Protein AF-A0A0F9HX55-F1 (afdb_monomer_lite)

InterPro domains:
  IPR011050 Pectin lyase fold/virulence factor [SSF51126] (29-322)

Radius of gyration: 45.93 Å; chains: 1; bounding box: 90×106×123 Å

Structure (mmCIF, N/CA/C/O backbone):
data_AF-A0A0F9HX55-F1
#
_entry.id   AF-A0A0F9HX55-F1
#
loop_
_atom_site.group_PDB
_atom_site.id
_atom_site.type_symbol
_atom_site.label_atom_id
_atom_site.label_alt_id
_atom_site.label_comp_id
_atom_site.label_asym_id
_atom_site.label_entity_id
_atom_site.label_seq_id
_atom_site.pdbx_PDB_ins_code
_atom_site.Cartn_x
_atom_site.Cartn_y
_atom_site.Cartn_z
_atom_site.occupancy
_atom_site.B_iso_or_equiv
_atom_site.auth_seq_id
_atom_site.auth_comp_id
_atom_site.auth_asym_id
_atom_site.auth_atom_id
_atom_site.pdbx_PDB_model_num
ATOM 1 N N . MET A 1 1 ? 36.149 20.862 -2.611 1.00 42.53 1 MET A N 1
ATOM 2 C CA . MET A 1 1 ? 35.313 20.568 -1.425 1.00 42.53 1 MET A CA 1
ATOM 3 C C . MET A 1 1 ? 35.727 19.198 -0.912 1.00 42.53 1 MET A C 1
ATOM 5 O O . MET A 1 1 ? 35.978 18.340 -1.743 1.00 42.53 1 MET A O 1
ATOM 9 N N . ARG A 1 2 ? 35.938 19.017 0.398 1.00 32.88 2 ARG A N 1
ATOM 10 C CA . ARG A 1 2 ? 36.347 17.716 0.957 1.00 32.88 2 ARG A CA 1
ATOM 11 C C . ARG A 1 2 ? 35.143 16.774 0.972 1.00 32.88 2 ARG A C 1
ATOM 13 O O . ARG A 1 2 ? 34.115 17.139 1.529 1.00 32.88 2 ARG A O 1
ATOM 20 N N . ASP A 1 3 ? 35.313 15.595 0.383 1.00 42.38 3 ASP A N 1
ATOM 21 C CA . ASP A 1 3 ? 34.396 14.458 0.441 1.00 42.38 3 ASP A CA 1
ATOM 22 C C . ASP A 1 3 ? 34.237 13.948 1.881 1.00 42.38 3 ASP A C 1
ATOM 24 O O . ASP A 1 3 ? 34.899 13.001 2.299 1.00 42.38 3 ASP A O 1
ATOM 28 N N . THR A 1 4 ? 33.372 14.579 2.671 1.00 43.00 4 THR A N 1
ATOM 29 C CA . THR A 1 4 ? 32.798 13.924 3.850 1.00 43.00 4 THR A CA 1
ATOM 30 C C . THR A 1 4 ? 31.494 13.249 3.423 1.00 43.00 4 THR A C 1
ATOM 32 O O . THR A 1 4 ? 30.614 13.937 2.896 1.00 43.00 4 THR A O 1
ATOM 35 N N . PRO A 1 5 ? 31.357 11.922 3.589 1.00 42.03 5 PRO A N 1
ATOM 36 C CA . PRO A 1 5 ? 30.126 11.209 3.288 1.00 42.03 5 PRO A CA 1
ATOM 37 C C . PRO A 1 5 ? 29.105 11.604 4.352 1.00 42.03 5 PRO A C 1
ATOM 39 O O . PRO A 1 5 ? 29.216 11.166 5.486 1.00 42.03 5 PRO A O 1
ATOM 42 N N . LEU A 1 6 ? 28.228 12.539 3.993 1.00 44.12 6 LEU A N 1
ATOM 43 C CA . LEU A 1 6 ? 26.971 12.970 4.619 1.00 44.12 6 LEU A CA 1
ATOM 44 C C . LEU A 1 6 ? 26.875 14.490 4.445 1.00 44.12 6 LEU A C 1
ATOM 46 O O . LEU A 1 6 ? 27.477 15.260 5.196 1.00 44.12 6 LEU A O 1
ATOM 50 N N . TYR A 1 7 ? 26.066 14.943 3.489 1.00 50.03 7 TYR A N 1
ATOM 51 C CA . TYR A 1 7 ? 25.505 16.291 3.557 1.00 50.03 7 TYR A CA 1
ATOM 52 C C . TYR A 1 7 ? 24.432 16.298 4.659 1.00 50.03 7 TYR A C 1
ATOM 54 O O . TYR A 1 7 ? 23.239 16.233 4.397 1.00 50.03 7 TYR A O 1
ATOM 62 N N . TRP A 1 8 ? 24.861 16.340 5.924 1.00 40.81 8 TRP A N 1
ATOM 63 C CA . TRP A 1 8 ? 23.977 16.608 7.058 1.00 40.81 8 TRP A CA 1
ATOM 64 C C . TRP A 1 8 ? 23.782 18.124 7.146 1.00 40.81 8 TRP A C 1
ATOM 66 O O . TRP A 1 8 ? 24.641 18.837 7.668 1.00 40.81 8 TRP A O 1
ATOM 76 N N . ARG A 1 9 ? 22.654 18.649 6.660 1.00 47.84 9 ARG A N 1
ATOM 77 C CA . ARG A 1 9 ? 22.163 19.956 7.120 1.00 47.84 9 ARG A CA 1
ATOM 78 C C . ARG A 1 9 ? 21.020 19.742 8.100 1.00 47.84 9 ARG A C 1
ATOM 80 O O . ARG A 1 9 ? 20.033 19.089 7.793 1.00 47.84 9 ARG A O 1
ATOM 87 N N . HIS A 1 10 ? 21.196 20.301 9.294 1.00 38.66 10 HIS A N 1
ATOM 88 C CA . HIS A 1 10 ? 20.170 20.430 10.322 1.00 38.66 10 HIS A CA 1
ATOM 89 C C . HIS A 1 10 ? 19.062 21.357 9.786 1.00 38.66 10 HIS A C 1
ATOM 91 O O . HIS A 1 10 ? 19.189 22.577 9.863 1.00 38.66 10 HIS A O 1
ATOM 97 N N . GLN A 1 11 ? 18.003 20.795 9.206 1.00 47.00 11 GLN A N 1
ATOM 98 C CA . GLN A 1 11 ? 16.707 21.470 9.097 1.00 47.00 11 GLN A CA 1
ATOM 99 C C . GLN A 1 11 ? 15.992 21.253 10.446 1.00 47.00 11 GLN A C 1
ATOM 101 O O . GLN A 1 11 ? 15.812 20.098 10.844 1.00 47.00 11 GLN A O 1
ATOM 106 N N . PRO A 1 12 ? 15.652 22.302 11.218 1.00 38.78 12 PRO A N 1
ATOM 107 C CA . PRO A 1 12 ? 14.931 22.136 12.475 1.00 38.78 12 PRO A CA 1
ATOM 108 C C . PRO A 1 12 ? 13.517 21.593 12.206 1.00 38.78 12 PRO A C 1
ATOM 110 O O . PRO A 1 12 ? 12.651 22.333 11.756 1.00 38.78 12 PRO A O 1
ATOM 113 N N . GLY A 1 13 ? 13.278 20.312 12.506 1.00 51.03 13 GLY A N 1
ATOM 114 C CA . GLY A 1 13 ? 11.926 19.755 12.662 1.00 51.03 13 GLY A CA 1
ATOM 115 C C . GLY A 1 13 ? 11.361 18.868 11.543 1.00 51.03 13 GLY A C 1
ATOM 116 O O . GLY A 1 13 ? 10.213 18.457 11.674 1.00 51.03 13 GLY A O 1
ATOM 117 N N . GLY A 1 14 ? 12.117 18.524 10.493 1.00 47.53 14 GLY A N 1
ATOM 118 C CA . GLY A 1 14 ? 11.672 17.584 9.447 1.00 47.53 14 GLY A CA 1
ATOM 119 C C . GLY A 1 14 ? 12.447 16.255 9.460 1.00 47.53 14 GLY A C 1
ATOM 120 O O . GLY A 1 14 ? 13.641 16.267 9.777 1.00 47.53 14 GLY A O 1
ATOM 121 N N . PRO A 1 15 ? 11.827 15.103 9.124 1.00 48.91 15 PRO A N 1
ATOM 122 C CA . PRO A 1 15 ? 12.571 13.876 8.853 1.00 48.91 15 PRO A CA 1
ATOM 123 C C . PRO A 1 15 ? 13.528 14.128 7.681 1.00 48.91 15 PRO A C 1
ATOM 125 O O . PRO A 1 15 ? 13.108 14.498 6.587 1.00 48.91 15 PRO A O 1
ATOM 128 N N . ALA A 1 16 ? 14.830 13.975 7.922 1.00 53.50 16 ALA A N 1
ATOM 129 C CA . ALA A 1 16 ? 15.838 14.190 6.895 1.00 53.50 16 ALA A CA 1
ATOM 130 C C . ALA A 1 16 ? 15.647 13.174 5.760 1.00 53.50 16 ALA A C 1
ATOM 132 O O . ALA A 1 16 ? 15.757 11.967 5.976 1.00 53.50 16 ALA A O 1
ATOM 133 N N . THR A 1 17 ? 15.392 13.664 4.547 1.00 58.62 17 THR A N 1
ATOM 134 C CA . THR A 1 17 ? 15.463 12.830 3.344 1.00 58.62 17 THR A CA 1
ATOM 135 C C . THR A 1 17 ? 16.941 12.593 3.044 1.00 58.62 17 THR A C 1
ATOM 137 O O . THR A 1 17 ? 17.656 13.510 2.638 1.00 58.62 17 THR A O 1
ATOM 140 N N . ILE A 1 18 ? 17.429 11.384 3.322 1.00 61.28 18 ILE A N 1
ATOM 141 C CA . ILE A 1 18 ? 18.794 10.974 2.985 1.00 61.28 18 ILE A CA 1
ATOM 142 C C . ILE A 1 18 ? 18.785 10.558 1.517 1.00 61.28 18 ILE A C 1
ATOM 144 O O . ILE A 1 18 ? 18.245 9.511 1.180 1.00 61.28 18 ILE A O 1
ATOM 148 N N . ILE A 1 19 ? 19.385 11.373 0.652 1.00 68.94 19 ILE A N 1
ATOM 149 C CA . ILE A 1 19 ? 19.692 10.961 -0.720 1.00 68.94 19 ILE A CA 1
ATOM 150 C C . ILE A 1 19 ? 21.101 10.385 -0.715 1.00 68.94 19 ILE A C 1
ATOM 152 O O . ILE A 1 19 ? 22.052 11.051 -0.286 1.00 68.94 19 ILE A O 1
ATOM 156 N N . ASN A 1 20 ? 21.247 9.143 -1.172 1.00 76.69 20 ASN A N 1
ATOM 157 C CA . ASN A 1 20 ? 22.562 8.539 -1.294 1.00 76.69 20 ASN A CA 1
ATOM 158 C C . ASN A 1 20 ? 23.340 9.277 -2.383 1.00 76.69 20 ASN A C 1
ATOM 160 O O . ASN A 1 20 ? 22.879 9.452 -3.508 1.00 76.69 20 ASN A O 1
ATOM 164 N N . LYS A 1 21 ? 24.563 9.702 -2.054 1.00 71.06 21 LYS A N 1
ATOM 165 C CA . LYS A 1 21 ? 25.451 10.395 -3.001 1.00 71.06 21 LYS A CA 1
ATOM 166 C C . LYS A 1 21 ? 25.700 9.572 -4.274 1.00 71.06 21 LYS A C 1
ATOM 168 O O . LYS A 1 21 ? 25.965 10.141 -5.327 1.00 71.06 21 LYS A O 1
ATOM 173 N N . GLU A 1 22 ? 25.619 8.249 -4.168 1.00 77.56 22 GLU A N 1
ATOM 174 C CA . GLU A 1 22 ? 25.793 7.308 -5.276 1.00 77.56 22 GLU A CA 1
ATOM 175 C C . GLU A 1 22 ? 24.719 7.495 -6.360 1.00 77.56 22 GLU A C 1
ATOM 177 O O . GLU A 1 22 ? 25.047 7.498 -7.547 1.00 77.56 22 GLU A O 1
ATOM 182 N N . ASP A 1 23 ? 23.483 7.812 -5.968 1.00 77.25 23 ASP A N 1
ATOM 183 C CA . ASP A 1 23 ? 22.365 8.027 -6.896 1.00 77.25 23 ASP A CA 1
ATOM 184 C C . ASP A 1 23 ? 22.472 9.372 -7.636 1.00 77.25 23 ASP A C 1
ATOM 186 O O . ASP A 1 23 ? 21.964 9.543 -8.748 1.00 77.25 23 ASP A O 1
ATOM 190 N N . MET A 1 24 ? 23.196 10.328 -7.049 1.00 79.81 24 MET A N 1
ATOM 191 C CA . MET A 1 24 ? 23.333 11.705 -7.530 1.00 79.81 24 MET A CA 1
ATOM 192 C C . MET A 1 24 ? 24.466 11.913 -8.549 1.00 79.81 24 MET A C 1
ATOM 194 O O . MET A 1 24 ? 24.498 12.941 -9.226 1.00 79.81 24 MET A O 1
ATOM 198 N N . GLY A 1 25 ? 25.384 10.951 -8.688 1.00 84.56 25 GLY A N 1
ATOM 199 C CA . GLY A 1 25 ? 26.555 11.067 -9.563 1.00 84.56 25 GLY A CA 1
ATOM 200 C C . GLY A 1 25 ? 27.645 12.018 -9.039 1.00 84.56 25 GLY A C 1
ATOM 201 O O . GLY A 1 25 ? 27.591 12.527 -7.921 1.00 84.56 25 GLY A O 1
ATOM 202 N N . THR A 1 26 ? 28.690 12.227 -9.848 1.00 88.38 26 THR A N 1
ATOM 203 C CA . THR A 1 26 ? 29.854 13.075 -9.507 1.00 88.38 26 THR A CA 1
ATOM 204 C C . THR A 1 26 ? 29.859 14.439 -10.209 1.00 88.38 26 THR A C 1
ATOM 206 O O . THR A 1 26 ? 30.825 15.191 -10.046 1.00 88.38 26 THR A O 1
ATOM 209 N N . GLY A 1 27 ? 28.824 14.743 -11.005 1.00 91.62 27 GLY A N 1
ATOM 210 C CA . GLY A 1 27 ? 28.664 16.021 -11.705 1.00 91.62 27 GLY A CA 1
ATOM 211 C C . GLY A 1 27 ? 28.286 17.180 -10.790 1.00 91.62 27 GLY A C 1
ATOM 212 O O . GLY A 1 27 ? 28.326 17.074 -9.562 1.00 91.62 27 GLY A O 1
ATOM 213 N N . GLU A 1 28 ? 27.963 18.321 -11.397 1.00 94.56 28 GLU A N 1
ATOM 214 C CA . GLU A 1 28 ? 27.560 19.510 -10.646 1.00 94.56 28 GLU A CA 1
ATOM 215 C C . GLU A 1 28 ? 26.083 19.444 -10.233 1.00 94.56 28 GLU A C 1
ATOM 217 O O . GLU A 1 28 ? 25.272 18.723 -10.825 1.00 94.56 28 GLU A O 1
ATOM 222 N N . PHE A 1 29 ? 25.756 20.208 -9.187 1.00 95.00 29 PHE A N 1
ATOM 223 C CA . PHE A 1 29 ? 24.413 20.310 -8.625 1.00 95.00 29 PHE A CA 1
ATOM 224 C C . PHE A 1 29 ? 23.806 21.675 -8.916 1.00 95.00 29 PHE A C 1
ATOM 226 O O . PHE A 1 29 ? 24.387 22.697 -8.541 1.00 95.00 29 PHE A O 1
ATOM 233 N N . TRP A 1 30 ? 22.607 21.672 -9.489 1.00 96.06 30 TRP A N 1
ATOM 234 C CA . TRP A 1 30 ? 21.837 22.869 -9.816 1.00 96.06 30 TRP A CA 1
ATOM 235 C C . TRP A 1 30 ? 20.558 22.890 -8.988 1.00 96.06 30 TRP A C 1
ATOM 237 O O . TRP A 1 30 ? 19.831 21.910 -8.964 1.00 96.06 30 TRP A O 1
ATOM 247 N N . TRP A 1 31 ? 20.274 23.979 -8.287 1.00 95.38 31 TRP A N 1
ATOM 248 C CA . TRP A 1 31 ? 19.153 24.063 -7.354 1.00 95.38 31 TRP A CA 1
ATOM 249 C C . TRP A 1 31 ? 17.987 24.844 -7.946 1.00 95.38 31 TRP A C 1
ATOM 251 O O . TRP A 1 31 ? 18.204 25.875 -8.583 1.00 95.38 31 TRP A O 1
ATOM 261 N N . VAL A 1 32 ? 16.763 24.388 -7.683 1.00 95.62 32 VAL A N 1
ATOM 262 C CA . VAL A 1 32 ? 15.510 25.020 -8.119 1.00 95.62 32 VAL A CA 1
ATOM 263 C C . VAL A 1 32 ? 14.608 25.277 -6.914 1.00 95.62 32 VAL A C 1
ATOM 265 O O . VAL A 1 32 ? 14.423 24.394 -6.082 1.00 95.62 32 VAL A O 1
ATOM 268 N N . ASP A 1 33 ? 14.048 26.480 -6.803 1.00 96.19 33 ASP A N 1
ATOM 269 C CA . ASP A 1 33 ? 13.119 26.869 -5.739 1.00 96.19 33 ASP A CA 1
ATOM 270 C C . ASP A 1 33 ? 12.260 28.065 -6.181 1.00 96.19 33 ASP A C 1
ATOM 272 O O . ASP A 1 33 ? 12.771 29.151 -6.461 1.00 96.19 33 ASP A O 1
ATOM 276 N N . SER A 1 34 ? 10.940 27.881 -6.215 1.00 94.94 34 SER A N 1
ATOM 277 C CA . SER A 1 34 ? 9.984 28.916 -6.623 1.00 94.94 34 SER A CA 1
ATOM 278 C C . SER A 1 34 ? 9.829 29.994 -5.545 1.00 94.94 34 SER A C 1
ATOM 280 O O . SER A 1 34 ? 9.344 31.089 -5.825 1.00 94.94 34 SER A O 1
ATOM 282 N N . ASN A 1 35 ? 10.267 29.710 -4.315 1.00 93.12 35 ASN A N 1
ATOM 283 C CA . ASN A 1 35 ? 10.117 30.572 -3.147 1.00 93.12 35 ASN A CA 1
ATOM 284 C C . ASN A 1 35 ? 11.352 31.446 -2.873 1.00 93.12 35 ASN A C 1
ATOM 286 O O . ASN A 1 35 ? 11.337 32.254 -1.945 1.00 93.12 35 ASN A O 1
ATOM 290 N N . ALA A 1 36 ? 12.413 31.341 -3.682 1.00 87.81 36 ALA A N 1
ATOM 291 C CA . ALA A 1 36 ? 13.720 31.961 -3.427 1.00 87.81 36 ALA A CA 1
ATOM 292 C C . ALA A 1 36 ? 13.758 33.510 -3.438 1.00 87.81 36 ALA A C 1
ATOM 294 O O . ALA A 1 36 ? 14.817 34.117 -3.246 1.00 87.81 36 ALA A O 1
ATOM 295 N N . GLY A 1 37 ? 12.616 34.180 -3.619 1.00 77.94 37 GLY A N 1
ATOM 296 C CA . GLY A 1 37 ? 12.493 35.637 -3.587 1.00 77.94 37 GLY A CA 1
ATOM 297 C C . GLY A 1 37 ? 13.395 36.358 -4.603 1.00 77.94 37 GLY A C 1
ATOM 298 O O . GLY A 1 37 ? 13.942 35.773 -5.535 1.00 77.94 37 GLY A O 1
ATOM 299 N N . ALA A 1 38 ? 13.586 37.669 -4.425 1.00 64.81 38 ALA A N 1
ATOM 300 C CA . ALA A 1 38 ? 14.351 38.506 -5.360 1.00 64.81 38 ALA A CA 1
ATOM 301 C C . ALA A 1 38 ? 15.859 38.167 -5.453 1.00 64.81 38 ALA A C 1
ATOM 303 O O . ALA A 1 38 ? 16.543 38.679 -6.345 1.00 64.81 38 ALA A O 1
ATOM 304 N N . GLN A 1 39 ? 16.392 37.307 -4.572 1.00 59.81 39 GLN A N 1
ATOM 305 C CA . GLN A 1 39 ? 17.785 36.843 -4.647 1.00 59.81 39 GLN A CA 1
ATOM 306 C C . GLN A 1 39 ? 18.042 35.906 -5.838 1.00 59.81 39 GLN A C 1
ATOM 308 O O . GLN A 1 39 ? 19.187 35.772 -6.267 1.00 59.81 39 GLN A O 1
ATOM 313 N N . ALA A 1 40 ? 16.988 35.365 -6.455 1.00 54.97 40 ALA A N 1
ATOM 314 C CA . ALA A 1 40 ? 17.083 34.593 -7.691 1.00 54.97 40 ALA A CA 1
ATOM 315 C C . ALA A 1 40 ? 17.465 35.422 -8.937 1.00 54.97 40 ALA A C 1
ATOM 317 O O . ALA A 1 40 ? 17.727 34.865 -9.998 1.00 54.97 40 ALA A O 1
ATOM 318 N N . SER A 1 41 ? 17.556 36.754 -8.835 1.00 51.88 41 SER A N 1
ATOM 319 C CA . SER A 1 41 ? 18.009 37.611 -9.946 1.00 51.88 41 SER A CA 1
ATOM 320 C C . SER A 1 41 ? 19.485 37.406 -10.335 1.00 51.88 41 SER A C 1
ATOM 322 O O . SER A 1 41 ? 19.883 37.806 -11.426 1.00 51.88 41 SER A O 1
ATOM 324 N N . ASN A 1 42 ? 20.268 36.715 -9.494 1.00 53.88 42 ASN A N 1
ATOM 325 C CA . ASN A 1 42 ? 21.627 36.245 -9.783 1.00 53.88 42 ASN A CA 1
ATOM 326 C C . ASN A 1 42 ? 21.682 34.703 -9.861 1.00 53.88 42 ASN A C 1
ATOM 328 O O . ASN A 1 42 ? 22.579 34.113 -9.264 1.00 53.88 42 ASN A O 1
ATOM 332 N N . ALA A 1 43 ? 20.711 34.059 -10.526 1.00 62.44 43 ALA A N 1
ATOM 333 C CA . ALA A 1 43 ? 20.530 32.601 -10.628 1.00 62.44 43 ALA A CA 1
ATOM 334 C C . ALA A 1 43 ? 21.764 31.852 -11.170 1.00 62.44 43 ALA A C 1
ATOM 336 O O . ALA A 1 43 ? 21.813 31.421 -12.319 1.00 62.44 43 ALA A O 1
ATOM 337 N N . THR A 1 44 ? 22.764 31.650 -10.317 1.00 84.69 44 THR A N 1
ATOM 338 C CA . THR A 1 44 ? 23.891 30.749 -10.567 1.00 84.69 44 THR A CA 1
ATOM 339 C C . THR A 1 44 ? 23.488 29.286 -10.401 1.00 84.69 44 THR A C 1
ATOM 341 O O . THR A 1 44 ? 24.346 28.422 -10.519 1.00 84.69 44 THR A O 1
ATOM 344 N N . GLY A 1 45 ? 22.222 29.007 -10.059 1.00 88.19 45 GLY A N 1
ATOM 345 C CA . GLY A 1 45 ? 21.709 27.674 -9.751 1.00 88.19 45 GLY A CA 1
ATOM 346 C C . GLY A 1 45 ? 22.384 27.033 -8.538 1.00 88.19 45 GLY A C 1
ATOM 347 O O . GLY A 1 45 ? 22.356 25.820 -8.376 1.00 88.19 45 GLY A O 1
ATOM 348 N N . SER A 1 46 ? 22.994 27.833 -7.664 1.00 92.44 46 SER A N 1
ATOM 349 C CA . SER A 1 46 ? 23.531 27.347 -6.391 1.00 92.44 46 SER A CA 1
ATOM 350 C C . SER A 1 46 ? 22.425 27.215 -5.342 1.00 92.44 46 SER A C 1
ATOM 352 O O . SER A 1 46 ? 21.400 27.876 -5.433 1.00 92.44 46 SER A O 1
ATOM 354 N N . ASP A 1 47 ? 22.645 26.443 -4.279 1.00 92.25 47 ASP A N 1
ATOM 355 C CA . ASP A 1 47 ? 21.668 26.285 -3.183 1.00 92.25 47 ASP A CA 1
ATOM 356 C C . ASP A 1 47 ? 21.212 27.621 -2.550 1.00 92.25 47 ASP A C 1
ATOM 358 O O . ASP A 1 47 ? 20.060 27.767 -2.134 1.00 92.25 47 ASP A O 1
ATOM 362 N N . GLN A 1 48 ? 22.111 28.609 -2.488 1.00 90.25 48 GLN A N 1
ATOM 363 C CA . GLN A 1 48 ? 21.842 29.938 -1.921 1.00 90.25 48 GLN A CA 1
ATOM 364 C C . GLN A 1 48 ? 21.257 30.926 -2.941 1.00 90.25 48 GLN A C 1
ATOM 366 O O . GLN A 1 48 ? 20.745 31.972 -2.555 1.00 90.25 48 GLN A O 1
ATOM 371 N N . ALA A 1 49 ? 21.344 30.605 -4.231 1.00 91.81 49 ALA A N 1
ATOM 372 C CA . ALA A 1 49 ? 20.773 31.379 -5.327 1.00 91.81 49 ALA A CA 1
ATOM 373 C C . ALA A 1 49 ? 20.176 30.412 -6.368 1.00 91.81 49 ALA A C 1
ATOM 375 O O . ALA A 1 49 ? 20.715 30.303 -7.479 1.00 91.81 49 ALA A O 1
ATOM 376 N N . PRO A 1 50 ? 19.128 29.652 -5.986 1.00 94.81 50 PRO A N 1
ATOM 377 C CA . PRO A 1 50 ? 18.542 28.641 -6.853 1.00 94.81 50 PRO A CA 1
ATOM 378 C C . PRO A 1 50 ? 17.822 29.301 -8.034 1.00 94.81 50 PRO A C 1
ATOM 380 O O . PRO A 1 50 ? 17.413 30.464 -7.974 1.00 94.81 50 PRO A O 1
ATOM 383 N N . CYS A 1 51 ? 17.663 28.553 -9.120 1.00 94.25 51 CYS A N 1
ATOM 384 C CA . CYS A 1 51 ? 16.795 28.921 -10.231 1.00 94.25 51 CYS A CA 1
ATOM 385 C C . CYS A 1 51 ? 15.332 28.947 -9.766 1.00 94.25 51 CYS A C 1
ATOM 387 O O . CYS A 1 51 ? 14.920 28.118 -8.961 1.00 94.25 51 CYS A O 1
ATOM 389 N N . THR A 1 52 ? 14.518 29.861 -10.296 1.00 94.31 52 THR A N 1
ATOM 390 C CA . THR A 1 52 ? 13.077 29.900 -9.977 1.00 94.31 52 THR A CA 1
ATOM 391 C C . THR A 1 52 ? 12.255 28.882 -10.754 1.00 94.31 52 THR A C 1
ATOM 393 O O . THR A 1 52 ? 11.123 28.621 -10.368 1.00 94.31 52 THR A O 1
ATOM 396 N N . THR A 1 53 ? 12.798 28.343 -11.848 1.00 95.38 53 THR A N 1
ATOM 397 C CA . THR A 1 53 ? 12.137 27.349 -12.701 1.00 95.38 53 THR A CA 1
ATOM 398 C C . THR A 1 53 ? 13.086 26.213 -13.038 1.00 95.38 53 THR A C 1
ATOM 400 O O . THR A 1 53 ? 14.309 26.407 -13.116 1.00 95.38 53 THR A O 1
ATOM 403 N N . ILE A 1 54 ? 12.527 25.033 -13.289 1.00 96.81 54 ILE A N 1
ATOM 404 C CA . ILE A 1 54 ? 13.301 23.866 -13.706 1.00 96.81 54 ILE A CA 1
ATOM 405 C C . ILE A 1 54 ? 13.929 24.115 -15.079 1.00 96.81 54 ILE A C 1
ATOM 407 O O . ILE A 1 54 ? 15.114 23.844 -15.263 1.00 96.81 54 ILE A O 1
ATOM 411 N N . ALA A 1 55 ? 13.195 24.730 -16.014 1.00 96.44 55 ALA A N 1
ATOM 412 C CA . ALA A 1 55 ? 13.712 25.068 -17.343 1.00 96.44 55 ALA A CA 1
ATOM 413 C C . ALA A 1 55 ? 15.007 25.904 -17.287 1.00 96.44 55 ALA A C 1
ATOM 415 O O . ALA A 1 55 ? 15.943 25.656 -18.049 1.00 96.44 55 ALA A O 1
ATOM 416 N N . ALA A 1 56 ? 15.102 26.865 -16.360 1.00 95.06 56 ALA A N 1
ATOM 417 C CA . ALA A 1 56 ? 16.312 27.667 -16.189 1.00 95.06 56 ALA A CA 1
ATOM 418 C C . ALA A 1 56 ? 17.496 26.831 -15.672 1.00 95.06 56 ALA A C 1
ATOM 420 O O . ALA A 1 56 ? 18.618 27.001 -16.152 1.00 95.06 56 ALA A O 1
ATOM 421 N N . ALA A 1 57 ? 17.257 25.903 -14.740 1.00 96.06 57 ALA A N 1
ATOM 422 C CA . ALA A 1 57 ? 18.297 24.997 -14.256 1.00 96.06 57 ALA A CA 1
ATOM 423 C C . ALA A 1 57 ? 18.754 24.003 -15.333 1.00 96.06 57 ALA A C 1
ATOM 425 O O . ALA A 1 57 ? 19.948 23.731 -15.426 1.00 96.06 57 ALA A O 1
ATOM 426 N N . VAL A 1 58 ? 17.846 23.525 -16.191 1.00 96.94 58 VAL A N 1
ATOM 427 C CA . VAL A 1 58 ? 18.183 22.661 -17.335 1.00 96.94 58 VAL A CA 1
ATOM 428 C C . VAL A 1 58 ? 19.154 23.356 -18.286 1.00 96.94 58 VAL A C 1
ATOM 430 O O . VAL A 1 58 ? 20.148 22.753 -18.685 1.00 96.94 58 VAL A O 1
ATOM 433 N N . VAL A 1 59 ? 18.933 24.638 -18.597 1.00 96.25 59 VAL A N 1
ATOM 434 C CA . VAL A 1 59 ? 19.849 25.417 -19.450 1.00 96.25 59 VAL A CA 1
ATOM 435 C C . VAL A 1 59 ? 21.248 25.512 -18.835 1.00 96.25 59 VAL A C 1
ATOM 437 O O . VAL A 1 59 ? 22.241 25.342 -19.544 1.00 96.25 59 VAL A O 1
ATOM 440 N N . LEU A 1 60 ? 21.344 25.756 -17.525 1.00 95.06 60 LEU A N 1
ATOM 441 C CA . LEU A 1 60 ? 22.633 25.834 -16.831 1.00 95.06 60 LEU A CA 1
ATOM 442 C C . LEU A 1 60 ? 23.342 24.474 -16.776 1.00 95.06 60 LEU A C 1
ATOM 444 O O . LEU A 1 60 ? 24.524 24.394 -17.111 1.00 95.06 60 LEU A O 1
ATOM 448 N N . ALA A 1 61 ? 22.616 23.408 -16.430 1.00 95.75 61 ALA A N 1
ATOM 449 C CA . ALA A 1 61 ? 23.146 22.048 -16.384 1.00 95.75 61 ALA A CA 1
ATOM 450 C C . ALA A 1 61 ? 23.642 21.585 -17.760 1.00 95.75 61 ALA A C 1
ATOM 452 O O . ALA A 1 61 ? 24.748 21.058 -17.877 1.00 95.75 61 ALA A O 1
ATOM 453 N N . ALA A 1 62 ? 22.873 21.850 -18.819 1.00 96.00 62 ALA A N 1
ATOM 454 C CA . ALA A 1 62 ? 23.268 21.558 -20.193 1.00 96.00 62 ALA A CA 1
ATOM 455 C C . ALA A 1 62 ? 24.530 22.331 -20.607 1.00 96.00 62 ALA A C 1
ATOM 457 O O . ALA A 1 62 ? 25.439 21.752 -21.202 1.00 96.00 62 ALA A O 1
ATOM 458 N N . ALA A 1 63 ? 24.616 23.622 -20.270 1.00 95.19 63 ALA A N 1
ATOM 459 C CA . ALA A 1 63 ? 25.788 24.441 -20.575 1.00 95.19 63 ALA A CA 1
ATOM 460 C C . ALA A 1 63 ? 27.048 23.953 -19.842 1.00 95.19 63 ALA A C 1
ATOM 462 O O . ALA A 1 63 ? 28.129 23.935 -20.431 1.00 95.19 63 ALA A O 1
ATOM 463 N N . ALA A 1 64 ? 26.912 23.535 -18.582 1.00 93.44 64 ALA A N 1
ATOM 464 C CA . ALA A 1 64 ? 28.010 22.978 -17.799 1.00 93.44 64 ALA A CA 1
ATOM 465 C C . ALA A 1 64 ? 28.467 21.616 -18.334 1.00 93.44 64 ALA A C 1
ATOM 467 O O . ALA A 1 64 ? 29.666 21.378 -18.479 1.00 93.44 64 ALA A O 1
ATOM 468 N N . LEU A 1 65 ? 27.527 20.747 -18.707 1.00 93.06 65 LEU A N 1
ATOM 469 C CA . LEU A 1 65 ? 27.845 19.451 -19.295 1.00 93.06 65 LEU A CA 1
ATOM 470 C C . LEU A 1 65 ? 28.518 19.583 -20.670 1.00 93.06 65 LEU A C 1
ATOM 472 O O . LEU A 1 65 ? 29.462 18.853 -20.955 1.00 93.06 65 LEU A O 1
ATOM 476 N N . ALA A 1 66 ? 28.125 20.562 -21.491 1.00 93.50 66 ALA A N 1
ATOM 477 C CA . ALA A 1 66 ? 28.738 20.802 -22.802 1.00 93.50 66 ALA A CA 1
ATOM 478 C C . ALA A 1 66 ? 30.245 21.130 -22.739 1.00 93.50 66 ALA A C 1
ATOM 480 O O . ALA A 1 66 ? 30.956 20.954 -23.730 1.00 93.50 66 ALA A O 1
ATOM 481 N N . VAL A 1 67 ? 30.741 21.608 -21.592 1.00 93.19 67 VAL A N 1
ATOM 482 C CA . VAL A 1 67 ? 32.167 21.897 -21.365 1.00 93.19 67 VAL A CA 1
ATOM 483 C C . VAL A 1 67 ? 32.862 20.866 -20.469 1.00 93.19 67 VAL A C 1
ATOM 485 O O . VAL A 1 67 ? 34.080 20.947 -20.287 1.00 93.19 67 VAL A O 1
ATOM 488 N N . ASP A 1 68 ? 32.133 19.886 -19.927 1.00 90.62 68 ASP A N 1
ATOM 489 C CA . ASP A 1 68 ? 32.691 18.842 -19.069 1.00 90.62 68 ASP A CA 1
ATOM 490 C C . ASP A 1 68 ? 33.203 17.656 -19.896 1.00 90.62 68 ASP A C 1
ATOM 492 O O . ASP A 1 68 ? 32.455 16.787 -20.343 1.00 90.62 68 ASP A O 1
ATOM 496 N N . SER A 1 69 ? 34.524 17.571 -20.055 1.00 87.50 69 SER A N 1
ATOM 497 C CA . SER A 1 69 ? 35.182 16.498 -20.811 1.00 87.50 69 SER A CA 1
ATOM 498 C C . SER A 1 69 ? 35.046 15.105 -20.191 1.00 87.50 69 SER A C 1
ATOM 500 O O . SER A 1 69 ? 35.407 14.119 -20.835 1.00 87.50 69 SER A O 1
ATOM 502 N N . ARG A 1 70 ? 34.551 14.997 -18.952 1.00 85.69 70 ARG A N 1
ATOM 503 C CA . ARG A 1 70 ? 34.346 13.713 -18.270 1.00 85.69 70 ARG A CA 1
ATOM 504 C C . ARG A 1 70 ? 33.034 13.038 -18.668 1.00 85.69 70 ARG A C 1
ATOM 506 O O . ARG A 1 70 ? 32.891 11.855 -18.380 1.00 85.69 70 ARG A O 1
ATOM 513 N N . ASN A 1 71 ? 32.103 13.766 -19.300 1.00 81.69 71 ASN A N 1
ATOM 514 C CA . ASN A 1 71 ? 30.759 13.284 -19.640 1.00 81.69 71 ASN A CA 1
ATOM 515 C C . ASN A 1 71 ? 30.028 12.662 -18.431 1.00 81.69 71 ASN A C 1
ATOM 517 O O . ASN A 1 71 ? 29.450 11.581 -18.518 1.00 81.69 71 ASN A O 1
ATOM 521 N N . ILE A 1 72 ? 30.138 13.313 -17.269 1.00 88.62 72 ILE A N 1
ATOM 522 C CA . ILE A 1 72 ? 29.496 12.861 -16.031 1.00 88.62 72 ILE A CA 1
ATOM 523 C C . ILE A 1 72 ? 28.109 13.484 -15.889 1.00 88.62 72 ILE A C 1
ATOM 525 O O . ILE A 1 72 ? 27.915 14.648 -16.222 1.00 88.62 72 ILE A O 1
ATOM 529 N N . ALA A 1 73 ? 27.161 12.709 -15.366 1.00 90.38 73 ALA A N 1
ATOM 530 C CA . ALA A 1 73 ? 25.790 13.155 -15.144 1.00 90.38 73 ALA A CA 1
ATOM 531 C C . ALA A 1 73 ? 25.724 14.350 -14.177 1.00 90.38 73 ALA A C 1
ATOM 533 O O . ALA A 1 73 ? 26.311 14.296 -13.092 1.00 90.38 73 ALA A O 1
ATOM 534 N N . HIS A 1 74 ? 24.991 15.399 -14.561 1.00 95.44 74 HIS A N 1
ATOM 535 C CA . HIS A 1 74 ? 24.686 16.563 -13.717 1.00 95.44 74 HIS A CA 1
ATOM 536 C C . HIS A 1 74 ? 23.296 16.406 -13.109 1.00 95.44 74 HIS A C 1
ATOM 538 O O . HIS A 1 74 ? 22.399 15.849 -13.744 1.00 95.44 74 HIS A O 1
ATOM 544 N N . THR A 1 75 ? 23.105 16.929 -11.899 1.00 96.81 75 THR A N 1
ATOM 545 C CA . THR A 1 75 ? 21.857 16.744 -11.151 1.00 96.81 75 THR A CA 1
ATOM 546 C C . THR A 1 75 ? 21.212 18.084 -10.821 1.00 96.81 75 THR A C 1
ATOM 548 O O . THR A 1 75 ? 21.831 18.970 -10.233 1.00 96.81 75 THR A O 1
ATOM 551 N N . ILE A 1 76 ? 19.940 18.216 -11.175 1.00 97.25 76 ILE A N 1
ATOM 552 C CA . ILE A 1 76 ? 19.063 19.324 -10.817 1.00 97.25 76 ILE A CA 1
ATOM 553 C C . ILE A 1 76 ? 18.254 18.898 -9.590 1.00 97.25 76 ILE A C 1
ATOM 555 O O . ILE A 1 76 ? 17.523 17.913 -9.640 1.00 97.25 76 ILE A O 1
ATOM 559 N N . LEU A 1 77 ? 18.396 19.636 -8.493 1.00 96.81 77 LEU A N 1
ATOM 560 C CA . LEU A 1 77 ? 17.719 19.421 -7.219 1.00 96.81 77 LEU A CA 1
ATOM 561 C C . LEU A 1 77 ? 16.622 20.459 -7.027 1.00 96.81 77 LEU A C 1
ATOM 563 O O . LEU A 1 77 ? 16.898 21.655 -6.920 1.00 96.81 77 LEU A O 1
ATOM 567 N N . ILE A 1 78 ? 15.380 20.000 -6.941 1.00 97.44 78 ILE A N 1
ATOM 568 C CA . ILE A 1 78 ? 14.223 20.867 -6.730 1.00 97.44 78 ILE A CA 1
ATOM 569 C C . ILE A 1 78 ? 13.896 20.874 -5.240 1.00 97.44 78 ILE A C 1
ATOM 571 O O . ILE A 1 78 ? 13.703 19.817 -4.649 1.00 97.44 78 ILE A O 1
ATOM 575 N N . LYS A 1 79 ? 13.869 22.048 -4.606 1.00 96.19 79 LYS A N 1
ATOM 576 C CA . LYS A 1 79 ? 13.578 22.157 -3.172 1.00 96.19 79 LYS A CA 1
ATOM 577 C C . LYS A 1 79 ? 12.149 21.713 -2.853 1.00 96.19 79 LYS A C 1
ATOM 579 O O . LYS A 1 79 ? 11.244 21.830 -3.677 1.00 96.19 79 LYS A O 1
ATOM 584 N N . GLU A 1 80 ? 11.973 21.225 -1.628 1.00 96.50 80 GLU A N 1
ATOM 585 C CA . GLU A 1 80 ? 10.667 20.852 -1.084 1.00 96.50 80 GLU A CA 1
ATOM 586 C C . GLU A 1 80 ? 9.669 22.020 -1.177 1.00 96.50 80 GLU A C 1
ATOM 588 O O . GLU A 1 80 ? 10.033 23.186 -1.003 1.00 96.50 80 GLU A O 1
ATOM 593 N N . GLY A 1 81 ? 8.416 21.714 -1.507 1.00 96.31 81 GLY A N 1
ATOM 594 C CA . GLY A 1 81 ? 7.342 22.695 -1.668 1.00 96.31 81 GLY A CA 1
ATOM 595 C C . GLY A 1 81 ? 7.474 23.612 -2.892 1.00 96.31 81 GLY A C 1
ATOM 596 O O . GLY A 1 81 ? 6.682 24.547 -3.035 1.00 96.31 81 GLY A O 1
ATOM 597 N N . HIS A 1 82 ? 8.446 23.380 -3.783 1.00 97.50 82 HIS A N 1
ATOM 598 C CA . HIS A 1 82 ? 8.524 24.094 -5.058 1.00 97.50 82 HIS A CA 1
ATOM 599 C C . HIS A 1 82 ? 7.227 23.906 -5.855 1.00 97.50 82 HIS A C 1
ATOM 601 O O . HIS A 1 82 ? 6.730 22.790 -5.989 1.00 97.50 82 HIS A O 1
ATOM 607 N N . THR A 1 83 ? 6.685 24.991 -6.402 1.00 97.38 83 THR A N 1
ATOM 608 C CA . THR A 1 83 ? 5.496 24.959 -7.260 1.00 97.38 83 THR A CA 1
ATOM 609 C C . THR A 1 83 ? 5.773 25.747 -8.531 1.00 97.38 83 THR A C 1
ATOM 611 O O . THR A 1 83 ? 6.073 26.941 -8.467 1.00 97.38 83 THR A O 1
ATOM 614 N N . GLU A 1 84 ? 5.633 25.103 -9.685 1.00 96.56 84 GLU A N 1
ATOM 615 C CA . GLU A 1 84 ? 5.797 25.733 -10.995 1.00 96.56 84 GLU A CA 1
ATOM 616 C C . GLU A 1 84 ? 4.580 25.445 -11.884 1.00 96.56 84 GLU A C 1
ATOM 618 O O . GLU A 1 84 ? 4.061 24.329 -11.951 1.00 96.56 84 GLU A O 1
ATOM 623 N N . SER A 1 85 ? 4.091 26.489 -12.556 1.00 96.62 85 SER A N 1
ATOM 624 C CA . SER A 1 85 ? 3.021 26.374 -13.545 1.00 96.62 85 SER A CA 1
ATOM 625 C C . SER A 1 85 ? 3.624 26.308 -14.943 1.00 96.62 85 SER A C 1
ATOM 627 O O . SER A 1 85 ? 4.229 27.275 -15.413 1.00 96.62 85 SER A O 1
ATOM 629 N N . LEU A 1 86 ? 3.443 25.177 -15.616 1.00 95.88 86 LEU A N 1
ATOM 630 C CA . LEU A 1 86 ? 3.974 24.944 -16.948 1.00 95.88 86 LEU A CA 1
ATOM 631 C C . LEU A 1 86 ? 3.072 25.599 -17.995 1.00 95.88 86 LEU A C 1
ATOM 633 O O . LEU A 1 86 ? 1.873 25.330 -18.105 1.00 95.88 86 LEU A O 1
ATOM 637 N N . THR A 1 87 ? 3.689 26.480 -18.778 1.00 94.94 87 THR A N 1
ATOM 638 C CA . THR A 1 87 ? 3.075 27.165 -19.929 1.00 94.94 87 THR A CA 1
ATOM 639 C C . THR A 1 87 ? 3.749 26.791 -21.252 1.00 94.94 87 THR A C 1
ATOM 641 O O . THR A 1 87 ? 3.218 27.075 -22.326 1.00 94.94 87 THR A O 1
ATOM 644 N N . ALA A 1 88 ? 4.902 26.128 -21.179 1.00 95.31 88 ALA A N 1
ATOM 645 C CA . ALA A 1 88 ? 5.679 25.605 -22.291 1.00 95.31 88 ALA A CA 1
ATOM 646 C C . ALA A 1 88 ? 6.378 24.312 -21.852 1.00 95.31 88 ALA A C 1
ATOM 648 O O . ALA A 1 88 ? 6.540 24.078 -20.652 1.00 95.31 88 ALA A O 1
ATOM 649 N N . ALA A 1 89 ? 6.796 23.500 -22.823 1.00 95.94 89 ALA A N 1
ATOM 650 C CA . ALA A 1 89 ? 7.526 22.271 -22.555 1.00 95.94 89 ALA A CA 1
ATOM 651 C C . ALA A 1 89 ? 8.908 22.543 -21.934 1.00 95.94 89 ALA A C 1
ATOM 653 O O . ALA A 1 89 ? 9.594 23.509 -22.289 1.00 95.94 89 ALA A O 1
ATOM 654 N N . ILE A 1 90 ? 9.326 21.661 -21.029 1.00 97.62 90 ILE A N 1
ATOM 655 C CA . ILE A 1 90 ? 10.678 21.612 -20.474 1.00 97.62 90 ILE A CA 1
ATOM 656 C C . ILE A 1 90 ? 11.446 20.550 -21.259 1.00 97.62 90 ILE A C 1
ATOM 658 O O . ILE A 1 90 ? 11.121 19.370 -21.193 1.00 97.62 90 ILE A O 1
ATOM 662 N N . ALA A 1 91 ? 12.467 20.968 -22.007 1.00 97.56 91 ALA A N 1
ATOM 663 C CA . ALA A 1 91 ? 13.238 20.069 -22.861 1.00 97.56 91 ALA A CA 1
ATOM 664 C C . ALA A 1 91 ? 14.507 19.560 -22.158 1.00 97.56 91 ALA A C 1
ATOM 666 O O . ALA A 1 91 ? 15.469 20.312 -21.991 1.00 97.56 91 ALA A O 1
ATOM 667 N N . LEU A 1 92 ? 14.545 18.274 -21.805 1.00 97.44 92 LEU A N 1
ATOM 668 C CA . LEU A 1 92 ? 15.753 17.562 -21.377 1.00 97.44 92 LEU A CA 1
ATOM 669 C C . LEU A 1 92 ? 16.479 16.998 -22.605 1.00 97.44 92 LEU A C 1
ATOM 671 O O . LEU A 1 92 ? 16.393 15.812 -22.908 1.00 97.44 92 LEU A O 1
ATOM 675 N N . SER A 1 93 ? 17.169 17.867 -23.345 1.00 97.69 93 SER A N 1
ATOM 676 C CA . SER A 1 93 ? 17.811 17.513 -24.623 1.00 97.69 93 SER A CA 1
ATOM 677 C C . SER A 1 93 ? 19.275 17.090 -24.524 1.00 97.69 93 SER A C 1
ATOM 679 O O . SER A 1 93 ? 19.837 16.561 -25.482 1.00 97.69 93 SER A O 1
ATOM 681 N N . THR A 1 94 ? 19.910 17.301 -23.372 1.00 96.88 94 THR A N 1
ATOM 682 C CA . THR A 1 94 ? 21.301 16.900 -23.139 1.00 96.88 94 THR A CA 1
ATOM 683 C C . THR A 1 94 ? 21.328 15.605 -22.341 1.00 96.88 94 THR A C 1
ATOM 685 O O . THR A 1 94 ? 20.746 15.533 -21.261 1.00 96.88 94 THR A O 1
ATOM 688 N N . ALA A 1 95 ? 22.024 14.595 -22.866 1.00 96.75 95 ALA A N 1
ATOM 689 C CA . ALA A 1 95 ? 22.135 13.288 -22.232 1.00 96.75 95 ALA A CA 1
ATOM 690 C C . ALA A 1 95 ? 22.743 13.365 -20.819 1.00 96.75 95 ALA A C 1
ATOM 692 O O . ALA A 1 95 ? 23.650 14.155 -20.585 1.00 96.75 95 ALA A O 1
ATOM 693 N N . GLY A 1 96 ? 22.296 12.517 -19.891 1.00 95.94 96 GLY A N 1
ATOM 694 C CA . GLY A 1 96 ? 22.879 12.406 -18.549 1.00 95.94 96 GLY A CA 1
ATOM 695 C C . GLY A 1 96 ? 22.383 13.428 -17.520 1.00 95.94 96 GLY A C 1
ATOM 696 O O . GLY A 1 96 ? 22.946 13.491 -16.426 1.00 95.94 96 GLY A O 1
ATOM 697 N N . ILE A 1 97 ? 21.368 14.242 -17.828 1.00 97.12 97 ILE A N 1
ATOM 698 C CA . ILE A 1 97 ? 20.773 15.156 -16.842 1.00 97.12 97 ILE A CA 1
ATOM 699 C C . ILE A 1 97 ? 19.785 14.394 -15.953 1.00 97.12 97 ILE A C 1
ATOM 701 O O . ILE A 1 97 ? 18.884 13.707 -16.430 1.00 97.12 97 ILE A O 1
ATOM 705 N N . LYS A 1 98 ? 19.925 14.562 -14.637 1.00 97.69 98 LYS A N 1
ATOM 706 C CA . LYS A 1 98 ? 18.985 14.046 -13.636 1.00 97.69 98 LYS A CA 1
ATOM 707 C C . LYS A 1 98 ? 18.177 15.195 -13.043 1.00 97.69 98 LYS A C 1
ATOM 709 O O . LYS A 1 98 ? 18.761 16.193 -12.631 1.00 97.69 98 LYS A O 1
ATOM 714 N N . VAL A 1 99 ? 16.862 15.049 -12.952 1.00 97.75 99 VAL A N 1
ATOM 715 C CA . VAL A 1 99 ? 15.953 15.987 -12.284 1.00 97.75 99 VAL A CA 1
ATOM 716 C C . VAL A 1 99 ? 15.351 15.281 -11.079 1.00 97.75 99 VAL A C 1
ATOM 718 O O . VAL A 1 99 ? 14.619 14.308 -11.231 1.00 97.75 99 VAL A O 1
ATOM 721 N N . VAL A 1 100 ? 15.687 15.751 -9.880 1.00 97.38 100 VAL A N 1
ATOM 722 C CA . VAL A 1 100 ? 15.314 15.108 -8.617 1.00 97.38 100 VAL A CA 1
ATOM 723 C C . VAL A 1 100 ? 14.655 16.134 -7.708 1.00 97.38 100 VAL A C 1
ATOM 725 O O . VAL A 1 100 ? 15.285 17.105 -7.282 1.00 97.38 100 VAL A O 1
ATOM 728 N N . ALA A 1 101 ? 13.385 15.919 -7.390 1.00 97.06 101 ALA A N 1
ATOM 729 C CA . ALA A 1 101 ? 12.688 16.706 -6.391 1.00 97.06 101 ALA A CA 1
ATOM 730 C C . ALA A 1 101 ? 12.955 16.190 -4.975 1.00 97.06 101 ALA A C 1
ATOM 732 O O . ALA A 1 101 ? 12.964 14.991 -4.702 1.00 97.06 101 ALA A O 1
ATOM 733 N N . LEU A 1 102 ? 13.182 17.138 -4.072 1.00 94.44 102 LEU A N 1
ATOM 734 C CA . LEU A 1 102 ? 13.280 16.918 -2.640 1.00 94.44 102 LEU A CA 1
ATOM 735 C C . LEU A 1 102 ? 11.885 16.997 -2.006 1.00 94.44 102 LEU A C 1
ATOM 737 O O . LEU A 1 102 ? 10.967 17.610 -2.552 1.00 94.44 102 LEU A O 1
ATOM 741 N N . GLY A 1 103 ? 11.760 16.427 -0.810 1.00 91.00 103 GLY A N 1
ATOM 742 C CA . GLY A 1 103 ? 10.525 16.441 -0.030 1.00 91.00 103 GLY A CA 1
ATOM 743 C C . GLY A 1 103 ? 9.764 15.117 -0.088 1.00 91.00 103 GLY A C 1
ATOM 744 O O . GLY A 1 103 ? 10.012 14.246 -0.922 1.00 91.00 103 GLY A O 1
ATOM 745 N N . ASN A 1 104 ? 8.834 14.948 0.847 1.00 87.44 104 ASN A N 1
ATOM 746 C CA . ASN A 1 104 ? 7.988 13.767 0.972 1.00 87.44 104 ASN A CA 1
ATOM 747 C C . ASN A 1 104 ? 6.506 14.158 0.955 1.00 87.44 104 ASN A C 1
ATOM 749 O O . ASN A 1 104 ? 6.129 15.244 1.395 1.00 87.44 104 ASN A O 1
ATOM 753 N N . LEU A 1 105 ? 5.654 13.246 0.473 1.00 87.44 105 LEU A N 1
ATOM 754 C CA . LEU A 1 105 ? 4.197 13.416 0.471 1.00 87.44 105 LEU A CA 1
ATOM 755 C C . LEU A 1 105 ? 3.793 14.797 -0.097 1.00 87.44 105 LEU A C 1
ATOM 757 O O . LEU A 1 105 ? 4.222 15.162 -1.186 1.00 87.44 105 LEU A O 1
ATOM 761 N N . GLY A 1 106 ? 3.020 15.589 0.652 1.00 86.50 106 GLY A N 1
ATOM 762 C CA . GLY A 1 106 ? 2.548 16.916 0.238 1.00 86.50 106 GLY A CA 1
ATOM 763 C C . GLY A 1 106 ? 3.607 18.027 0.185 1.00 86.50 106 GLY A C 1
ATOM 764 O O . GLY A 1 106 ? 3.242 19.173 -0.047 1.00 86.50 106 GLY A O 1
ATOM 765 N N . GLN A 1 107 ? 4.887 17.728 0.433 1.00 94.12 107 GLN A N 1
ATOM 766 C CA . GLN A 1 107 ? 6.007 18.668 0.276 1.00 94.12 107 GLN A CA 1
ATOM 767 C C . GLN A 1 107 ? 6.853 18.375 -0.975 1.00 94.12 107 GLN A C 1
ATOM 769 O O . GLN A 1 107 ? 7.911 18.977 -1.149 1.00 94.12 107 GLN A O 1
ATOM 774 N N . ARG A 1 108 ? 6.423 17.456 -1.849 1.00 95.88 108 ARG A N 1
ATOM 775 C CA . ARG A 1 108 ? 7.071 17.234 -3.149 1.00 95.88 108 ARG A CA 1
ATOM 776 C C . ARG A 1 108 ? 6.938 18.458 -4.054 1.00 95.88 108 ARG A C 1
ATOM 778 O O . ARG A 1 108 ? 5.978 19.225 -3.952 1.00 95.88 108 ARG A O 1
ATOM 785 N N . ALA A 1 109 ? 7.901 18.629 -4.958 1.00 97.88 109 ALA A N 1
ATOM 786 C CA . ALA A 1 109 ? 7.806 19.651 -5.991 1.00 97.88 109 ALA A CA 1
ATOM 787 C C . ALA A 1 109 ? 6.586 19.381 -6.882 1.00 97.88 109 ALA A C 1
ATOM 789 O O . ALA A 1 109 ? 6.421 18.267 -7.373 1.00 97.88 109 ALA A O 1
ATOM 790 N N . THR A 1 110 ? 5.748 20.393 -7.091 1.00 98.19 110 THR A N 1
ATOM 791 C CA . THR A 1 110 ? 4.525 20.291 -7.890 1.00 98.19 110 THR A CA 1
ATOM 792 C C . THR A 1 110 ? 4.679 21.040 -9.208 1.00 98.19 110 THR A C 1
ATOM 794 O O . THR A 1 110 ? 4.985 22.234 -9.225 1.00 98.19 110 THR A O 1
ATOM 797 N N . LEU A 1 111 ? 4.404 20.349 -10.310 1.00 97.69 111 LEU A N 1
ATOM 798 C CA . LEU A 1 111 ? 4.327 20.906 -11.652 1.00 97.69 111 LEU A CA 1
ATOM 799 C C . LEU A 1 111 ? 2.893 20.848 -12.150 1.00 97.69 111 LEU A C 1
ATOM 801 O O . LEU A 1 111 ? 2.310 19.777 -12.267 1.00 97.69 111 LEU A O 1
ATOM 805 N N . THR A 1 112 ? 2.311 22.007 -12.439 1.00 97.69 112 THR A N 1
ATOM 806 C CA . THR A 1 112 ? 0.918 22.100 -12.890 1.00 97.69 112 THR A CA 1
ATOM 807 C C . THR A 1 112 ? 0.848 22.558 -14.339 1.00 97.69 112 THR A C 1
ATOM 809 O O . THR A 1 112 ? 1.283 23.667 -14.650 1.00 97.69 112 THR A O 1
ATOM 812 N N . MET A 1 113 ? 0.247 21.754 -15.212 1.00 96.81 113 MET A N 1
ATOM 813 C CA . MET A 1 113 ? -0.078 22.147 -16.587 1.00 96.81 113 MET A CA 1
ATOM 814 C C . MET A 1 113 ? -1.288 23.084 -16.553 1.00 96.81 113 MET A C 1
ATOM 816 O O . MET A 1 113 ? -2.330 22.680 -16.044 1.00 96.81 113 MET A O 1
ATOM 820 N N . ILE A 1 114 ? -1.172 24.333 -17.035 1.00 94.50 114 ILE A N 1
ATOM 821 C CA . ILE A 1 114 ? -2.234 25.353 -16.838 1.00 94.50 114 ILE A CA 1
ATOM 822 C C . ILE A 1 114 ? -2.837 25.982 -18.099 1.00 94.50 114 ILE A C 1
ATOM 824 O O . ILE A 1 114 ? -4.010 26.344 -18.072 1.00 94.50 114 ILE A O 1
ATOM 828 N N . THR A 1 115 ? -2.082 26.164 -19.189 1.00 89.00 115 THR A N 1
ATOM 829 C CA . THR A 1 115 ? -2.593 26.898 -20.371 1.00 89.00 115 THR A CA 1
ATOM 830 C C . THR A 1 115 ? -2.303 26.254 -21.716 1.00 89.00 115 THR A C 1
ATOM 832 O O . THR A 1 115 ? -2.888 26.672 -22.711 1.00 89.00 115 THR A O 1
ATOM 835 N N . ASN A 1 116 ? -1.378 25.301 -21.783 1.00 92.50 116 ASN A N 1
ATOM 836 C CA . ASN A 1 116 ? -0.964 24.683 -23.034 1.00 92.50 116 ASN A CA 1
ATOM 837 C C . ASN A 1 116 ? -1.091 23.165 -22.908 1.00 92.50 116 ASN A C 1
ATOM 839 O O . ASN A 1 116 ? -0.399 22.577 -22.084 1.00 92.50 116 ASN A O 1
ATOM 843 N N . ALA A 1 117 ? -1.951 22.566 -23.731 1.00 93.69 117 ALA A N 1
ATOM 844 C CA . ALA A 1 117 ? -2.157 21.120 -23.791 1.00 93.69 117 ALA A CA 1
ATOM 845 C C . ALA A 1 117 ? -0.891 20.356 -24.222 1.00 93.69 117 ALA A C 1
ATOM 847 O O . ALA A 1 117 ? -0.737 19.190 -23.893 1.00 93.69 117 ALA A O 1
ATOM 848 N N . THR A 1 118 ? 0.047 21.026 -24.902 1.00 94.56 118 THR A N 1
ATOM 849 C CA . THR A 1 118 ? 1.332 20.444 -25.322 1.00 94.56 118 THR A CA 1
ATOM 850 C C . THR A 1 118 ? 2.476 20.769 -24.352 1.00 94.56 118 THR A C 1
ATOM 852 O O . THR A 1 118 ? 3.648 20.723 -24.734 1.00 94.56 118 THR A O 1
ATOM 855 N N . ALA A 1 119 ? 2.185 21.264 -23.145 1.00 95.44 119 ALA A N 1
ATOM 856 C CA . ALA A 1 119 ? 3.224 21.457 -22.142 1.00 95.44 119 ALA A CA 1
ATOM 857 C C . ALA A 1 119 ? 3.580 20.098 -21.530 1.00 95.44 119 ALA A C 1
ATOM 859 O O . ALA A 1 119 ? 2.739 19.484 -20.891 1.00 95.44 119 ALA A O 1
ATOM 860 N N . ALA A 1 120 ? 4.831 19.676 -21.700 1.00 96.44 120 ALA A N 1
ATOM 861 C CA . ALA A 1 120 ? 5.332 18.390 -21.227 1.00 96.44 120 ALA A CA 1
ATOM 862 C C . ALA A 1 120 ? 6.795 18.497 -20.764 1.00 96.44 120 ALA A C 1
ATOM 864 O O . ALA A 1 120 ? 7.481 19.497 -21.006 1.00 96.44 120 ALA A O 1
ATOM 865 N N . PHE A 1 121 ? 7.289 17.450 -20.113 1.00 95.88 121 PHE A N 1
ATOM 866 C CA . PHE A 1 121 ? 8.712 17.144 -20.023 1.00 95.88 121 PHE A CA 1
ATOM 867 C C . PHE A 1 121 ? 9.125 16.355 -21.267 1.00 95.88 121 PHE A C 1
ATOM 869 O O . PHE A 1 121 ? 8.918 15.150 -21.332 1.00 95.88 121 PHE A O 1
ATOM 876 N N . THR A 1 122 ? 9.722 17.027 -22.248 1.00 97.94 122 THR A N 1
ATOM 877 C CA . THR A 1 122 ? 10.203 16.378 -23.476 1.00 97.94 122 THR A CA 1
ATOM 878 C C . THR A 1 122 ? 11.643 15.923 -23.283 1.00 97.94 122 THR A C 1
ATOM 880 O O . THR A 1 122 ? 12.540 16.751 -23.078 1.00 97.94 122 THR A O 1
ATOM 883 N N . VAL A 1 123 ? 11.894 14.618 -23.360 1.00 98.31 123 VAL A N 1
ATOM 884 C CA . VAL A 1 123 ? 13.208 14.026 -23.082 1.00 98.31 123 VAL A CA 1
ATOM 885 C C . VAL A 1 123 ? 13.845 13.510 -24.364 1.00 98.31 123 VAL A C 1
ATOM 887 O O . VAL A 1 123 ? 13.587 12.392 -24.780 1.00 98.31 123 VAL A O 1
ATOM 890 N N . THR A 1 124 ? 14.725 14.310 -24.970 1.00 98.19 124 THR A N 1
ATOM 891 C CA . THR A 1 124 ? 15.486 13.932 -26.181 1.00 98.19 124 THR A CA 1
ATOM 892 C C . THR A 1 124 ? 16.957 13.600 -25.902 1.00 98.19 124 THR A C 1
ATOM 894 O O . THR A 1 124 ? 17.680 13.152 -26.791 1.00 98.19 124 THR A O 1
ATOM 897 N N . GLY A 1 125 ? 17.426 13.797 -24.667 1.00 97.56 125 GLY A N 1
ATOM 898 C CA . GLY A 1 125 ? 18.742 13.364 -24.204 1.00 97.56 125 GLY A CA 1
ATOM 899 C C . GLY A 1 125 ? 18.690 11.979 -23.557 1.00 97.56 125 GLY A C 1
ATOM 900 O O . GLY A 1 125 ? 17.902 11.757 -22.643 1.00 97.56 125 GLY A O 1
ATOM 901 N N . ALA A 1 126 ? 19.565 11.062 -23.973 1.00 98.00 126 ALA A N 1
ATOM 902 C CA . ALA A 1 126 ? 19.644 9.718 -23.389 1.00 98.00 126 ALA A CA 1
ATOM 903 C C . ALA A 1 126 ? 20.183 9.714 -21.943 1.00 98.00 126 ALA A C 1
ATOM 905 O O . ALA A 1 126 ? 20.871 10.646 -21.528 1.00 98.00 126 ALA A O 1
ATOM 906 N N . ASN A 1 127 ? 19.981 8.629 -21.190 1.00 97.06 127 ASN A N 1
ATOM 907 C CA . ASN A 1 127 ? 20.490 8.469 -19.812 1.00 97.06 127 ASN A CA 1
ATOM 908 C C . ASN A 1 127 ? 20.006 9.563 -18.841 1.00 97.06 127 ASN A C 1
ATOM 910 O O . ASN A 1 127 ? 20.746 9.980 -17.944 1.00 97.06 127 ASN A O 1
ATOM 914 N N . CYS A 1 128 ? 18.800 10.084 -19.056 1.00 97.62 128 CYS A N 1
ATOM 915 C CA . CYS A 1 128 ? 18.192 11.057 -18.156 1.00 97.62 128 CYS A CA 1
ATOM 916 C C . CYS A 1 128 ? 17.411 10.363 -17.034 1.00 97.62 128 CYS A C 1
ATOM 918 O O . CYS A 1 128 ? 17.045 9.193 -17.134 1.00 97.62 128 CYS A O 1
ATOM 920 N N . LYS A 1 129 ? 17.141 11.106 -15.959 1.00 97.94 129 LYS A N 1
ATOM 921 C CA . LYS A 1 129 ? 16.310 10.638 -14.842 1.00 97.94 129 LYS A CA 1
ATOM 922 C C . LYS A 1 129 ? 15.334 11.717 -14.398 1.00 97.94 129 LYS A C 1
ATOM 924 O O . LYS A 1 129 ? 15.741 12.870 -14.269 1.00 97.94 129 LYS A O 1
ATOM 929 N N . ILE A 1 130 ? 14.093 11.337 -14.108 1.00 98.44 130 ILE A N 1
ATOM 930 C CA . ILE A 1 130 ? 13.061 12.207 -13.528 1.00 98.44 130 ILE A CA 1
ATOM 931 C C . ILE A 1 130 ? 12.516 11.541 -12.263 1.00 98.44 130 ILE A C 1
ATOM 933 O O . ILE A 1 130 ? 11.967 10.439 -12.328 1.00 98.44 130 ILE A O 1
ATOM 937 N N . GLN A 1 131 ? 12.677 12.203 -11.113 1.00 97.81 131 GLN A N 1
ATOM 938 C CA . GLN A 1 131 ? 12.337 11.622 -9.816 1.00 97.81 131 GLN A CA 1
ATOM 939 C C . GLN A 1 131 ? 11.608 12.570 -8.859 1.00 97.81 131 GLN A C 1
ATOM 941 O O . GLN A 1 131 ? 12.040 13.705 -8.643 1.00 97.81 131 GLN A O 1
ATOM 946 N N . GLY A 1 132 ? 10.586 12.038 -8.180 1.00 96.94 132 GLY A N 1
ATOM 947 C CA . GLY A 1 132 ? 9.991 12.635 -6.979 1.00 96.94 132 GLY A CA 1
ATOM 948 C C . GLY A 1 132 ? 9.043 13.813 -7.217 1.00 96.94 132 GLY A C 1
ATOM 949 O O . GLY A 1 132 ? 8.754 14.547 -6.270 1.00 96.94 132 GLY A O 1
ATOM 950 N N . ILE A 1 133 ? 8.594 14.033 -8.453 1.00 98.19 133 ILE A N 1
ATOM 951 C CA . ILE A 1 133 ? 7.775 15.188 -8.843 1.00 98.19 133 ILE A CA 1
ATOM 952 C C . ILE A 1 133 ? 6.284 14.835 -8.805 1.00 98.19 133 ILE A C 1
ATOM 954 O O . ILE A 1 133 ? 5.884 13.742 -9.202 1.00 98.19 133 ILE A O 1
ATOM 958 N N . ASP A 1 134 ? 5.458 15.784 -8.370 1.00 98.31 134 ASP A N 1
ATOM 959 C CA . ASP A 1 134 ? 4.002 15.747 -8.492 1.00 98.31 134 ASP A CA 1
ATOM 960 C C . ASP A 1 134 ? 3.555 16.503 -9.761 1.00 98.31 134 ASP A C 1
ATOM 962 O O . ASP A 1 134 ? 3.540 17.733 -9.791 1.00 98.31 134 ASP A O 1
ATOM 966 N N . PHE A 1 135 ? 3.158 15.780 -10.805 1.00 98.38 135 PHE A N 1
ATOM 967 C CA . PHE A 1 135 ? 2.577 16.319 -12.037 1.00 98.38 135 PHE A CA 1
ATOM 968 C C . PHE A 1 135 ? 1.056 16.451 -11.911 1.00 98.38 135 PHE A C 1
ATOM 970 O O . PHE A 1 135 ? 0.380 15.504 -11.510 1.00 98.38 135 PHE A O 1
ATOM 977 N N . VAL A 1 136 ? 0.512 17.622 -12.255 1.00 97.88 136 VAL A N 1
ATOM 978 C CA . VAL A 1 136 ? -0.914 17.960 -12.117 1.00 97.88 136 VAL A CA 1
ATOM 979 C C . VAL A 1 136 ? -1.485 18.479 -13.429 1.00 97.88 136 VAL A C 1
ATOM 981 O O . VAL A 1 136 ? -0.990 19.466 -13.981 1.00 97.88 136 VAL A O 1
ATOM 984 N N . CYS A 1 137 ? -2.575 17.869 -13.891 1.00 97.56 137 CYS A N 1
ATOM 985 C CA . CYS A 1 137 ? -3.293 18.306 -15.086 1.00 97.56 137 CYS A CA 1
ATOM 986 C C . CYS A 1 137 ? -4.400 19.318 -14.738 1.00 97.56 137 CYS A C 1
ATOM 988 O O . CYS A 1 137 ? -5.405 18.965 -14.125 1.00 97.56 137 CYS A O 1
ATOM 990 N N . ASN A 1 138 ? -4.257 20.582 -15.151 1.00 97.06 138 ASN A N 1
ATOM 991 C CA . ASN A 1 138 ? -5.339 21.580 -15.104 1.00 97.06 138 ASN A CA 1
ATOM 992 C C . ASN A 1 138 ? -5.746 22.076 -16.505 1.00 97.06 138 ASN A C 1
ATOM 994 O O . ASN A 1 138 ? -6.443 23.086 -16.620 1.00 97.06 138 ASN A O 1
ATOM 998 N N . VAL A 1 139 ? -5.340 21.371 -17.565 1.00 95.44 139 VAL A N 1
ATOM 999 C CA . VAL A 1 139 ? -5.673 21.683 -18.963 1.00 95.44 139 VAL A CA 1
ATOM 1000 C C . VAL A 1 139 ? -6.315 20.465 -19.602 1.00 95.44 139 VAL A C 1
ATOM 1002 O O . VAL A 1 139 ? -5.716 19.398 -19.603 1.00 95.44 139 VAL A O 1
ATOM 1005 N N . ALA A 1 140 ? -7.519 20.636 -20.147 1.00 92.88 140 ALA A N 1
ATOM 1006 C CA . ALA A 1 140 ? -8.197 19.569 -20.875 1.00 92.88 140 ALA A CA 1
ATOM 1007 C C . ALA A 1 140 ? -7.342 19.107 -22.058 1.00 92.88 140 ALA A C 1
ATOM 1009 O O . ALA A 1 140 ? -6.683 19.936 -22.692 1.00 92.88 140 ALA A O 1
ATOM 1010 N N . ASP A 1 141 ? -7.389 17.808 -22.343 1.00 90.88 141 ASP A N 1
ATOM 1011 C CA . ASP A 1 141 ? -6.681 17.187 -23.461 1.00 90.88 141 ASP A CA 1
ATOM 1012 C C . ASP A 1 141 ? -5.166 17.469 -23.434 1.00 90.88 141 ASP A C 1
ATOM 1014 O O . ASP A 1 141 ? -4.542 17.628 -24.483 1.00 90.88 141 ASP A O 1
ATOM 1018 N N . THR A 1 142 ? -4.564 17.580 -22.239 1.00 95.94 142 THR A N 1
ATOM 1019 C CA . THR A 1 142 ? -3.096 17.561 -22.129 1.00 95.94 142 THR A CA 1
ATOM 1020 C C . THR A 1 142 ? -2.607 16.265 -22.765 1.00 95.94 142 THR A C 1
ATOM 1022 O O . THR A 1 142 ? -3.113 15.205 -22.408 1.00 95.94 142 THR A O 1
ATOM 1025 N N . THR A 1 143 ? -1.687 16.342 -23.726 1.00 95.94 143 THR A N 1
ATOM 1026 C CA . THR A 1 143 ? -1.283 15.150 -24.482 1.00 95.94 143 THR A CA 1
ATOM 1027 C C . THR A 1 143 ? -0.514 14.183 -23.581 1.00 95.94 143 THR A C 1
ATOM 1029 O O . THR A 1 143 ? -0.935 13.043 -23.405 1.00 95.94 143 THR A O 1
ATOM 1032 N N . GLU A 1 144 ? 0.529 14.684 -22.913 1.00 97.25 144 GLU A N 1
ATOM 1033 C CA . GLU A 1 144 ? 1.334 13.926 -21.959 1.00 97.25 144 GLU A CA 1
ATOM 1034 C C . GLU A 1 144 ? 1.970 14.820 -20.889 1.00 97.25 144 GLU A C 1
ATOM 1036 O O . GLU A 1 144 ? 2.168 16.022 -21.084 1.00 97.25 144 GLU A O 1
ATOM 1041 N N . PHE A 1 145 ? 2.351 14.234 -19.749 1.00 98.19 145 PHE A N 1
ATOM 1042 C CA . PHE A 1 145 ? 3.243 14.913 -18.807 1.00 98.19 145 PHE A CA 1
ATOM 1043 C C . PHE A 1 145 ? 4.714 14.709 -19.156 1.00 98.19 145 PHE A C 1
ATOM 1045 O O . PHE A 1 145 ? 5.509 15.632 -18.963 1.00 98.19 145 PHE A O 1
ATOM 1052 N N . ILE A 1 146 ? 5.081 13.521 -19.639 1.00 98.56 146 ILE A N 1
ATOM 1053 C CA . ILE A 1 146 ? 6.439 13.175 -20.065 1.00 98.56 146 ILE A CA 1
ATOM 1054 C C . ILE A 1 146 ? 6.369 12.557 -21.461 1.00 98.56 146 ILE A C 1
ATOM 1056 O O . ILE A 1 146 ? 5.752 11.510 -21.632 1.00 98.56 146 ILE A O 1
ATOM 1060 N N . ASP A 1 147 ? 7.064 13.192 -22.401 1.00 98.19 147 ASP A N 1
ATOM 1061 C CA . ASP A 1 147 ? 7.289 12.722 -23.770 1.00 98.19 147 ASP A CA 1
ATOM 1062 C C . ASP A 1 147 ? 8.685 12.082 -23.839 1.00 98.19 147 ASP A C 1
ATOM 1064 O O . ASP A 1 147 ? 9.720 12.747 -23.661 1.00 98.19 147 ASP A O 1
ATOM 1068 N N . VAL A 1 148 ? 8.708 10.762 -24.024 1.00 98.31 148 VAL A N 1
ATOM 1069 C CA . VAL A 1 148 ? 9.916 9.943 -24.106 1.00 98.31 148 VAL A CA 1
ATOM 1070 C C . VAL A 1 148 ? 10.413 9.903 -25.548 1.00 98.31 148 VAL A C 1
ATOM 1072 O O . VAL A 1 148 ? 9.884 9.195 -26.404 1.00 98.31 148 VAL A O 1
ATOM 1075 N N . ALA A 1 149 ? 11.519 10.605 -25.784 1.00 97.94 149 ALA A N 1
ATOM 1076 C CA . ALA A 1 149 ? 12.160 10.735 -27.088 1.00 97.94 149 ALA A CA 1
ATOM 1077 C C . ALA A 1 149 ? 13.661 10.374 -27.054 1.00 97.94 149 ALA A C 1
ATOM 1079 O O . ALA A 1 149 ? 14.446 10.863 -27.874 1.00 97.94 149 ALA A O 1
ATOM 1080 N N . ALA A 1 150 ? 14.083 9.552 -26.083 1.00 97.75 150 ALA A N 1
ATOM 1081 C CA . ALA A 1 150 ? 15.466 9.106 -25.921 1.00 97.75 150 ALA A CA 1
ATOM 1082 C C . ALA A 1 150 ? 15.607 7.832 -25.076 1.00 97.75 150 ALA A C 1
ATOM 1084 O O . ALA A 1 150 ? 14.787 7.547 -24.206 1.00 97.75 150 ALA A O 1
ATOM 1085 N N . ASP A 1 151 ? 16.711 7.115 -25.292 1.00 98.44 151 ASP A N 1
ATOM 1086 C CA . ASP A 1 151 ? 17.019 5.851 -24.618 1.00 98.44 151 ASP A CA 1
ATOM 1087 C C . ASP A 1 151 ? 17.501 6.028 -23.169 1.00 98.44 151 ASP A C 1
ATOM 1089 O O . ASP A 1 151 ? 18.053 7.067 -22.785 1.00 98.44 151 ASP A O 1
ATOM 1093 N N . TYR A 1 152 ? 17.408 4.953 -22.384 1.00 98.19 152 TYR A N 1
ATOM 1094 C CA . TYR A 1 152 ? 17.891 4.874 -20.999 1.00 98.19 152 TYR A CA 1
ATOM 1095 C C . TYR A 1 152 ? 17.288 5.951 -20.084 1.00 98.19 152 TYR A C 1
ATOM 1097 O O . TYR A 1 152 ? 17.974 6.499 -19.219 1.00 98.19 152 TYR A O 1
ATOM 1105 N N . LEU A 1 153 ? 16.017 6.293 -20.293 1.00 98.50 153 LEU A N 1
ATOM 1106 C CA . LEU A 1 153 ? 15.285 7.179 -19.397 1.00 98.50 153 LEU A CA 1
ATOM 1107 C C . LEU A 1 153 ? 14.767 6.400 -18.181 1.00 98.50 153 LEU A C 1
ATOM 1109 O O . LEU A 1 153 ? 14.110 5.371 -18.324 1.00 98.50 153 LEU A O 1
ATOM 1113 N N . GLU A 1 154 ? 15.027 6.924 -16.985 1.00 98.44 154 GLU A N 1
ATOM 1114 C CA . GLU A 1 154 ? 14.455 6.436 -15.726 1.00 98.44 154 GLU A CA 1
ATOM 1115 C C . GLU A 1 154 ? 13.409 7.427 -15.191 1.00 98.44 154 GLU A C 1
ATOM 1117 O O . GLU A 1 154 ? 13.698 8.612 -14.995 1.00 98.44 154 GLU A O 1
ATOM 1122 N N . ILE A 1 155 ? 12.197 6.942 -14.924 1.00 98.69 155 ILE A N 1
ATOM 1123 C CA . ILE A 1 155 ? 11.080 7.710 -14.363 1.00 98.69 155 ILE A CA 1
ATOM 1124 C C . ILE A 1 155 ? 10.648 7.026 -13.067 1.00 98.69 155 ILE A C 1
ATOM 1126 O O . ILE A 1 155 ? 10.046 5.948 -13.108 1.00 98.69 155 ILE A O 1
ATOM 1130 N N . CYS A 1 156 ? 10.942 7.635 -11.914 1.00 98.38 156 CYS A N 1
ATOM 1131 C CA . CYS A 1 156 ? 10.681 6.985 -10.631 1.00 98.38 156 CYS A CA 1
ATOM 1132 C C . CYS A 1 156 ? 10.166 7.875 -9.500 1.00 98.38 156 CYS A C 1
ATOM 1134 O O . CYS A 1 156 ? 10.438 9.068 -9.439 1.00 98.38 156 CYS A O 1
ATOM 1136 N N . ASP A 1 157 ? 9.437 7.281 -8.556 1.00 97.44 157 ASP A N 1
ATOM 1137 C CA . ASP A 1 157 ? 8.904 7.954 -7.360 1.00 97.44 157 ASP A CA 1
ATOM 1138 C C . ASP A 1 157 ? 8.036 9.198 -7.642 1.00 97.44 157 ASP A C 1
ATOM 1140 O O . ASP A 1 157 ? 7.845 10.032 -6.750 1.00 97.44 157 ASP A O 1
ATOM 1144 N N . ASN A 1 158 ? 7.506 9.353 -8.857 1.00 98.38 158 ASN A N 1
ATOM 1145 C CA . ASN A 1 158 ? 6.672 10.490 -9.239 1.00 98.38 158 ASN A CA 1
ATOM 1146 C C . ASN A 1 158 ? 5.194 10.234 -8.915 1.00 98.38 158 ASN A C 1
ATOM 1148 O O . ASN A 1 158 ? 4.743 9.091 -8.798 1.00 98.38 158 ASN A O 1
ATOM 1152 N N . THR A 1 159 ? 4.435 11.319 -8.799 1.00 98.44 159 THR A N 1
ATOM 1153 C CA . THR A 1 159 ? 2.974 11.294 -8.761 1.00 98.44 159 THR A CA 1
ATOM 1154 C C . THR A 1 159 ? 2.439 11.951 -10.023 1.00 98.44 159 THR A C 1
ATOM 1156 O O . THR A 1 159 ? 2.795 13.089 -10.310 1.00 98.44 159 THR A O 1
ATOM 1159 N N . PHE A 1 160 ? 1.530 11.297 -10.728 1.00 98.44 160 PHE A N 1
ATOM 1160 C CA . PHE A 1 160 ? 0.812 11.853 -11.866 1.00 98.44 160 PHE A CA 1
ATOM 1161 C C . PHE A 1 160 ? -0.671 11.899 -11.514 1.00 98.44 160 PHE A C 1
ATOM 1163 O O . PHE A 1 160 ? -1.255 10.874 -11.161 1.00 98.44 160 PHE A O 1
ATOM 1170 N N . LYS A 1 161 ? -1.279 13.085 -11.528 1.00 97.38 161 LYS A N 1
ATOM 1171 C CA . LYS A 1 161 ? -2.669 13.249 -11.094 1.00 97.38 161 LYS A CA 1
ATOM 1172 C C . LYS A 1 161 ? -3.457 14.215 -11.961 1.00 97.38 161 LYS A C 1
ATOM 1174 O O . LYS A 1 161 ? -2.946 15.256 -12.384 1.00 97.38 161 LYS A O 1
ATOM 1179 N N . GLU A 1 162 ? -4.729 13.901 -12.161 1.00 96.81 162 GLU A N 1
ATOM 1180 C CA . GLU A 1 162 ? -5.700 14.907 -12.575 1.00 96.81 162 GLU A CA 1
ATOM 1181 C C . GLU A 1 162 ? -5.786 16.019 -11.517 1.00 96.81 162 GLU A C 1
ATOM 1183 O O . GLU A 1 162 ? -5.645 15.790 -10.310 1.00 96.81 162 GLU A O 1
ATOM 1188 N N . GLY A 1 163 ? -5.960 17.250 -11.976 1.00 96.19 163 GLY A N 1
ATOM 1189 C CA . GLY A 1 163 ? -6.293 18.388 -11.134 1.00 96.19 163 GLY A CA 1
ATOM 1190 C C . GLY A 1 163 ? -7.749 18.764 -11.364 1.00 96.19 163 GLY A C 1
ATOM 1191 O O . GLY A 1 163 ? -8.658 18.124 -10.851 1.00 96.19 163 GLY A O 1
ATOM 1192 N N . THR A 1 164 ? -7.985 19.815 -12.145 1.00 95.75 164 THR A N 1
ATOM 1193 C CA . THR A 1 164 ? -9.333 20.207 -12.587 1.00 95.75 164 THR A CA 1
ATOM 1194 C C . THR A 1 164 ? -9.716 19.631 -13.949 1.00 95.75 164 THR A C 1
ATOM 1196 O O . THR A 1 164 ? -10.807 19.924 -14.431 1.00 95.75 164 THR A O 1
ATOM 1199 N N . GLN A 1 165 ? -8.798 18.925 -14.611 1.00 96.25 165 GLN A N 1
ATOM 1200 C CA . GLN A 1 165 ? -8.947 18.366 -15.955 1.00 96.25 165 GLN A CA 1
ATOM 1201 C C . GLN A 1 165 ? -8.224 17.015 -16.044 1.00 96.25 165 GLN A C 1
ATOM 1203 O O . GLN A 1 165 ? -7.356 16.729 -15.215 1.00 96.25 165 GLN A O 1
ATOM 1208 N N . VAL A 1 166 ? -8.576 16.229 -17.062 1.00 95.62 166 VAL A N 1
ATOM 1209 C CA . VAL A 1 166 ? -7.950 14.941 -17.398 1.00 95.62 166 VAL A CA 1
ATOM 1210 C C . VAL A 1 166 ? -6.878 15.113 -18.482 1.00 95.62 166 VAL A C 1
ATOM 1212 O O . VAL A 1 166 ? -6.967 16.024 -19.312 1.00 95.62 166 VAL A O 1
ATOM 1215 N N . THR A 1 167 ? -5.874 14.240 -18.471 1.00 95.81 167 THR A N 1
ATOM 1216 C CA . THR A 1 167 ? -4.846 14.115 -19.517 1.00 95.81 167 THR A CA 1
ATOM 1217 C C . THR A 1 167 ? -5.201 12.961 -20.454 1.00 95.81 167 THR A C 1
ATOM 1219 O O . THR A 1 167 ? -5.880 12.033 -20.016 1.00 95.81 167 THR A O 1
ATOM 1222 N N . LEU A 1 168 ? -4.746 13.008 -21.711 1.00 96.25 168 LEU A N 1
ATOM 1223 C CA . LEU A 1 168 ? -4.871 11.890 -22.653 1.00 96.25 168 LEU A CA 1
ATOM 1224 C C . LEU A 1 168 ? -3.970 10.747 -22.177 1.00 96.25 168 LEU A C 1
ATOM 1226 O O . LEU A 1 168 ? -4.462 9.731 -21.701 1.00 96.25 168 LEU A O 1
ATOM 1230 N N . ALA A 1 169 ? -2.657 10.963 -22.166 1.00 97.06 169 ALA A N 1
ATOM 1231 C CA . ALA A 1 169 ? -1.703 10.058 -21.545 1.00 97.06 169 ALA A CA 1
ATOM 1232 C C . ALA A 1 169 ? -0.920 10.758 -20.426 1.00 97.06 169 ALA A C 1
ATOM 1234 O O . ALA A 1 169 ? -0.845 11.986 -20.380 1.00 97.06 169 ALA A O 1
ATOM 1235 N N . MET A 1 170 ? -0.350 10.018 -19.469 1.00 98.25 170 MET A N 1
ATOM 1236 C CA . MET A 1 170 ? 0.563 10.612 -18.471 1.00 98.25 170 MET A CA 1
ATOM 1237 C C . MET A 1 170 ? 2.027 10.489 -18.910 1.00 98.25 170 MET A C 1
ATOM 1239 O O . MET A 1 170 ? 2.786 11.451 -18.773 1.00 98.25 170 MET A O 1
ATOM 1243 N N . ILE A 1 171 ? 2.417 9.342 -19.469 1.00 98.56 171 ILE A N 1
ATOM 1244 C CA . ILE A 1 171 ? 3.737 9.106 -20.070 1.00 98.56 171 ILE A CA 1
ATOM 1245 C C . ILE A 1 171 ? 3.533 8.514 -21.463 1.00 98.56 171 ILE A C 1
ATOM 1247 O O . ILE A 1 171 ? 2.846 7.501 -21.583 1.00 98.56 171 ILE A O 1
ATOM 1251 N N . THR A 1 172 ? 4.172 9.094 -22.478 1.00 98.06 172 THR A N 1
ATOM 1252 C CA . THR A 1 172 ? 4.135 8.596 -23.860 1.00 98.06 172 THR A CA 1
ATOM 1253 C C . THR A 1 172 ? 5.539 8.305 -24.373 1.00 98.06 172 THR A C 1
ATOM 1255 O O . THR A 1 172 ? 6.488 9.033 -24.089 1.00 98.06 172 THR A O 1
ATOM 1258 N N . ALA A 1 173 ? 5.685 7.226 -25.138 1.00 97.25 173 ALA A N 1
ATOM 1259 C CA . ALA A 1 173 ? 6.876 6.945 -25.935 1.00 97.25 173 ALA A CA 1
ATOM 1260 C C . ALA A 1 173 ? 6.467 6.736 -27.399 1.00 97.25 173 ALA A C 1
ATOM 1262 O O . ALA A 1 173 ? 6.195 5.615 -27.841 1.00 97.25 173 ALA A O 1
ATOM 1263 N N . ASP A 1 174 ? 6.375 7.838 -28.145 1.00 95.31 174 ASP A N 1
ATOM 1264 C CA . ASP A 1 174 ? 5.795 7.886 -29.493 1.00 95.31 174 ASP A CA 1
ATOM 1265 C C . ASP A 1 174 ? 6.726 8.508 -30.558 1.00 95.31 174 ASP A C 1
ATOM 1267 O O . ASP A 1 174 ? 6.371 8.597 -31.738 1.00 95.31 174 ASP A O 1
ATOM 1271 N N . SER A 1 175 ? 7.946 8.886 -30.174 1.00 93.38 175 SER A N 1
ATOM 1272 C CA . SER A 1 175 ? 8.849 9.696 -31.002 1.00 93.38 175 SER A CA 1
ATOM 1273 C C . SER A 1 175 ? 9.471 8.965 -32.205 1.00 93.38 175 SER A C 1
ATOM 1275 O O . SER A 1 175 ? 9.862 9.601 -33.188 1.00 93.38 175 SER A O 1
ATOM 1277 N N . GLY A 1 176 ? 9.556 7.632 -32.182 1.00 94.88 176 GLY A N 1
ATOM 1278 C CA . GLY A 1 176 ? 10.067 6.822 -33.293 1.00 94.88 176 GLY A CA 1
ATOM 1279 C C . GLY A 1 176 ? 10.481 5.410 -32.879 1.00 94.88 176 GLY A C 1
ATOM 1280 O O . GLY A 1 176 ? 10.613 5.120 -31.695 1.00 94.88 176 GLY A O 1
ATOM 1281 N N . ASP A 1 177 ? 10.690 4.531 -33.859 1.00 95.50 177 ASP A N 1
ATOM 1282 C CA . ASP A 1 177 ? 11.139 3.155 -33.611 1.00 95.50 177 ASP A CA 1
ATOM 1283 C C . ASP A 1 177 ? 12.581 3.149 -33.081 1.00 95.50 177 ASP A C 1
ATOM 1285 O O . ASP A 1 177 ? 13.455 3.840 -33.619 1.00 95.50 177 ASP A O 1
ATOM 1289 N N . GLY A 1 178 ? 12.828 2.383 -32.019 1.00 94.81 178 GLY A N 1
ATOM 1290 C CA . GLY A 1 178 ? 14.099 2.337 -31.295 1.00 94.81 178 GLY A CA 1
ATOM 1291 C C . GLY A 1 178 ? 14.452 3.626 -30.547 1.00 94.81 178 GLY A C 1
ATOM 1292 O O . GLY A 1 178 ? 15.609 3.800 -30.179 1.00 94.81 178 GLY A O 1
ATOM 1293 N N . VAL A 1 179 ? 13.501 4.552 -30.370 1.00 96.62 179 VAL A N 1
ATOM 1294 C CA . VAL A 1 179 ? 13.686 5.792 -29.603 1.00 96.62 179 VAL A CA 1
ATOM 1295 C C . VAL A 1 179 ? 12.955 5.648 -28.274 1.00 96.62 179 VAL A C 1
ATOM 1297 O O . VAL A 1 179 ? 11.737 5.791 -28.219 1.00 96.62 179 VAL A O 1
ATOM 1300 N N . GLY A 1 180 ? 13.700 5.375 -27.203 1.00 97.25 180 GLY A N 1
ATOM 1301 C CA . GLY A 1 180 ? 13.125 5.005 -25.904 1.00 97.25 180 GLY A CA 1
ATOM 1302 C C . GLY A 1 180 ? 13.505 3.596 -25.451 1.00 97.25 180 GLY A C 1
ATOM 1303 O O . GLY A 1 180 ? 12.876 3.050 -24.544 1.00 97.25 180 GLY A O 1
ATOM 1304 N N . ASP A 1 181 ? 14.533 2.991 -26.051 1.00 98.38 181 ASP A N 1
ATOM 1305 C CA . ASP A 1 181 ? 15.035 1.693 -25.610 1.00 98.38 181 ASP A CA 1
ATOM 1306 C C . ASP A 1 181 ? 15.567 1.789 -24.175 1.00 98.38 181 ASP A C 1
ATOM 1308 O O . ASP A 1 181 ? 16.201 2.771 -23.778 1.00 98.38 181 ASP A O 1
ATOM 1312 N N . ASN A 1 182 ? 15.389 0.722 -23.396 1.00 98.44 182 ASN A N 1
ATOM 1313 C CA . ASN A 1 182 ? 15.775 0.661 -21.983 1.00 98.44 182 ASN A CA 1
ATOM 1314 C C . ASN A 1 182 ? 15.049 1.698 -21.104 1.00 98.44 182 ASN A C 1
ATOM 1316 O O . ASN A 1 182 ? 15.601 2.144 -20.094 1.00 98.44 182 ASN A O 1
ATOM 1320 N N . LEU A 1 183 ? 13.831 2.096 -21.484 1.00 98.69 183 LEU A N 1
ATOM 1321 C CA . LEU A 1 183 ? 12.946 2.909 -20.654 1.00 98.69 183 LEU A CA 1
ATOM 1322 C C . LEU A 1 183 ? 12.580 2.161 -19.366 1.00 98.69 183 LEU A C 1
ATOM 1324 O O . LEU A 1 183 ? 12.149 1.006 -19.404 1.00 98.69 183 LEU A O 1
ATOM 1328 N N . TYR A 1 184 ? 12.721 2.835 -18.227 1.00 98.69 184 TYR A N 1
ATOM 1329 C CA . TYR A 1 184 ? 12.457 2.261 -16.915 1.00 98.69 184 TYR A CA 1
ATOM 1330 C C . TYR A 1 184 ? 11.501 3.135 -16.100 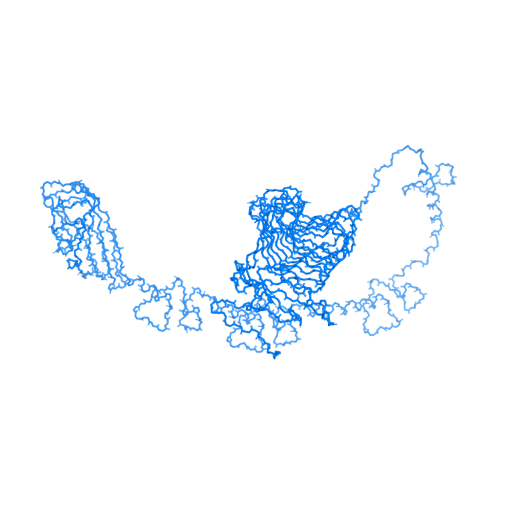1.00 98.69 184 TYR A C 1
ATOM 1332 O O . TYR A 1 184 ? 11.861 4.220 -15.646 1.00 98.69 184 TYR A O 1
ATOM 1340 N N . ILE A 1 185 ? 10.277 2.648 -15.898 1.00 98.81 185 ILE A N 1
ATOM 1341 C CA . ILE A 1 185 ? 9.197 3.337 -15.186 1.00 98.81 185 ILE A CA 1
ATOM 1342 C C . ILE A 1 185 ? 8.881 2.554 -13.914 1.00 98.81 185 ILE A C 1
ATOM 1344 O O . ILE A 1 185 ? 8.331 1.451 -13.982 1.00 98.81 185 ILE A O 1
ATOM 1348 N N . HIS A 1 186 ? 9.198 3.107 -12.742 1.00 98.81 186 HIS A N 1
ATOM 1349 C CA . HIS A 1 186 ? 8.979 2.374 -11.496 1.00 98.81 186 HIS A CA 1
ATOM 1350 C C . HIS A 1 186 ? 8.626 3.207 -10.271 1.00 98.81 186 HIS A C 1
ATOM 1352 O O . HIS A 1 186 ? 9.058 4.343 -10.121 1.00 98.81 186 HIS A O 1
ATOM 1358 N N . HIS A 1 187 ? 7.902 2.596 -9.330 1.00 98.44 187 HIS A N 1
ATOM 1359 C CA . HIS A 1 187 ? 7.544 3.222 -8.047 1.00 98.44 187 HIS A CA 1
ATOM 1360 C C . HIS A 1 187 ? 6.749 4.535 -8.196 1.00 98.44 187 HIS A C 1
ATOM 1362 O O . HIS A 1 187 ? 6.772 5.388 -7.309 1.00 98.44 187 HIS A O 1
ATOM 1368 N N . ASN A 1 188 ? 6.038 4.720 -9.311 1.00 98.62 188 ASN A N 1
ATOM 1369 C CA . ASN A 1 188 ? 5.208 5.899 -9.541 1.00 98.62 188 ASN A CA 1
ATOM 1370 C C . ASN A 1 188 ? 3.749 5.652 -9.115 1.00 98.62 188 ASN A C 1
ATOM 1372 O O . ASN A 1 188 ? 3.269 4.513 -9.075 1.00 98.62 188 ASN A O 1
ATOM 1376 N N . TYR A 1 189 ? 3.033 6.739 -8.823 1.00 98.50 189 TYR A N 1
ATOM 1377 C CA . TYR A 1 189 ? 1.604 6.741 -8.510 1.00 98.50 189 TYR A CA 1
ATOM 1378 C C . TYR A 1 189 ? 0.829 7.545 -9.558 1.00 98.50 189 TYR A C 1
ATOM 1380 O O . TYR A 1 189 ? 1.099 8.730 -9.732 1.00 98.50 189 TYR A O 1
ATOM 1388 N N . PHE A 1 190 ? -0.140 6.924 -10.224 1.00 98.69 190 PHE A N 1
ATOM 1389 C CA . PHE A 1 190 ? -0.970 7.531 -11.267 1.00 98.69 190 PHE A CA 1
ATOM 1390 C C . PHE A 1 190 ? -2.429 7.560 -10.801 1.00 98.69 190 PHE A C 1
ATOM 1392 O O . PHE A 1 190 ? -2.950 6.532 -10.361 1.00 98.69 190 PHE A O 1
ATOM 1399 N N . THR A 1 191 ? -3.090 8.717 -10.885 1.00 98.00 191 THR A N 1
ATOM 1400 C CA . THR A 1 191 ? -4.497 8.871 -10.486 1.00 98.00 191 THR A CA 1
ATOM 1401 C C . THR A 1 191 ? -5.290 9.771 -11.438 1.00 98.00 191 THR A C 1
ATOM 1403 O O . THR A 1 191 ? -5.027 10.969 -11.531 1.00 98.00 191 THR A O 1
ATOM 1406 N N . GLN A 1 192 ? -6.299 9.209 -12.099 1.00 97.69 192 GLN A N 1
ATOM 1407 C CA . GLN A 1 192 ? -7.244 9.933 -12.962 1.00 97.69 192 GLN A CA 1
ATOM 1408 C C . GLN A 1 192 ? -8.650 9.313 -12.869 1.00 97.69 192 GLN A C 1
ATOM 1410 O O . GLN A 1 192 ? -9.095 8.648 -13.797 1.00 97.69 192 GLN A O 1
ATOM 1415 N N . PRO A 1 193 ? -9.330 9.393 -11.711 1.00 96.38 193 PRO A N 1
ATOM 1416 C CA . PRO A 1 193 ? -10.634 8.757 -11.533 1.00 96.38 193 PRO A CA 1
ATOM 1417 C C . PRO A 1 193 ? -11.793 9.472 -12.229 1.00 96.38 193 PRO A C 1
ATOM 1419 O O . PRO A 1 193 ? -12.892 8.918 -12.260 1.00 96.38 193 PRO A O 1
ATOM 1422 N N . SER A 1 194 ? -11.614 10.709 -12.695 1.00 95.94 194 SER A N 1
ATOM 1423 C CA . SER A 1 194 ? -12.684 11.415 -13.389 1.00 95.94 194 SER A CA 1
ATOM 1424 C C . SER A 1 194 ? -12.885 10.818 -14.776 1.00 95.94 194 SER A C 1
ATOM 1426 O O . SER A 1 194 ? -11.951 10.772 -15.571 1.00 95.94 194 SER A O 1
ATOM 1428 N N . ALA A 1 195 ? -14.128 10.443 -15.083 1.00 89.69 195 ALA A N 1
ATOM 1429 C CA . ALA A 1 195 ? -14.510 10.035 -16.429 1.00 89.69 195 ALA A CA 1
ATOM 1430 C C . ALA A 1 195 ? -14.187 11.140 -17.447 1.00 89.69 195 ALA A C 1
ATOM 1432 O O . ALA A 1 195 ? -14.550 12.308 -17.254 1.00 89.69 195 ALA A O 1
ATOM 1433 N N . GLY A 1 196 ? -13.525 10.772 -18.539 1.00 83.38 196 GLY A N 1
ATOM 1434 C CA . GLY A 1 196 ? -13.066 11.692 -19.573 1.00 83.38 196 GLY A CA 1
ATOM 1435 C C . GLY A 1 196 ? -12.260 10.968 -20.648 1.00 83.38 196 GLY A C 1
ATOM 1436 O O . GLY A 1 196 ? -12.178 9.751 -20.627 1.00 83.38 196 GLY A O 1
ATOM 1437 N N . ASN A 1 197 ? -11.658 11.725 -21.569 1.00 85.75 197 ASN A N 1
ATOM 1438 C CA . ASN A 1 197 ? -10.902 11.183 -22.709 1.00 85.75 197 ASN A CA 1
ATOM 1439 C C . ASN A 1 197 ? -9.489 10.701 -22.315 1.00 85.75 197 ASN A C 1
ATOM 1441 O O . ASN A 1 197 ? -8.514 11.012 -23.000 1.00 85.75 197 ASN A O 1
ATOM 1445 N N . GLY A 1 198 ? -9.332 10.088 -21.145 1.00 91.12 198 GLY A N 1
ATOM 1446 C CA . GLY A 1 198 ? -8.029 9.597 -20.725 1.00 91.12 198 GLY A CA 1
ATOM 1447 C C . GLY A 1 198 ? -7.669 8.365 -21.518 1.00 91.12 198 GLY A C 1
ATOM 1448 O O . GLY A 1 198 ? -8.254 7.342 -21.254 1.00 91.12 198 GLY A O 1
ATOM 1449 N N . THR A 1 199 ? -6.714 8.417 -22.433 1.00 95.56 199 THR A N 1
ATOM 1450 C CA . THR A 1 199 ? -6.228 7.263 -23.201 1.00 95.56 199 THR A CA 1
ATOM 1451 C C . THR A 1 199 ? -5.597 6.209 -22.287 1.00 95.56 199 THR A C 1
ATOM 1453 O O . THR A 1 199 ? -6.166 5.133 -22.114 1.00 95.56 199 THR A O 1
ATOM 1456 N N . SER A 1 200 ? -4.464 6.543 -21.650 1.00 97.62 200 SER A N 1
ATOM 1457 C CA . SER A 1 200 ? -3.637 5.579 -20.910 1.00 97.62 200 SER A CA 1
ATOM 1458 C C . SER A 1 200 ? -2.778 6.228 -19.815 1.00 97.62 200 SER A C 1
ATOM 1460 O O . SER A 1 200 ? -2.342 7.371 -19.935 1.00 97.62 200 SER A O 1
ATOM 1462 N N . ALA A 1 201 ? -2.432 5.511 -18.738 1.00 98.31 201 ALA A N 1
ATOM 1463 C CA . ALA A 1 201 ? -1.444 6.043 -17.783 1.00 98.31 201 ALA A CA 1
ATOM 1464 C C . ALA A 1 201 ? -0.025 6.004 -18.384 1.00 98.31 201 ALA A C 1
ATOM 1466 O O . ALA A 1 201 ? 0.746 6.958 -18.261 1.00 98.31 201 ALA A O 1
ATOM 1467 N N . VAL A 1 202 ? 0.310 4.907 -19.062 1.00 98.62 202 VAL A N 1
ATOM 1468 C CA . VAL A 1 202 ? 1.543 4.753 -19.839 1.00 98.62 202 VAL A CA 1
ATOM 1469 C C . VAL A 1 202 ? 1.186 4.241 -21.226 1.00 98.62 202 VAL A C 1
ATOM 1471 O O . VAL A 1 202 ? 0.598 3.169 -21.339 1.00 98.62 202 VAL A O 1
ATOM 1474 N N . GLU A 1 203 ? 1.598 4.972 -22.256 1.00 97.69 203 GLU A N 1
ATOM 1475 C CA . GLU A 1 203 ? 1.427 4.595 -23.658 1.00 97.69 203 GLU A CA 1
ATOM 1476 C C . GLU A 1 203 ? 2.794 4.399 -24.325 1.00 97.69 203 GLU A C 1
ATOM 1478 O O . GLU A 1 203 ? 3.630 5.307 -24.382 1.00 97.69 203 GLU A O 1
ATOM 1483 N N . ILE A 1 204 ? 3.026 3.202 -24.862 1.00 97.38 204 ILE A N 1
ATOM 1484 C CA . ILE A 1 204 ? 4.178 2.896 -25.709 1.00 97.38 204 ILE A CA 1
ATOM 1485 C C . ILE A 1 204 ? 3.674 2.700 -27.134 1.00 97.38 204 ILE A C 1
ATOM 1487 O O . ILE A 1 204 ? 3.091 1.672 -27.458 1.00 97.38 204 ILE A O 1
ATOM 1491 N N . ALA A 1 205 ? 3.924 3.671 -28.009 1.00 95.50 205 ALA A N 1
ATOM 1492 C CA . ALA A 1 205 ? 3.346 3.694 -29.350 1.00 95.50 205 ALA A CA 1
ATOM 1493 C C . ALA A 1 205 ? 4.330 3.261 -30.454 1.00 95.50 205 ALA A C 1
ATOM 1495 O O . ALA A 1 205 ? 4.011 3.420 -31.640 1.00 95.50 205 ALA A O 1
ATOM 1496 N N . LYS A 1 206 ? 5.525 2.750 -30.112 1.00 96.19 206 LYS A N 1
ATOM 1497 C CA . LYS A 1 206 ? 6.642 2.445 -31.038 1.00 96.19 206 LYS A CA 1
ATOM 1498 C C . LYS A 1 206 ? 7.375 1.145 -30.708 1.00 96.19 206 LYS A C 1
ATOM 1500 O O . LYS A 1 206 ? 7.207 0.591 -29.626 1.00 96.19 206 LYS A O 1
ATOM 1505 N N . ASP A 1 207 ? 8.218 0.697 -31.641 1.00 96.25 207 ASP A N 1
ATOM 1506 C CA . ASP A 1 207 ? 9.099 -0.464 -31.468 1.00 96.25 207 ASP A CA 1
ATOM 1507 C C . ASP A 1 207 ? 10.196 -0.153 -30.453 1.00 96.25 207 ASP A C 1
ATOM 1509 O O . ASP A 1 207 ? 11.197 0.474 -30.799 1.00 96.25 207 ASP A O 1
ATOM 1513 N N . LEU A 1 208 ? 10.017 -0.583 -29.206 1.00 97.44 208 LEU A N 1
ATOM 1514 C CA . LEU A 1 208 ? 11.002 -0.378 -28.142 1.00 97.44 208 LEU A CA 1
ATOM 1515 C C . LEU A 1 208 ? 11.560 -1.700 -27.622 1.00 97.44 208 LEU A C 1
ATOM 1517 O O . LEU A 1 208 ? 10.879 -2.725 -27.572 1.00 97.44 208 LEU A O 1
ATOM 1521 N N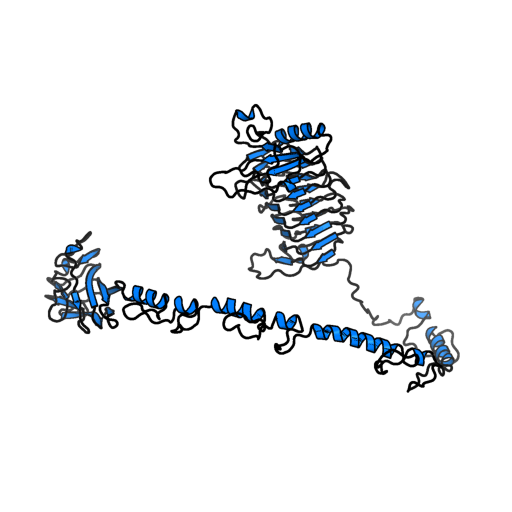 . ARG A 1 209 ? 12.800 -1.678 -27.153 1.00 98.06 209 ARG A N 1
ATOM 1522 C CA . ARG A 1 209 ? 13.456 -2.820 -26.522 1.00 98.06 209 ARG A CA 1
ATOM 1523 C C . ARG A 1 209 ? 13.689 -2.584 -25.035 1.00 98.06 209 ARG A C 1
ATOM 1525 O O . ARG A 1 209 ? 14.123 -1.511 -24.625 1.00 98.06 209 ARG A O 1
ATOM 1532 N N . ASN A 1 210 ? 13.508 -3.638 -24.237 1.00 98.12 210 ASN A N 1
ATOM 1533 C CA . ASN A 1 210 ? 13.845 -3.675 -22.812 1.00 98.12 210 ASN A CA 1
ATOM 1534 C C . ASN A 1 210 ? 13.122 -2.583 -22.001 1.00 98.12 210 ASN A C 1
ATOM 1536 O O . ASN A 1 210 ? 13.710 -1.947 -21.126 1.00 98.12 210 ASN A O 1
ATOM 1540 N N . VAL A 1 211 ? 11.843 -2.346 -22.313 1.00 98.44 211 VAL A N 1
ATOM 1541 C CA . VAL A 1 211 ? 10.985 -1.461 -21.515 1.00 98.44 211 VAL A CA 1
ATOM 1542 C C . VAL A 1 211 ? 10.587 -2.185 -20.232 1.00 98.44 211 VAL A C 1
ATOM 1544 O O . VAL A 1 211 ? 10.090 -3.315 -20.267 1.00 98.44 211 VAL A O 1
ATOM 1547 N N . ARG A 1 212 ? 10.799 -1.520 -19.097 1.00 98.69 212 ARG A N 1
ATOM 1548 C CA . ARG A 1 212 ? 10.520 -2.041 -17.758 1.00 98.69 212 ARG A CA 1
ATOM 1549 C C . ARG A 1 212 ? 9.499 -1.154 -17.056 1.00 98.69 212 ARG A C 1
ATOM 1551 O O . ARG A 1 212 ? 9.766 0.024 -16.829 1.00 98.69 212 ARG A O 1
ATOM 1558 N N . ILE A 1 213 ? 8.354 -1.722 -16.691 1.00 98.75 213 ILE A N 1
ATOM 1559 C CA . ILE A 1 213 ? 7.271 -1.038 -15.974 1.00 98.75 213 ILE A CA 1
ATOM 1560 C C . ILE A 1 213 ? 6.946 -1.847 -14.718 1.00 98.75 213 ILE A C 1
ATOM 1562 O O . ILE A 1 213 ? 6.311 -2.900 -14.791 1.00 98.75 213 ILE A O 1
ATOM 1566 N N . GLU A 1 214 ? 7.394 -1.384 -13.552 1.00 98.69 214 GLU A N 1
ATOM 1567 C CA . GLU A 1 214 ? 7.319 -2.178 -12.319 1.00 98.69 214 GLU A CA 1
ATOM 1568 C C . GLU A 1 214 ? 7.049 -1.378 -11.044 1.00 98.69 214 GLU A C 1
ATOM 1570 O O . GLU A 1 214 ? 7.439 -0.223 -10.910 1.00 98.69 214 GLU A O 1
ATOM 1575 N N . TYR A 1 215 ? 6.415 -2.014 -10.057 1.00 98.62 215 TYR A N 1
ATOM 1576 C CA . TYR A 1 215 ? 6.132 -1.402 -8.749 1.00 98.62 215 TYR A CA 1
ATOM 1577 C C . TYR A 1 215 ? 5.319 -0.099 -8.824 1.00 98.62 215 TYR A C 1
ATOM 1579 O O . TYR A 1 215 ? 5.389 0.731 -7.920 1.00 98.62 215 TYR A O 1
ATOM 1587 N N . ASN A 1 216 ? 4.554 0.107 -9.897 1.00 98.81 216 ASN A N 1
ATOM 1588 C CA . ASN A 1 216 ? 3.697 1.276 -10.046 1.00 98.81 216 ASN A CA 1
ATOM 1589 C C . ASN A 1 216 ? 2.295 0.996 -9.500 1.00 98.81 216 ASN A C 1
ATOM 1591 O O . ASN A 1 216 ? 1.817 -0.142 -9.512 1.00 98.81 216 ASN A O 1
ATOM 1595 N N . ARG A 1 217 ? 1.607 2.054 -9.067 1.00 98.62 217 ARG A N 1
ATOM 1596 C CA . ARG A 1 217 ? 0.178 2.012 -8.745 1.00 98.62 217 ARG A CA 1
ATOM 1597 C C . ARG A 1 217 ? -0.580 2.963 -9.662 1.00 98.62 217 ARG A C 1
ATOM 1599 O O . ARG A 1 217 ? -0.308 4.159 -9.647 1.00 98.62 217 ARG A O 1
ATOM 1606 N N . MET A 1 218 ? -1.525 2.432 -10.425 1.00 98.62 218 MET A N 1
ATOM 1607 C CA . MET A 1 218 ? -2.323 3.154 -11.411 1.00 98.62 218 MET A CA 1
ATOM 1608 C C . MET A 1 218 ? -3.803 2.985 -11.085 1.00 98.62 218 MET A C 1
ATOM 1610 O O . MET A 1 218 ? -4.272 1.863 -10.917 1.00 98.62 218 MET A O 1
ATOM 1614 N N . TYR A 1 219 ? -4.521 4.095 -10.957 1.00 97.94 219 TYR A N 1
ATOM 1615 C CA . TYR A 1 219 ? -5.950 4.118 -10.656 1.00 97.94 219 TYR A CA 1
ATOM 1616 C C . TYR A 1 219 ? -6.624 5.197 -11.500 1.00 97.94 219 TYR A C 1
ATOM 1618 O O . TYR A 1 219 ? -6.397 6.386 -11.276 1.00 97.94 219 TYR A O 1
ATOM 1626 N N . GLY A 1 220 ? -7.430 4.817 -12.482 1.00 97.00 220 GLY A N 1
ATOM 1627 C CA . GLY A 1 220 ? -8.116 5.808 -13.303 1.00 97.00 220 GLY A CA 1
ATOM 1628 C C . GLY A 1 220 ? -9.127 5.227 -14.273 1.00 97.00 220 GLY A C 1
ATOM 1629 O O . GLY A 1 220 ? -9.227 4.015 -14.417 1.00 97.00 220 GLY A O 1
ATOM 1630 N N . ASP A 1 221 ? -9.885 6.120 -14.891 1.00 96.44 221 ASP A N 1
ATOM 1631 C CA . ASP A 1 221 ? -10.826 5.843 -15.971 1.00 96.44 221 ASP A CA 1
ATOM 1632 C C . ASP A 1 221 ? -10.085 6.064 -17.301 1.00 96.44 221 ASP A C 1
ATOM 1634 O O . ASP A 1 221 ? -9.796 7.209 -17.662 1.00 96.44 221 ASP A O 1
ATOM 1638 N N . TRP A 1 222 ? -9.656 4.966 -17.937 1.00 97.00 222 TRP A N 1
ATOM 1639 C CA . TRP A 1 222 ? -8.819 4.981 -19.139 1.00 97.00 222 TRP A CA 1
ATOM 1640 C C . TRP A 1 222 ? -9.546 4.332 -20.326 1.00 97.00 222 TRP A C 1
ATOM 1642 O O . TRP A 1 222 ? -9.951 3.170 -20.245 1.00 97.00 222 TRP A O 1
ATOM 1652 N N . ASP A 1 223 ? -9.666 5.084 -21.419 1.00 95.94 223 ASP A N 1
ATOM 1653 C CA . ASP A 1 223 ? -10.290 4.754 -22.699 1.00 95.94 223 ASP A CA 1
ATOM 1654 C C . ASP A 1 223 ? -9.695 3.502 -23.344 1.00 95.94 223 ASP A C 1
ATOM 1656 O O . ASP A 1 223 ? -10.459 2.755 -23.954 1.00 95.94 223 ASP A O 1
ATOM 1660 N N . ASP A 1 224 ? -8.394 3.246 -23.168 1.00 95.19 224 ASP A N 1
ATOM 1661 C CA . ASP A 1 224 ? -7.714 2.056 -23.689 1.00 95.19 224 ASP A CA 1
ATOM 1662 C C . ASP A 1 224 ? -7.246 1.133 -22.546 1.00 95.19 224 ASP A C 1
ATOM 1664 O O . ASP A 1 224 ? -7.872 0.104 -22.264 1.00 95.19 224 ASP A O 1
ATOM 1668 N N . ALA A 1 225 ? -6.172 1.495 -21.831 1.00 97.25 225 ALA A N 1
ATOM 1669 C CA . ALA A 1 225 ? -5.669 0.703 -20.705 1.00 97.25 225 ALA A CA 1
ATOM 1670 C C . ALA A 1 225 ? -4.881 1.525 -19.674 1.00 97.25 225 ALA A C 1
ATOM 1672 O O . ALA A 1 225 ? -4.437 2.635 -19.936 1.00 97.25 225 ALA A O 1
ATOM 1673 N N . CYS A 1 226 ? -4.601 0.972 -18.484 1.00 98.25 226 CYS A N 1
ATOM 1674 C CA . CYS A 1 226 ? -3.603 1.614 -17.613 1.00 98.25 226 CYS A CA 1
ATOM 1675 C C . CYS A 1 226 ? -2.220 1.614 -18.283 1.00 98.25 226 CYS A C 1
ATOM 1677 O O . CYS A 1 226 ? -1.513 2.621 -18.258 1.00 98.25 226 CYS A O 1
ATOM 1679 N N . ILE A 1 227 ? -1.836 0.474 -18.861 1.00 98.50 227 ILE A N 1
ATOM 1680 C CA . ILE A 1 227 ? -0.609 0.319 -19.641 1.00 98.50 227 ILE A CA 1
ATOM 1681 C C . ILE A 1 227 ? -0.992 -0.156 -21.036 1.00 98.50 227 ILE A C 1
ATOM 1683 O O . ILE A 1 227 ? -1.467 -1.284 -21.199 1.00 98.50 227 ILE A O 1
ATOM 1687 N N . GLU A 1 228 ? -0.718 0.681 -22.024 1.00 97.31 228 GLU A N 1
ATOM 1688 C CA . GLU A 1 228 ? -0.950 0.398 -23.430 1.00 97.31 228 GLU A CA 1
ATOM 1689 C C . GLU A 1 228 ? 0.377 0.253 -24.177 1.00 97.31 228 GLU A C 1
ATOM 1691 O O . GLU A 1 228 ? 1.309 1.050 -24.037 1.00 97.31 228 GLU A O 1
ATOM 1696 N N . LEU A 1 229 ? 0.460 -0.809 -24.971 1.00 95.44 229 LEU A N 1
ATOM 1697 C CA . LEU A 1 229 ? 1.593 -1.149 -25.817 1.00 95.44 229 LEU A CA 1
ATOM 1698 C C . LEU A 1 229 ? 1.151 -1.267 -27.276 1.00 95.44 229 LEU A C 1
ATOM 1700 O O . LEU A 1 229 ? -0.030 -1.494 -27.559 1.00 95.44 229 LEU A O 1
ATOM 1704 N N . PRO A 1 230 ? 2.090 -1.112 -28.222 1.00 88.00 230 PRO A N 1
ATOM 1705 C CA . PRO A 1 230 ? 1.756 -0.552 -29.516 1.00 88.00 230 PRO A CA 1
ATOM 1706 C C . PRO A 1 230 ? 0.914 -1.497 -30.378 1.00 88.00 230 PRO A C 1
ATOM 1708 O O . PRO A 1 230 ? 1.060 -2.719 -30.329 1.00 88.00 230 PRO A O 1
ATOM 1711 N N . ALA A 1 231 ? 0.070 -0.896 -31.220 1.00 80.25 231 ALA A N 1
ATOM 1712 C CA . ALA A 1 231 ? -0.698 -1.567 -32.267 1.00 80.25 231 ALA A CA 1
ATOM 1713 C C . ALA A 1 231 ? 0.045 -1.613 -33.623 1.00 80.25 231 ALA A C 1
ATOM 1715 O O . ALA A 1 231 ? 1.113 -1.023 -33.798 1.00 80.25 231 ALA A O 1
ATOM 1716 N N . ASP A 1 232 ? -0.573 -2.259 -34.618 1.00 77.12 232 ASP A N 1
ATOM 1717 C CA . ASP A 1 232 ? -0.261 -2.125 -36.054 1.00 77.12 232 ASP A CA 1
ATOM 1718 C C . ASP A 1 232 ? 1.103 -2.654 -36.535 1.00 77.12 232 ASP A C 1
ATOM 1720 O O . ASP A 1 232 ? 1.746 -2.069 -37.409 1.00 77.12 232 ASP A O 1
ATOM 1724 N N . GLY A 1 233 ? 1.528 -3.814 -36.029 1.00 77.56 233 GLY A N 1
ATOM 1725 C CA . GLY A 1 233 ? 2.755 -4.476 -36.497 1.00 77.56 233 GLY A CA 1
ATOM 1726 C C . GLY A 1 233 ? 4.036 -3.860 -35.941 1.00 77.56 233 GLY A C 1
ATOM 1727 O O . GLY A 1 233 ? 5.093 -4.004 -36.553 1.00 77.56 233 GLY A O 1
ATOM 1728 N N . LYS A 1 234 ? 3.900 -3.168 -34.809 1.00 89.31 234 LYS A N 1
ATOM 1729 C CA . LYS A 1 234 ? 4.994 -2.697 -33.974 1.00 89.31 234 LYS A CA 1
ATOM 1730 C C . LYS A 1 234 ? 5.323 -3.715 -32.887 1.00 89.31 234 LYS A C 1
ATOM 1732 O O . LYS A 1 234 ? 4.422 -4.348 -32.328 1.00 89.31 234 LYS A O 1
ATOM 1737 N N . ASP A 1 235 ? 6.603 -3.839 -32.567 1.00 91.69 235 ASP A N 1
ATOM 1738 C CA . ASP A 1 235 ? 7.162 -4.946 -31.801 1.00 91.69 235 ASP A CA 1
ATOM 1739 C C . ASP A 1 235 ? 8.006 -4.438 -30.637 1.00 91.69 235 ASP A C 1
ATOM 1741 O O . ASP A 1 235 ? 9.193 -4.133 -30.778 1.00 91.69 235 ASP A O 1
ATOM 1745 N N . CYS A 1 236 ? 7.421 -4.424 -29.441 1.00 96.25 236 CYS A N 1
ATOM 1746 C CA . CYS A 1 236 ? 8.208 -4.247 -28.234 1.00 96.25 236 CYS A CA 1
ATOM 1747 C C . CYS A 1 236 ? 8.876 -5.567 -27.825 1.00 96.25 236 CYS A C 1
ATOM 1749 O O . CYS A 1 236 ? 8.212 -6.580 -27.596 1.00 96.25 236 CYS A O 1
ATOM 1751 N N . THR A 1 237 ? 10.200 -5.573 -27.695 1.00 97.31 237 THR A N 1
ATOM 1752 C CA . THR A 1 237 ? 10.965 -6.780 -27.343 1.00 97.31 237 THR A CA 1
ATOM 1753 C C . THR A 1 237 ? 11.568 -6.688 -25.951 1.00 97.31 237 THR A C 1
ATOM 1755 O O . THR A 1 237 ? 11.900 -5.606 -25.478 1.00 97.31 237 THR A O 1
ATOM 1758 N N . GLU A 1 238 ? 11.733 -7.834 -25.283 1.00 97.56 238 GLU A N 1
ATOM 1759 C CA . GLU A 1 238 ? 12.300 -7.904 -23.924 1.00 97.56 238 GLU A CA 1
ATOM 1760 C C . GLU A 1 238 ? 11.504 -7.081 -22.884 1.00 97.56 238 GLU A C 1
ATOM 1762 O O . GLU A 1 238 ? 12.079 -6.557 -21.934 1.00 97.56 238 GLU A O 1
ATOM 1767 N N . LEU A 1 239 ? 10.180 -6.978 -23.049 1.00 98.25 239 LEU A N 1
ATOM 1768 C CA . LEU A 1 239 ? 9.294 -6.290 -22.107 1.00 98.25 239 LEU A CA 1
ATOM 1769 C C . LEU A 1 239 ? 9.334 -6.919 -20.712 1.00 98.25 239 LEU A C 1
ATOM 1771 O O . LEU A 1 239 ? 9.365 -8.145 -20.571 1.00 98.25 239 LEU A O 1
ATOM 1775 N N . GLN A 1 240 ? 9.253 -6.083 -19.680 1.00 98.56 240 GLN A N 1
ATOM 1776 C CA . GLN A 1 240 ? 9.087 -6.519 -18.295 1.00 98.56 240 GLN A CA 1
ATOM 1777 C C . GLN A 1 240 ? 8.011 -5.666 -17.625 1.00 98.56 240 GLN A C 1
ATOM 1779 O O . GLN A 1 240 ? 8.247 -4.505 -17.294 1.00 98.56 240 GLN A O 1
ATOM 1784 N N . ILE A 1 241 ? 6.827 -6.239 -17.422 1.00 98.62 241 ILE A N 1
ATOM 1785 C CA . ILE A 1 241 ? 5.710 -5.573 -16.743 1.00 98.62 241 ILE A CA 1
ATOM 1786 C C . ILE A 1 241 ? 5.368 -6.377 -15.497 1.00 98.62 241 ILE A C 1
ATOM 1788 O O . ILE A 1 241 ? 4.724 -7.425 -15.591 1.00 98.62 241 ILE A O 1
ATOM 1792 N N . HIS A 1 242 ? 5.813 -5.938 -14.321 1.00 98.31 242 HIS A N 1
ATOM 1793 C CA . HIS A 1 242 ? 5.616 -6.751 -13.124 1.00 98.31 242 HIS A CA 1
ATOM 1794 C C . HIS A 1 242 ? 5.490 -6.010 -11.800 1.00 98.31 242 HIS A C 1
ATOM 1796 O O . HIS A 1 242 ? 6.063 -4.943 -11.595 1.00 98.31 242 HIS A O 1
ATOM 1802 N N . ASN A 1 243 ? 4.811 -6.642 -10.840 1.00 98.56 243 ASN A N 1
ATOM 1803 C CA . ASN A 1 243 ? 4.578 -6.100 -9.497 1.00 98.56 243 ASN A CA 1
ATOM 1804 C C . ASN A 1 243 ? 3.841 -4.747 -9.503 1.00 98.56 243 ASN A C 1
ATOM 1806 O O . ASN A 1 243 ? 4.071 -3.925 -8.617 1.00 98.56 243 ASN A O 1
ATOM 1810 N N . ASN A 1 244 ? 2.984 -4.487 -10.493 1.00 98.75 244 ASN A N 1
ATOM 1811 C CA . ASN A 1 244 ? 2.155 -3.281 -10.533 1.00 98.75 244 ASN A CA 1
ATOM 1812 C C . ASN A 1 244 ? 0.774 -3.527 -9.906 1.00 98.75 244 ASN A C 1
ATOM 1814 O O . ASN A 1 244 ? 0.293 -4.660 -9.873 1.00 98.75 244 ASN A O 1
ATOM 1818 N N . HIS A 1 245 ? 0.125 -2.456 -9.448 1.00 98.38 245 HIS A N 1
ATOM 1819 C CA . HIS A 1 245 ? -1.281 -2.444 -9.043 1.00 98.38 245 HIS A CA 1
ATOM 1820 C C . HIS A 1 245 ? -2.057 -1.513 -9.974 1.00 98.38 245 HIS A C 1
ATOM 1822 O O . HIS A 1 245 ? -1.855 -0.302 -9.938 1.00 98.38 245 HIS A O 1
ATOM 1828 N N . LEU A 1 246 ? -2.913 -2.080 -10.813 1.00 98.38 246 LEU A N 1
ATOM 1829 C CA . LEU A 1 246 ? -3.565 -1.408 -11.929 1.00 98.38 246 LEU A CA 1
ATOM 1830 C C . LEU A 1 246 ? -5.077 -1.480 -11.751 1.00 98.38 246 LEU A C 1
ATOM 1832 O O . LEU A 1 246 ? -5.607 -2.556 -11.503 1.00 98.38 246 LEU A O 1
ATOM 1836 N 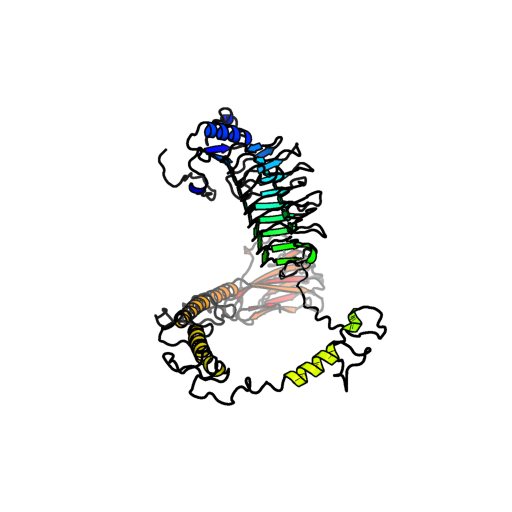N . SER A 1 247 ? -5.768 -0.359 -11.882 1.00 97.06 247 SER A N 1
ATOM 1837 C CA . SER A 1 247 ? -7.223 -0.290 -11.827 1.00 97.06 247 SER A CA 1
ATOM 1838 C C . SER A 1 247 ? -7.700 0.602 -12.961 1.00 97.06 247 SER A C 1
ATOM 1840 O O . SER A 1 247 ? -7.413 1.805 -12.954 1.00 97.06 247 SER A O 1
ATOM 1842 N N . ASN A 1 248 ? -8.372 -0.015 -13.935 1.00 96.81 248 ASN A N 1
ATOM 1843 C CA . ASN A 1 248 ? -9.075 0.702 -14.987 1.00 96.81 248 ASN A CA 1
ATOM 1844 C C . ASN A 1 248 ? -10.568 0.704 -14.652 1.00 96.81 248 ASN A C 1
ATOM 1846 O O . ASN A 1 248 ? -11.188 -0.352 -14.514 1.00 96.81 248 ASN A O 1
ATOM 1850 N N . LEU A 1 249 ? -11.117 1.899 -14.467 1.00 95.44 249 LEU A N 1
ATOM 1851 C CA . LEU A 1 249 ? -12.507 2.114 -14.084 1.00 95.44 249 LEU A CA 1
ATOM 1852 C C . LEU A 1 249 ? -13.456 2.083 -15.287 1.00 95.44 249 LEU A C 1
ATOM 1854 O O . LEU A 1 249 ? -14.667 1.951 -15.083 1.00 95.44 249 LEU A O 1
ATOM 1858 N N . LEU A 1 250 ? -12.935 2.171 -16.517 1.00 94.62 250 LEU A N 1
ATOM 1859 C CA . LEU A 1 250 ? -13.769 2.135 -17.709 1.00 94.62 250 LEU A CA 1
ATOM 1860 C C . LEU A 1 250 ? -14.285 0.718 -17.974 1.00 94.62 250 LEU A C 1
ATOM 1862 O O . LEU A 1 250 ? -13.535 -0.256 -18.039 1.00 94.62 250 LEU A O 1
ATOM 1866 N N . THR A 1 251 ? -15.598 0.606 -18.160 1.00 92.56 251 THR A N 1
ATOM 1867 C CA . THR A 1 251 ? -16.270 -0.662 -18.471 1.00 92.56 251 THR A CA 1
ATOM 1868 C C . THR A 1 251 ? -15.788 -1.227 -19.809 1.00 92.56 251 THR A C 1
ATOM 1870 O O . THR A 1 251 ? -15.810 -0.532 -20.825 1.00 92.56 251 THR A O 1
ATOM 1873 N N . GLY A 1 252 ? -15.438 -2.513 -19.830 1.00 92.00 252 GLY A N 1
ATOM 1874 C CA . GLY A 1 252 ? -15.016 -3.249 -21.016 1.00 92.00 252 GLY A CA 1
ATOM 1875 C C . GLY A 1 252 ? -13.568 -3.019 -21.436 1.00 92.00 252 GLY A C 1
ATOM 1876 O O . GLY A 1 252 ? -13.195 -3.534 -22.489 1.00 92.00 252 GLY A O 1
ATOM 1877 N N . GLN A 1 253 ? -12.779 -2.284 -20.646 1.00 95.06 253 GLN A N 1
ATOM 1878 C CA . GLN A 1 253 ? -11.387 -1.980 -20.967 1.00 95.06 253 GLN A CA 1
ATOM 1879 C C . GLN A 1 253 ? -10.360 -2.767 -20.161 1.00 95.06 253 GLN A C 1
ATOM 1881 O O . GLN A 1 253 ? -10.642 -3.374 -19.123 1.00 95.06 253 GLN A O 1
ATOM 1886 N N . HIS A 1 254 ? -9.135 -2.749 -20.684 1.00 96.50 254 HIS A N 1
ATOM 1887 C CA . HIS A 1 254 ? -8.009 -3.505 -20.169 1.00 96.50 254 HIS A CA 1
ATOM 1888 C C . HIS A 1 254 ? -7.286 -2.778 -19.027 1.00 96.50 254 HIS A C 1
ATOM 1890 O O . HIS A 1 254 ? -7.240 -1.552 -18.955 1.00 96.50 254 HIS A O 1
ATOM 1896 N N . ALA A 1 255 ? -6.659 -3.537 -18.123 1.00 97.44 255 ALA A N 1
ATOM 1897 C CA . ALA A 1 255 ? -5.646 -2.988 -17.220 1.00 97.44 255 ALA A CA 1
ATOM 1898 C C . ALA A 1 255 ? -4.278 -2.934 -17.918 1.00 97.44 255 ALA A C 1
ATOM 1900 O O . ALA A 1 255 ? -3.538 -1.962 -17.775 1.00 97.44 255 ALA A O 1
ATOM 1901 N N . ILE A 1 256 ? -3.955 -3.976 -18.687 1.00 98.00 256 ILE A N 1
ATOM 1902 C CA . ILE A 1 256 ? -2.777 -4.042 -19.557 1.00 98.00 256 ILE A CA 1
ATOM 1903 C C . ILE A 1 256 ? -3.239 -4.515 -20.927 1.00 98.00 256 ILE A C 1
ATOM 1905 O O . ILE A 1 256 ? -3.874 -5.570 -21.025 1.00 98.00 256 ILE A O 1
ATOM 1909 N N . GLN A 1 257 ? -2.864 -3.772 -21.963 1.00 96.56 257 GLN A N 1
ATOM 1910 C CA . GLN A 1 257 ? -3.174 -4.106 -23.343 1.00 96.56 257 GLN A CA 1
ATOM 1911 C C . GLN A 1 257 ? -1.914 -4.116 -24.205 1.00 96.56 257 GLN A C 1
ATOM 1913 O O . GLN A 1 257 ? -1.227 -3.105 -24.342 1.00 96.56 257 GLN A O 1
ATOM 1918 N N . ILE A 1 258 ? -1.619 -5.268 -24.809 1.00 95.25 258 ILE A N 1
ATOM 1919 C CA . ILE A 1 258 ? -0.581 -5.414 -25.830 1.00 95.25 258 ILE A CA 1
ATOM 1920 C C . ILE A 1 258 ? -1.248 -5.658 -27.181 1.00 95.25 258 ILE A C 1
ATOM 1922 O O . ILE A 1 258 ? -1.514 -6.796 -27.558 1.00 95.25 258 ILE A O 1
ATOM 1926 N N . ASN A 1 259 ? -1.431 -4.586 -27.953 1.00 90.31 259 ASN A N 1
ATOM 1927 C CA . ASN A 1 259 ? -2.096 -4.607 -29.263 1.00 90.31 259 ASN A CA 1
ATOM 1928 C C . ASN A 1 259 ? -1.244 -5.208 -30.405 1.00 90.31 259 ASN A C 1
ATOM 1930 O O . ASN A 1 259 ? -1.473 -4.941 -31.588 1.00 90.31 259 ASN A O 1
ATOM 1934 N N . SER A 1 260 ? -0.266 -6.052 -30.071 1.00 88.81 260 SER A N 1
ATOM 1935 C CA . SER A 1 260 ? 0.660 -6.680 -31.011 1.00 88.81 260 SER A CA 1
ATOM 1936 C C . SER A 1 260 ? 0.913 -8.145 -30.660 1.00 88.81 260 SER A C 1
ATOM 1938 O O . SER A 1 260 ? 1.185 -8.520 -29.519 1.00 88.81 260 SER A O 1
ATOM 1940 N N . THR A 1 261 ? 0.869 -9.001 -31.682 1.00 87.81 261 THR A N 1
ATOM 1941 C CA . THR A 1 261 ? 1.119 -10.447 -31.556 1.00 87.81 261 THR A CA 1
ATOM 1942 C C . THR A 1 261 ? 2.602 -10.815 -31.577 1.00 87.81 261 THR A C 1
ATOM 1944 O O . THR A 1 261 ? 2.946 -11.994 -31.546 1.00 87.81 261 THR A O 1
ATOM 1947 N N . THR A 1 262 ? 3.482 -9.830 -31.711 1.00 92.25 262 THR A N 1
ATOM 1948 C CA . THR A 1 262 ? 4.924 -10.007 -31.938 1.00 92.25 262 THR A CA 1
ATOM 1949 C C . THR A 1 262 ? 5.767 -9.396 -30.823 1.00 92.25 262 THR A C 1
ATOM 1951 O O . THR A 1 262 ? 6.970 -9.656 -30.752 1.00 92.25 262 THR A O 1
ATOM 1954 N N . CYS A 1 263 ? 5.135 -8.689 -29.880 1.00 95.06 263 CYS A N 1
ATOM 1955 C CA . CYS A 1 263 ? 5.766 -8.286 -28.632 1.00 95.06 263 CYS A CA 1
ATOM 1956 C C . CYS A 1 263 ? 6.275 -9.500 -27.837 1.00 95.06 263 CYS A C 1
ATOM 1958 O O . CYS A 1 263 ? 5.595 -10.517 -27.706 1.00 95.06 263 CYS A O 1
ATOM 1960 N N . THR A 1 264 ? 7.476 -9.391 -27.270 1.00 96.44 264 THR A N 1
ATOM 1961 C CA . THR A 1 264 ? 8.091 -10.444 -26.445 1.00 96.44 264 THR A CA 1
ATOM 1962 C C . THR A 1 264 ? 8.460 -9.902 -25.074 1.00 96.44 264 THR A C 1
ATOM 1964 O O . THR A 1 264 ? 8.739 -8.717 -24.918 1.00 96.44 264 THR A O 1
ATOM 1967 N N . GLY A 1 265 ? 8.492 -10.772 -24.065 1.00 97.12 265 GLY A N 1
ATOM 1968 C CA . GLY A 1 265 ? 8.828 -10.386 -22.696 1.00 97.12 265 GLY A CA 1
ATOM 1969 C C . GLY A 1 265 ? 7.985 -11.126 -21.671 1.00 97.12 265 GLY A C 1
ATOM 1970 O O . GLY A 1 265 ? 7.469 -12.211 -21.955 1.00 97.12 265 GLY A O 1
ATOM 1971 N N . SER A 1 266 ? 7.841 -10.540 -20.488 1.00 97.50 266 SER A N 1
ATOM 1972 C CA . SER A 1 266 ? 7.068 -11.101 -19.387 1.00 97.50 266 SER A CA 1
ATOM 1973 C C . SER A 1 266 ? 6.130 -10.080 -18.740 1.00 97.50 266 SER A C 1
ATOM 1975 O O . SER A 1 266 ? 6.489 -8.926 -18.510 1.00 97.50 266 SER A O 1
ATOM 1977 N N . ILE A 1 267 ? 4.925 -10.545 -18.409 1.00 98.25 267 ILE A N 1
ATOM 1978 C CA . ILE A 1 267 ? 3.922 -9.838 -17.613 1.00 98.25 267 ILE A CA 1
ATOM 1979 C C . ILE A 1 267 ? 3.670 -10.685 -16.369 1.00 98.25 267 ILE A C 1
ATOM 1981 O O . ILE A 1 267 ? 3.042 -11.745 -16.461 1.00 98.25 267 ILE A O 1
ATOM 1985 N N . THR A 1 268 ? 4.195 -10.288 -15.212 1.00 98.06 268 THR A N 1
ATOM 1986 C CA . THR A 1 268 ? 4.164 -11.152 -14.024 1.00 98.06 268 THR A CA 1
ATOM 1987 C C . THR A 1 268 ? 3.809 -10.442 -12.728 1.00 98.06 268 THR A C 1
ATOM 1989 O O . THR A 1 268 ? 4.161 -9.292 -12.510 1.00 98.06 268 THR A O 1
ATOM 1992 N N . ASN A 1 269 ? 3.148 -11.150 -11.811 1.00 97.94 269 ASN A N 1
ATOM 1993 C CA . ASN A 1 269 ? 2.878 -10.667 -10.451 1.00 97.94 269 ASN A CA 1
ATOM 1994 C C . ASN A 1 269 ? 2.165 -9.300 -10.385 1.00 97.94 269 ASN A C 1
ATOM 1996 O O . ASN A 1 269 ? 2.400 -8.526 -9.459 1.00 97.94 269 ASN A O 1
ATOM 2000 N N . ASN A 1 270 ? 1.329 -8.966 -11.371 1.00 98.38 270 ASN A N 1
ATOM 2001 C CA . ASN A 1 270 ? 0.527 -7.743 -11.339 1.00 98.38 270 ASN A CA 1
ATOM 2002 C C . ASN A 1 270 ? -0.812 -7.994 -10.636 1.00 98.38 270 ASN A C 1
ATOM 2004 O O . ASN A 1 270 ? -1.413 -9.054 -10.805 1.00 98.38 270 ASN A O 1
ATOM 2008 N N . MET A 1 271 ? -1.286 -7.004 -9.885 1.00 97.88 271 MET A N 1
ATOM 2009 C CA . MET A 1 271 ? -2.639 -6.936 -9.335 1.00 97.88 271 MET A CA 1
ATOM 2010 C C . MET A 1 271 ? -3.466 -6.023 -10.235 1.00 97.88 271 MET A C 1
ATOM 2012 O O . MET A 1 271 ? -3.117 -4.855 -10.394 1.00 97.88 271 MET A O 1
ATOM 2016 N N . MET A 1 272 ? -4.529 -6.535 -10.839 1.00 97.75 272 MET A N 1
ATOM 2017 C CA . MET A 1 272 ? -5.325 -5.803 -11.821 1.00 97.75 272 MET A CA 1
ATOM 2018 C C . MET A 1 272 ? -6.785 -5.753 -11.387 1.00 97.75 272 MET A C 1
ATOM 2020 O O . MET A 1 272 ? -7.318 -6.743 -10.903 1.00 97.75 272 MET A O 1
ATOM 2024 N N . GLN A 1 273 ? -7.434 -4.616 -11.575 1.00 95.94 273 GLN A N 1
ATOM 2025 C CA . GLN A 1 273 ? -8.829 -4.407 -11.227 1.00 95.94 273 GLN A CA 1
ATOM 2026 C C . GLN A 1 273 ? -9.559 -3.832 -12.443 1.00 95.94 273 GLN A C 1
ATOM 2028 O O . GLN A 1 273 ? -9.203 -2.756 -12.921 1.00 95.94 273 GLN A O 1
ATOM 2033 N N . THR A 1 274 ? -10.533 -4.574 -12.962 1.00 95.38 274 THR A N 1
ATOM 2034 C CA . THR A 1 274 ? -11.385 -4.192 -14.107 1.00 95.38 274 THR A CA 1
ATOM 2035 C C . THR A 1 274 ? -12.793 -4.750 -13.900 1.00 95.38 274 THR A C 1
ATOM 2037 O O . THR A 1 274 ? -12.994 -5.590 -13.026 1.00 95.38 274 THR A O 1
ATOM 2040 N N . ASP A 1 275 ? -13.761 -4.325 -14.711 1.00 91.69 275 ASP A N 1
ATOM 2041 C CA . ASP A 1 275 ? -15.167 -4.754 -14.622 1.00 91.69 275 ASP A CA 1
ATOM 2042 C C . ASP A 1 275 ? -15.414 -6.228 -14.993 1.00 91.69 275 ASP A C 1
ATOM 2044 O O . ASP A 1 275 ? -16.385 -6.840 -14.558 1.00 91.69 275 ASP A O 1
ATOM 2048 N N . THR A 1 276 ? -14.559 -6.809 -15.833 1.00 91.56 276 THR A N 1
ATOM 2049 C CA . THR A 1 276 ? -14.639 -8.215 -16.224 1.00 91.56 276 THR A CA 1
ATOM 2050 C C . THR A 1 276 ? -13.253 -8.839 -16.289 1.00 91.56 276 THR A C 1
ATOM 2052 O O . THR A 1 276 ? -12.327 -8.277 -16.876 1.00 91.56 276 THR A O 1
ATOM 2055 N N . GLN A 1 277 ? -13.129 -10.058 -15.757 1.00 92.25 277 GLN A N 1
ATOM 2056 C CA . GLN A 1 277 ? -11.880 -10.828 -15.799 1.00 92.25 277 GLN A CA 1
ATOM 2057 C C . GLN A 1 277 ? -11.373 -11.050 -17.235 1.00 92.25 277 GLN A C 1
ATOM 2059 O O . GLN A 1 277 ? -10.172 -11.041 -17.501 1.00 92.25 277 GLN A O 1
ATOM 2064 N N . GLY A 1 278 ? -12.296 -11.281 -18.177 1.00 89.44 278 GLY A N 1
ATOM 2065 C CA . GLY A 1 278 ? -11.964 -11.566 -19.575 1.00 89.44 278 GLY A CA 1
ATOM 2066 C C . GLY A 1 278 ? -11.360 -10.374 -20.318 1.00 89.44 278 GLY A C 1
ATOM 2067 O O . GLY A 1 278 ? -10.635 -10.585 -21.286 1.00 89.44 278 GLY A O 1
ATOM 2068 N N . ALA A 1 279 ? -11.631 -9.151 -19.854 1.00 88.00 279 ALA A N 1
ATOM 2069 C CA . ALA A 1 279 ? -11.057 -7.929 -20.397 1.00 88.00 279 ALA A CA 1
ATOM 2070 C C . ALA A 1 279 ? -9.839 -7.448 -19.598 1.00 88.00 279 ALA A C 1
ATOM 2072 O O . ALA A 1 279 ? -9.214 -6.487 -19.994 1.00 88.00 279 ALA A O 1
ATOM 2073 N N . THR A 1 280 ? -9.423 -8.082 -18.502 1.00 96.12 280 THR A N 1
ATOM 2074 C CA . THR A 1 280 ? -8.378 -7.498 -17.640 1.00 96.12 280 THR A CA 1
ATOM 2075 C C . THR A 1 280 ? -7.000 -7.391 -18.299 1.00 96.12 280 THR A C 1
ATOM 2077 O O . THR A 1 280 ? -6.299 -6.396 -18.109 1.00 96.12 280 THR A O 1
ATOM 2080 N N . LEU A 1 281 ? -6.587 -8.422 -19.039 1.00 96.25 281 LEU A N 1
ATOM 2081 C CA . LEU A 1 281 ? -5.229 -8.559 -19.569 1.00 96.25 281 LEU A CA 1
ATOM 2082 C C . LEU A 1 281 ? -5.263 -9.051 -21.016 1.00 96.25 281 LEU A C 1
ATOM 2084 O O . LEU A 1 281 ? -5.619 -10.207 -21.258 1.00 96.25 281 LEU A O 1
ATOM 2088 N N . ASP A 1 282 ? -4.793 -8.217 -21.943 1.00 95.25 282 ASP A N 1
ATOM 2089 C CA . ASP A 1 282 ? -4.335 -8.659 -23.261 1.00 95.25 282 ASP A CA 1
ATOM 2090 C C . ASP A 1 282 ? -2.805 -8.722 -23.269 1.00 95.25 282 ASP A C 1
ATOM 2092 O O . ASP A 1 282 ? -2.104 -7.711 -23.231 1.00 95.25 282 ASP A O 1
ATOM 2096 N N . ALA A 1 283 ? -2.285 -9.945 -23.273 1.00 94.25 283 ALA A N 1
ATOM 2097 C CA . ALA A 1 283 ? -0.860 -10.210 -23.155 1.00 94.25 283 ALA A CA 1
ATOM 2098 C C . ALA A 1 283 ? -0.100 -10.173 -24.488 1.00 94.25 283 ALA A C 1
ATOM 2100 O O . ALA A 1 283 ? 1.130 -10.297 -24.477 1.00 94.25 283 ALA A O 1
ATOM 2101 N N . GLY A 1 284 ? -0.794 -10.099 -25.630 1.00 91.94 284 GLY A N 1
ATOM 2102 C CA . GLY A 1 284 ? -0.169 -10.334 -26.930 1.00 91.94 284 GLY A CA 1
ATOM 2103 C C . GLY A 1 284 ? 0.586 -11.673 -26.949 1.00 91.94 284 GLY A C 1
ATOM 2104 O O . GLY A 1 284 ? 0.013 -12.730 -26.672 1.00 91.94 284 GLY A O 1
ATOM 2105 N N . ALA A 1 285 ? 1.891 -11.638 -27.245 1.00 92.12 285 ALA A N 1
ATOM 2106 C CA . ALA A 1 285 ? 2.782 -12.807 -27.206 1.00 92.12 285 ALA A CA 1
ATOM 2107 C C . ALA A 1 285 ? 3.733 -12.858 -25.987 1.00 92.12 285 ALA A C 1
ATOM 2109 O O . ALA A 1 285 ? 4.655 -13.681 -25.944 1.00 92.12 285 ALA A O 1
ATOM 2110 N N . CYS A 1 286 ? 3.515 -12.024 -24.966 1.00 94.56 286 CYS A N 1
ATOM 2111 C CA . CYS A 1 286 ? 4.320 -12.040 -23.747 1.00 94.56 286 CYS A CA 1
ATOM 2112 C C . CYS A 1 286 ? 4.004 -13.242 -22.842 1.00 94.56 286 CYS A C 1
ATOM 2114 O O . CYS A 1 286 ? 2.871 -13.712 -22.723 1.00 94.56 286 CYS A O 1
ATOM 2116 N N . PHE A 1 287 ? 5.024 -13.719 -22.129 1.00 95.25 287 PHE A N 1
ATOM 2117 C CA . PHE A 1 287 ? 4.866 -14.742 -21.101 1.00 95.25 287 PHE A CA 1
ATOM 2118 C C . PHE A 1 287 ? 4.111 -14.179 -19.888 1.00 95.25 287 PHE A C 1
ATOM 2120 O O . PHE A 1 287 ? 4.526 -13.170 -19.324 1.00 95.25 287 PHE A O 1
ATOM 2127 N N . CYS A 1 288 ? 3.049 -14.854 -19.442 1.00 96.12 288 CYS A N 1
ATOM 2128 C CA . CYS A 1 288 ? 2.239 -14.421 -18.300 1.00 96.12 288 CYS A CA 1
ATOM 2129 C C . CYS A 1 288 ? 2.321 -15.403 -17.131 1.00 96.12 288 CYS A C 1
ATOM 2131 O O . CYS A 1 288 ? 2.141 -16.605 -17.322 1.00 96.12 288 CYS A O 1
ATOM 2133 N N . SER A 1 289 ? 2.550 -14.904 -15.914 1.00 96.25 289 SER A N 1
ATOM 2134 C CA . SER A 1 289 ? 2.576 -15.740 -14.705 1.00 96.25 289 SER A CA 1
ATOM 2135 C C . SER A 1 289 ? 2.317 -14.934 -13.434 1.00 96.25 289 SER A C 1
ATOM 2137 O O . SER A 1 289 ? 2.902 -13.875 -13.240 1.00 96.25 289 SER A O 1
ATOM 2139 N N . GLY A 1 290 ? 1.501 -15.465 -12.520 1.00 96.12 290 GLY A N 1
ATOM 2140 C CA . GLY A 1 290 ? 1.283 -14.870 -11.194 1.00 96.12 290 GLY A CA 1
ATOM 2141 C C . GLY A 1 290 ? 0.473 -13.570 -11.188 1.00 96.12 290 GLY A C 1
ATOM 2142 O O . GLY A 1 290 ? 0.432 -12.898 -10.164 1.00 96.12 290 GLY A O 1
ATOM 2143 N N . ASN A 1 291 ? -0.152 -13.195 -12.307 1.00 97.62 291 ASN A N 1
ATOM 2144 C CA . ASN A 1 291 ? -1.041 -12.037 -12.355 1.00 97.62 291 ASN A CA 1
ATOM 2145 C C . ASN A 1 291 ? -2.385 -12.369 -11.696 1.00 97.62 291 ASN A C 1
ATOM 2147 O O . ASN A 1 291 ? -2.900 -13.477 -11.856 1.00 97.62 291 ASN A O 1
ATOM 2151 N N . MET A 1 292 ? -2.955 -11.401 -10.990 1.00 97.19 292 MET A N 1
ATOM 2152 C CA . MET A 1 292 ? -4.179 -11.529 -10.205 1.00 97.19 292 MET A CA 1
ATOM 2153 C C . MET A 1 292 ? -5.197 -10.479 -10.660 1.00 97.19 292 MET A C 1
ATOM 2155 O O . MET A 1 292 ? -4.812 -9.354 -10.977 1.00 97.19 292 MET A O 1
ATOM 2159 N N . TRP A 1 293 ? -6.479 -10.839 -10.678 1.00 96.75 293 TRP A N 1
ATOM 2160 C CA . TRP A 1 293 ? -7.605 -9.947 -10.945 1.00 96.75 293 TRP A CA 1
ATOM 2161 C C . TRP A 1 293 ? -8.495 -9.798 -9.719 1.00 96.75 293 TRP A C 1
ATOM 2163 O O . TRP A 1 293 ? -8.691 -10.752 -8.963 1.00 96.75 293 TRP A O 1
ATOM 2173 N N . LEU A 1 294 ? -9.023 -8.592 -9.562 1.00 94.44 294 LEU A N 1
ATOM 2174 C CA . LEU A 1 294 ? -10.006 -8.170 -8.578 1.00 94.44 294 LEU A CA 1
ATOM 2175 C C . LEU A 1 294 ? -11.180 -7.514 -9.317 1.00 94.44 294 LEU A C 1
ATOM 2177 O O . LEU A 1 294 ? -10.958 -6.746 -10.255 1.00 94.44 294 LEU A O 1
ATOM 2181 N N . ASP A 1 295 ? -12.406 -7.769 -8.874 1.00 90.88 295 ASP A N 1
ATOM 2182 C CA . ASP A 1 295 ? -13.594 -7.121 -9.432 1.00 90.88 295 ASP A CA 1
ATOM 2183 C C . ASP A 1 295 ? -13.670 -5.628 -9.029 1.00 90.88 295 ASP A C 1
ATOM 2185 O O . ASP A 1 295 ? -13.176 -5.198 -7.978 1.00 90.88 295 ASP A O 1
ATOM 2189 N N . VAL A 1 296 ? -14.256 -4.800 -9.895 1.00 83.12 296 VAL A N 1
ATOM 2190 C CA . VAL A 1 296 ? -14.565 -3.376 -9.664 1.00 83.12 296 VAL A CA 1
ATOM 2191 C C . VAL A 1 296 ? -16.000 -3.178 -9.151 1.00 83.12 296 VAL A C 1
ATOM 2193 O O . VAL A 1 296 ? -16.312 -2.095 -8.658 1.00 83.12 296 VAL A O 1
ATOM 2196 N N . ASP A 1 297 ? -16.877 -4.186 -9.208 1.00 72.81 297 ASP A N 1
ATOM 2197 C CA . ASP A 1 297 ? -18.338 -4.036 -9.077 1.00 72.81 297 ASP A CA 1
ATOM 2198 C C . ASP A 1 297 ? -18.886 -3.590 -7.697 1.00 72.81 297 ASP A C 1
ATOM 2200 O O . ASP A 1 297 ? -20.100 -3.462 -7.504 1.00 72.81 297 ASP A O 1
ATOM 2204 N N . GLY A 1 298 ? -18.016 -3.270 -6.737 1.00 65.56 298 GLY A N 1
ATOM 2205 C CA . GLY A 1 298 ? -18.393 -2.787 -5.409 1.00 65.56 298 GLY A CA 1
ATOM 2206 C C . GLY A 1 298 ? -19.014 -3.867 -4.521 1.00 65.56 298 GLY A C 1
ATOM 2207 O O . GLY A 1 298 ? -19.421 -3.563 -3.394 1.00 65.56 298 GLY A O 1
ATOM 2208 N N . SER A 1 299 ? -19.083 -5.115 -4.992 1.00 63.28 299 SER A N 1
ATOM 2209 C CA . SER A 1 299 ? -19.247 -6.261 -4.115 1.00 63.28 299 SER A CA 1
ATOM 2210 C C . SER A 1 299 ? -17.939 -6.471 -3.341 1.00 63.28 299 SER A C 1
ATOM 2212 O O . SER A 1 299 ? -16.845 -6.172 -3.818 1.00 63.28 299 SER A O 1
ATOM 2214 N N . ASN A 1 300 ? -18.042 -6.853 -2.067 1.00 66.12 300 ASN A N 1
ATOM 2215 C CA . ASN A 1 300 ? -16.875 -7.030 -1.200 1.00 66.12 300 ASN A CA 1
ATOM 2216 C C . ASN A 1 300 ? -16.152 -8.339 -1.549 1.00 66.12 300 ASN A C 1
ATOM 2218 O O . ASN A 1 300 ? -16.151 -9.266 -0.738 1.00 66.12 300 ASN A O 1
ATOM 2222 N N . ASP A 1 301 ? -15.576 -8.435 -2.741 1.00 74.06 301 ASP A N 1
ATOM 2223 C CA . ASP A 1 301 ? -14.770 -9.587 -3.117 1.00 74.06 301 ASP A CA 1
ATOM 2224 C C . ASP A 1 301 ? -13.543 -9.669 -2.205 1.00 74.06 301 ASP A C 1
ATOM 2226 O O . ASP A 1 301 ? -12.695 -8.775 -2.158 1.00 74.06 301 ASP A O 1
ATOM 2230 N N . GLU A 1 302 ? -13.487 -10.738 -1.410 1.00 76.19 302 GLU A N 1
ATOM 2231 C CA . GLU A 1 302 ? -12.469 -10.906 -0.370 1.00 76.19 302 GLU A CA 1
ATOM 2232 C C . GLU A 1 302 ? -11.133 -11.428 -0.933 1.00 76.19 302 GLU A C 1
ATOM 2234 O O . GLU A 1 302 ? -10.103 -11.307 -0.267 1.00 76.19 302 GLU A O 1
ATOM 2239 N N . GLU A 1 303 ? -11.117 -11.981 -2.155 1.00 88.31 303 GLU A N 1
ATOM 2240 C CA . GLU A 1 303 ? -9.941 -12.638 -2.735 1.00 88.31 303 GLU A CA 1
ATOM 2241 C C . GLU A 1 303 ? -9.735 -12.307 -4.220 1.00 88.31 303 GLU A C 1
ATOM 2243 O O . GLU A 1 303 ? -10.633 -12.454 -5.046 1.00 88.31 303 GLU A O 1
ATOM 2248 N N . ALA A 1 304 ? -8.502 -11.928 -4.575 1.00 92.44 304 ALA A N 1
ATOM 2249 C CA . ALA A 1 304 ? -8.086 -11.832 -5.969 1.00 92.44 304 ALA A CA 1
ATOM 2250 C C . ALA A 1 304 ? -7.985 -13.232 -6.592 1.00 92.44 304 ALA A C 1
ATOM 2252 O O . ALA A 1 304 ? -7.484 -14.161 -5.952 1.00 92.44 304 ALA A O 1
ATOM 2253 N N . ILE A 1 305 ? -8.360 -13.382 -7.864 1.00 94.06 305 ILE A N 1
ATOM 2254 C CA . ILE A 1 305 ? -8.241 -14.651 -8.598 1.00 94.06 305 ILE A CA 1
ATOM 2255 C C . ILE A 1 305 ? -7.155 -14.581 -9.679 1.00 94.06 305 ILE A C 1
ATOM 2257 O O . ILE A 1 305 ? -6.953 -13.528 -10.280 1.00 94.06 305 ILE A O 1
ATOM 2261 N N . PRO A 1 306 ? -6.439 -15.680 -9.974 1.00 94.81 306 PRO A N 1
ATOM 2262 C CA . PRO A 1 306 ? -5.416 -15.669 -11.014 1.00 94.81 306 PRO A CA 1
ATOM 2263 C C . PRO A 1 306 ? -5.978 -15.309 -12.395 1.00 94.81 306 PRO A C 1
ATOM 2265 O O . PRO A 1 306 ? -6.984 -15.870 -12.836 1.00 94.81 306 PRO A O 1
ATOM 2268 N N . VAL A 1 307 ? -5.278 -14.432 -13.113 1.00 91.44 307 VAL A N 1
ATOM 2269 C CA . VAL A 1 307 ? -5.494 -14.184 -14.543 1.00 91.44 307 VAL A CA 1
ATOM 2270 C C . VAL A 1 307 ? -4.458 -14.976 -15.310 1.00 91.44 307 VAL A C 1
ATOM 2272 O O . VAL A 1 307 ? -3.294 -14.586 -15.424 1.00 91.44 307 VAL A O 1
ATOM 2275 N N . ASN A 1 308 ? -4.891 -16.106 -15.851 1.00 76.88 308 ASN A N 1
ATOM 2276 C CA . ASN A 1 308 ? -4.117 -16.772 -16.881 1.00 76.88 308 ASN A CA 1
ATOM 2277 C C . ASN A 1 308 ? -4.461 -16.108 -18.207 1.00 76.88 308 ASN A C 1
ATOM 2279 O O . ASN A 1 308 ? -5.640 -15.984 -18.536 1.00 76.88 308 ASN A O 1
ATOM 2283 N N . ALA A 1 309 ? -3.439 -15.702 -18.964 1.00 65.06 309 ALA A N 1
ATOM 2284 C CA . ALA A 1 309 ? -3.644 -15.257 -20.331 1.00 65.06 309 ALA A CA 1
ATOM 2285 C C . ALA A 1 309 ? -4.450 -16.336 -21.061 1.00 65.06 309 ALA A C 1
ATOM 2287 O O . ALA A 1 309 ? -4.051 -17.507 -21.096 1.00 65.06 309 ALA A O 1
ATOM 2288 N N . VAL A 1 310 ? -5.602 -15.956 -21.611 1.00 58.78 310 VAL A N 1
ATOM 2289 C CA . VAL A 1 310 ? -6.301 -16.806 -22.565 1.00 58.78 310 VAL A CA 1
ATOM 2290 C C . VAL A 1 310 ? -5.394 -16.840 -23.784 1.00 58.78 310 VAL A C 1
ATOM 2292 O O . VAL A 1 310 ? -5.421 -15.939 -24.614 1.00 58.78 310 VAL A O 1
ATOM 2295 N N . ILE A 1 311 ? -4.514 -17.839 -23.848 1.00 55.59 311 ILE A N 1
ATOM 2296 C CA . ILE A 1 311 ? -3.661 -18.068 -25.009 1.00 55.59 311 ILE A CA 1
ATOM 2297 C C . ILE A 1 311 ? -4.628 -18.233 -26.188 1.00 55.59 311 ILE A C 1
ATOM 2299 O O . ILE A 1 311 ? -5.307 -19.253 -26.300 1.00 55.59 311 ILE A O 1
ATOM 2303 N N . SER A 1 312 ? -4.738 -17.215 -27.049 1.00 51.12 312 SER A N 1
ATOM 2304 C CA . SER A 1 312 ? -5.581 -17.286 -28.253 1.00 51.12 312 SER A CA 1
ATOM 2305 C C . SER A 1 312 ? -5.021 -18.292 -29.270 1.00 51.12 312 SER A C 1
ATOM 2307 O O . SER A 1 312 ? -5.714 -18.732 -30.188 1.00 51.12 312 SER A O 1
ATOM 2309 N N . GLY A 1 313 ? -3.786 -18.752 -29.050 1.00 47.72 313 GLY A N 1
ATOM 2310 C CA . GLY A 1 313 ? -3.295 -20.013 -29.573 1.00 47.72 313 GLY A CA 1
ATOM 2311 C C . GLY A 1 313 ? -4.052 -21.154 -28.915 1.00 47.72 313 GLY A C 1
ATOM 2312 O O . GLY A 1 313 ? -3.770 -21.518 -27.777 1.00 47.72 313 GLY A O 1
ATOM 2313 N N . THR A 1 314 ? -5.002 -21.719 -29.658 1.00 37.72 314 THR A N 1
ATOM 2314 C CA . THR A 1 314 ? -5.627 -23.012 -29.391 1.00 37.72 314 THR A CA 1
ATOM 2315 C C . THR A 1 314 ? -4.587 -23.910 -28.725 1.00 37.72 314 THR A C 1
ATOM 2317 O O . THR A 1 314 ? -3.655 -24.362 -29.393 1.00 37.72 314 THR A O 1
ATOM 2320 N N . ILE A 1 315 ? -4.701 -24.163 -27.411 1.00 40.03 315 ILE A N 1
ATOM 2321 C CA . ILE A 1 315 ? -4.078 -25.366 -26.859 1.00 40.03 315 ILE A CA 1
ATOM 2322 C C . ILE A 1 315 ? -4.583 -26.440 -27.814 1.00 40.03 315 ILE A C 1
ATOM 2324 O O . ILE A 1 315 ? -5.806 -26.502 -28.007 1.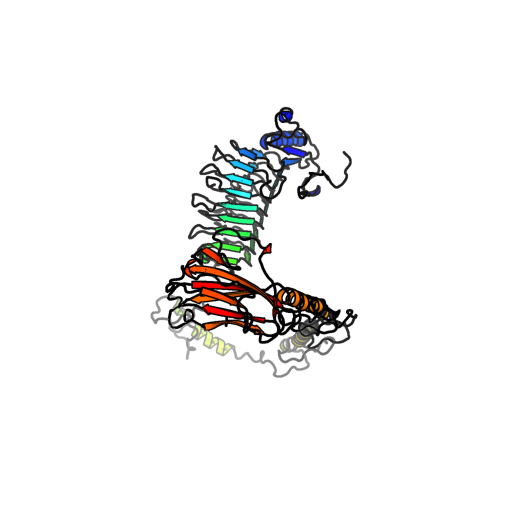00 40.03 315 ILE A O 1
ATOM 2328 N N . PRO A 1 316 ? -3.716 -27.224 -28.476 1.00 43.00 316 PRO A N 1
ATOM 2329 C CA . PRO A 1 316 ? -4.168 -28.412 -29.156 1.00 43.00 316 PRO A CA 1
ATOM 2330 C C . PRO A 1 316 ? -4.683 -29.318 -28.039 1.00 43.00 316 PRO A C 1
ATOM 2332 O O . PRO A 1 316 ? -3.995 -30.201 -27.539 1.00 43.00 316 PRO A O 1
ATOM 2335 N N . THR A 1 317 ? -5.905 -29.049 -27.579 1.00 39.84 317 THR A N 1
ATOM 2336 C CA . THR A 1 317 ? -6.782 -30.068 -27.071 1.00 39.84 317 THR A CA 1
ATOM 2337 C C . THR A 1 317 ? -6.793 -31.028 -28.233 1.00 39.84 317 THR A C 1
ATOM 2339 O O . THR A 1 317 ? -7.235 -30.692 -29.334 1.00 39.84 317 THR A O 1
ATOM 2342 N N . GLY A 1 318 ? -6.099 -32.147 -28.045 1.00 38.38 318 GLY A N 1
ATOM 2343 C CA . GLY A 1 318 ? -6.188 -33.273 -28.940 1.00 38.38 318 GLY A CA 1
ATOM 2344 C C . GLY A 1 318 ? -7.663 -33.601 -29.031 1.00 38.38 318 GLY A C 1
ATOM 2345 O O . GLY A 1 318 ? -8.203 -34.330 -28.207 1.00 38.38 318 GLY A O 1
ATOM 2346 N N . ASN A 1 319 ? -8.328 -32.999 -30.009 1.00 34.75 319 ASN A N 1
ATOM 2347 C CA . ASN A 1 319 ? -9.556 -33.503 -30.536 1.00 34.75 319 ASN A CA 1
ATOM 2348 C C . ASN A 1 319 ? -9.101 -34.742 -31.302 1.00 34.75 319 ASN A C 1
ATOM 2350 O O . ASN A 1 319 ? -8.836 -34.696 -32.504 1.00 34.75 319 ASN A O 1
ATOM 2354 N N . ASP A 1 320 ? -8.970 -35.844 -30.559 1.00 40.31 320 ASP A N 1
ATOM 2355 C CA . ASP A 1 320 ? -9.320 -37.179 -31.023 1.00 40.31 320 ASP A CA 1
ATOM 2356 C C . ASP A 1 320 ? -10.778 -37.112 -31.508 1.00 40.31 320 ASP A C 1
ATOM 2358 O O . ASP A 1 320 ? -11.711 -37.657 -30.920 1.00 40.31 320 ASP A O 1
ATOM 2362 N N . ALA A 1 321 ? -10.993 -36.402 -32.613 1.00 37.62 321 ALA A N 1
ATOM 2363 C CA . ALA A 1 321 ? -12.154 -36.575 -33.442 1.00 37.62 321 ALA A CA 1
ATOM 2364 C C . ALA A 1 321 ? -11.941 -37.917 -34.138 1.00 37.62 321 ALA A C 1
ATOM 2366 O O . ALA A 1 321 ? -11.465 -37.988 -35.269 1.00 37.62 321 ALA A O 1
ATOM 2367 N N . VAL A 1 322 ? -12.264 -38.999 -33.428 1.00 45.88 322 VAL A N 1
ATOM 2368 C CA . VAL A 1 322 ? -12.610 -40.263 -34.070 1.00 45.88 322 VAL A CA 1
ATOM 2369 C C . VAL A 1 322 ? -13.742 -39.926 -35.044 1.00 45.88 322 VAL A C 1
ATOM 2371 O O . VAL A 1 322 ? -14.805 -39.491 -34.589 1.00 45.88 322 VAL A O 1
ATOM 2374 N N . PRO A 1 323 ? -13.549 -40.077 -36.368 1.00 43.16 323 PRO A N 1
ATOM 2375 C CA . PRO A 1 323 ? -14.620 -39.850 -37.321 1.00 43.16 323 PRO A CA 1
ATOM 2376 C C . PRO A 1 323 ? -15.702 -40.887 -37.039 1.00 43.16 323 PRO A C 1
ATOM 2378 O O . PRO A 1 323 ? -15.519 -42.084 -37.265 1.00 43.16 323 PRO A O 1
ATOM 2381 N N . THR A 1 324 ? -16.819 -40.436 -36.477 1.00 51.47 324 THR A N 1
ATOM 2382 C CA . THR A 1 324 ? -18.009 -41.261 -36.362 1.00 51.47 324 THR A CA 1
ATOM 2383 C C . THR A 1 324 ? -18.744 -41.172 -37.691 1.00 51.47 324 THR A C 1
ATOM 2385 O O . THR A 1 324 ? -19.399 -40.182 -37.990 1.00 51.47 324 THR A O 1
ATOM 2388 N N . ILE A 1 325 ? -18.627 -42.267 -38.445 1.00 49.16 325 ILE A N 1
ATOM 2389 C CA . ILE A 1 325 ? -19.521 -42.698 -39.526 1.00 49.16 325 ILE A CA 1
ATOM 2390 C C . ILE A 1 325 ? -19.122 -42.227 -40.931 1.00 49.16 325 ILE A C 1
ATOM 2392 O O . ILE A 1 325 ? -19.364 -41.103 -41.360 1.00 49.16 325 ILE A O 1
ATOM 2396 N N . ASP A 1 326 ? -18.569 -43.200 -41.651 1.00 42.44 326 ASP A N 1
ATOM 2397 C CA . ASP A 1 326 ? -18.554 -43.307 -43.104 1.00 42.44 326 ASP A CA 1
ATOM 2398 C C . ASP A 1 326 ? -19.987 -43.561 -43.612 1.00 42.44 326 ASP A C 1
ATOM 2400 O O . ASP A 1 326 ? -20.677 -44.475 -43.147 1.00 42.44 326 ASP A O 1
ATOM 2404 N N . THR A 1 327 ? -20.461 -42.713 -44.525 1.00 51.84 327 THR A N 1
ATOM 2405 C CA . THR A 1 327 ? -21.753 -42.872 -45.199 1.00 51.84 327 THR A CA 1
ATOM 2406 C C . THR A 1 327 ? -21.512 -43.417 -46.599 1.00 51.84 327 THR A C 1
ATOM 2408 O O . THR A 1 327 ? -20.750 -42.836 -47.362 1.00 51.84 327 THR A O 1
ATOM 2411 N N . THR A 1 328 ? -22.235 -44.486 -46.922 1.00 45.38 328 THR A N 1
ATOM 2412 C CA . THR A 1 328 ? -22.070 -45.488 -47.993 1.00 45.38 328 THR A CA 1
ATOM 2413 C C . THR A 1 328 ? -21.986 -45.032 -49.462 1.00 45.38 328 THR A C 1
ATOM 2415 O O . THR A 1 328 ? -22.159 -45.873 -50.341 1.00 45.38 328 THR A O 1
ATOM 2418 N N . ASP A 1 329 ? -21.719 -43.764 -49.774 1.00 51.72 329 ASP A N 1
ATOM 2419 C CA . ASP A 1 329 ? -21.625 -43.288 -51.160 1.00 51.72 329 ASP A CA 1
ATOM 2420 C C . ASP A 1 329 ? -20.186 -42.929 -51.554 1.00 51.72 329 ASP A C 1
ATOM 2422 O O . ASP A 1 329 ? -19.705 -41.796 -51.470 1.00 51.72 329 ASP A O 1
ATOM 2426 N N . ASN A 1 330 ? -19.518 -43.960 -52.059 1.00 55.66 330 ASN A N 1
ATOM 2427 C CA . ASN A 1 330 ? -18.167 -43.958 -52.593 1.00 55.66 330 ASN A CA 1
ATOM 2428 C C . ASN A 1 330 ? -18.049 -43.243 -53.942 1.00 55.66 330 ASN A C 1
ATOM 2430 O O . ASN A 1 330 ? -18.185 -43.848 -55.008 1.00 55.66 330 ASN A O 1
ATOM 2434 N N . VAL A 1 331 ? -17.760 -41.940 -53.906 1.00 52.88 331 VAL A N 1
ATOM 2435 C CA . VAL A 1 331 ? -17.579 -41.125 -55.127 1.00 52.88 331 VAL A CA 1
ATOM 2436 C C . VAL A 1 331 ? -16.220 -40.407 -55.179 1.00 52.88 331 VAL A C 1
ATOM 2438 O O . VAL A 1 331 ? -15.928 -39.701 -56.142 1.00 52.88 331 VAL A O 1
ATOM 2441 N N . LEU A 1 332 ? -15.325 -40.609 -54.202 1.00 49.62 332 LEU A N 1
ATOM 2442 C CA . LEU A 1 332 ? -13.995 -39.981 -54.193 1.00 49.62 332 LEU A CA 1
ATOM 2443 C C . LEU A 1 332 ? -12.877 -40.977 -53.856 1.00 49.62 332 LEU A C 1
ATOM 2445 O O . LEU A 1 332 ? -13.063 -41.927 -53.106 1.00 49.62 332 LEU A O 1
ATOM 2449 N N . THR A 1 333 ? -11.685 -40.717 -54.399 1.00 51.56 333 THR A N 1
ATOM 2450 C CA . THR A 1 333 ? -10.459 -41.546 -54.380 1.00 51.56 333 THR A CA 1
ATOM 2451 C C . THR A 1 333 ? -9.953 -42.014 -53.006 1.00 51.56 333 THR A C 1
ATOM 2453 O O . THR A 1 333 ? -9.013 -42.803 -52.959 1.00 51.56 333 THR A O 1
ATOM 2456 N N . ALA A 1 334 ? -10.560 -41.569 -51.903 1.00 46.91 334 ALA A N 1
ATOM 2457 C CA . ALA A 1 334 ? -10.332 -42.123 -50.568 1.00 46.91 334 ALA A CA 1
ATOM 2458 C C . ALA A 1 334 ? -10.892 -43.553 -50.412 1.00 46.91 334 ALA A C 1
ATOM 2460 O O . ALA A 1 334 ? -10.407 -44.306 -49.575 1.00 46.91 334 ALA A O 1
ATOM 2461 N N . ASP A 1 335 ? -11.830 -43.956 -51.266 1.00 49.38 335 ASP A N 1
ATOM 2462 C CA . ASP A 1 335 ? -12.466 -45.272 -51.206 1.00 49.38 335 ASP A CA 1
ATOM 2463 C C . ASP A 1 335 ? -11.610 -46.430 -51.767 1.00 49.38 335 ASP A C 1
ATOM 2465 O O . ASP A 1 335 ? -11.776 -47.598 -51.434 1.00 49.38 335 ASP A O 1
ATOM 2469 N N . VAL A 1 336 ? -10.600 -46.126 -52.583 1.00 54.53 336 VAL A N 1
ATOM 2470 C CA . VAL A 1 336 ? -9.737 -47.168 -53.173 1.00 54.53 336 VAL A CA 1
ATOM 2471 C C . VAL A 1 336 ? -8.776 -47.780 -52.133 1.00 54.53 336 VAL A C 1
ATOM 2473 O O . VAL A 1 336 ? -8.261 -48.886 -52.318 1.00 54.53 336 VAL A O 1
ATOM 2476 N N . LEU A 1 337 ? -8.531 -47.081 -51.019 1.00 55.72 337 LEU A N 1
ATOM 2477 C CA . LEU A 1 337 ? -7.599 -47.523 -49.979 1.00 55.72 337 LEU A CA 1
ATOM 2478 C C . LEU A 1 337 ? -8.248 -48.422 -48.916 1.00 55.72 337 LEU A C 1
ATOM 2480 O O . LEU A 1 337 ? -7.530 -49.226 -48.323 1.00 55.72 337 LEU A O 1
ATOM 2484 N N . GLY A 1 338 ? -9.573 -48.371 -48.744 1.00 60.84 338 GLY A N 1
ATOM 2485 C CA . GLY A 1 338 ? -10.276 -49.127 -47.703 1.00 60.84 338 GLY A CA 1
ATOM 2486 C C . GLY A 1 338 ? -9.988 -48.626 -46.286 1.00 60.84 338 GLY A C 1
ATOM 2487 O O . GLY A 1 338 ? -9.053 -47.853 -46.055 1.00 60.84 338 GLY A O 1
ATOM 2488 N N . ASN A 1 339 ? -10.793 -49.055 -45.313 1.00 60.78 339 ASN A N 1
ATOM 2489 C CA . ASN A 1 339 ? -10.618 -48.678 -43.909 1.00 60.78 339 ASN A CA 1
ATOM 2490 C C . ASN A 1 339 ? -9.999 -49.828 -43.085 1.00 60.78 339 ASN A C 1
ATOM 2492 O O . ASN A 1 339 ? -9.846 -50.964 -43.538 1.00 60.78 339 ASN A O 1
ATOM 2496 N N . LYS A 1 340 ? -9.604 -49.543 -41.837 1.00 57.25 340 LYS A N 1
ATOM 2497 C CA . LYS A 1 340 ? -8.946 -50.527 -40.955 1.00 57.25 340 LYS A CA 1
ATOM 2498 C C . LYS A 1 340 ? -9.820 -51.746 -40.621 1.00 57.25 340 LYS A C 1
ATOM 2500 O O . LYS A 1 340 ? -9.277 -52.755 -40.169 1.00 57.25 340 LYS A O 1
ATOM 2505 N N . GLU A 1 341 ? -11.131 -51.664 -40.818 1.00 60.66 341 GLU A N 1
ATOM 2506 C CA . GLU A 1 341 ? -12.117 -52.691 -40.465 1.00 60.66 341 GLU A CA 1
ATOM 2507 C C . GLU A 1 341 ? -12.442 -53.630 -41.637 1.00 60.66 341 GLU A C 1
ATOM 2509 O O . GLU A 1 341 ? -13.049 -54.676 -41.413 1.00 60.66 341 GLU A O 1
ATOM 2514 N N . ASP A 1 342 ? -11.945 -53.345 -42.847 1.00 62.44 342 ASP A N 1
ATOM 2515 C CA . ASP A 1 342 ? -12.095 -54.227 -44.008 1.00 62.44 342 ASP A CA 1
ATOM 2516 C C . ASP A 1 342 ? -11.533 -55.626 -43.717 1.00 62.44 342 ASP A C 1
ATOM 2518 O O . ASP A 1 342 ? -10.370 -55.790 -43.314 1.00 62.44 342 ASP A O 1
ATOM 2522 N N . ALA A 1 343 ? -12.366 -56.647 -43.916 1.00 61.59 343 ALA A N 1
ATOM 2523 C CA . ALA A 1 343 ? -11.976 -58.039 -43.747 1.00 61.59 343 ALA A CA 1
ATOM 2524 C C . ALA A 1 343 ? -10.901 -58.437 -44.776 1.00 61.59 343 ALA A C 1
ATOM 2526 O O . ALA A 1 343 ? -10.877 -57.937 -45.900 1.00 61.59 343 ALA A O 1
ATOM 2527 N N . ALA A 1 344 ? -10.005 -59.353 -44.395 1.00 62.94 344 ALA A N 1
ATOM 2528 C CA . ALA A 1 344 ? -9.022 -59.905 -45.325 1.00 62.94 344 ALA A CA 1
ATOM 2529 C C . ALA A 1 344 ? -9.728 -60.596 -46.505 1.00 62.94 344 ALA A C 1
ATOM 2531 O O . ALA A 1 344 ? -10.727 -61.293 -46.313 1.00 62.94 344 ALA A O 1
ATOM 2532 N N . ALA A 1 345 ? -9.198 -60.415 -47.718 1.00 63.50 345 ALA A N 1
ATOM 2533 C CA . ALA A 1 345 ? -9.785 -60.991 -48.923 1.00 63.50 345 ALA A CA 1
ATOM 2534 C C . ALA A 1 345 ? -9.799 -62.528 -48.837 1.00 63.50 345 ALA A C 1
ATOM 2536 O O . ALA A 1 345 ? -8.760 -63.178 -48.672 1.00 63.50 345 ALA A O 1
ATOM 2537 N N . VAL A 1 346 ? -10.987 -63.124 -48.961 1.00 60.25 346 VAL A N 1
ATOM 2538 C CA . VAL A 1 346 ? -11.167 -64.582 -48.947 1.00 60.25 346 VAL A CA 1
ATOM 2539 C C . VAL A 1 346 ? -11.040 -65.099 -50.382 1.00 60.25 346 VAL A C 1
ATOM 2541 O O . VAL A 1 346 ? -12.030 -65.412 -51.037 1.00 60.25 346 VAL A O 1
ATOM 2544 N N . GLY A 1 347 ? -9.807 -65.175 -50.888 1.00 71.31 347 GLY A N 1
ATOM 2545 C CA . GLY A 1 347 ? -9.506 -65.726 -52.215 1.00 71.31 347 GLY A CA 1
ATOM 2546 C C . GLY A 1 347 ? -8.540 -64.881 -53.057 1.00 71.31 347 GLY A C 1
ATOM 2547 O O . GLY A 1 347 ? -7.921 -63.952 -52.538 1.00 71.31 347 GLY A O 1
ATOM 2548 N N . PRO A 1 348 ? -8.348 -65.234 -54.346 1.00 62.06 348 PRO A N 1
ATOM 2549 C CA . PRO A 1 348 ? -7.556 -64.446 -55.287 1.00 62.06 348 PRO A CA 1
ATOM 2550 C C . PRO A 1 348 ? -8.246 -63.108 -55.590 1.00 62.06 348 PRO A C 1
ATOM 2552 O O . PRO A 1 348 ? -9.420 -63.082 -55.948 1.00 62.06 348 PRO A O 1
ATOM 2555 N N . VAL A 1 349 ? -7.486 -62.021 -55.456 1.00 56.69 349 VAL A N 1
ATOM 2556 C CA . VAL A 1 349 ? -7.950 -60.624 -55.476 1.00 56.69 349 VAL A CA 1
ATOM 2557 C C . VAL A 1 349 ? -8.766 -60.292 -56.732 1.00 56.69 349 VAL A C 1
ATOM 2559 O O . VAL A 1 349 ? -8.291 -60.475 -57.858 1.00 56.69 349 VAL A O 1
ATOM 2562 N N . SER A 1 350 ? -9.979 -59.771 -56.545 1.00 66.50 350 SER A N 1
ATOM 2563 C CA . SER A 1 350 ? -10.824 -59.233 -57.622 1.00 66.50 350 SER A CA 1
ATOM 2564 C C . SER A 1 350 ? -10.616 -57.722 -57.806 1.00 66.50 350 SER A C 1
ATOM 2566 O O . SER A 1 350 ? -10.133 -57.037 -56.910 1.00 66.50 350 SER A O 1
ATOM 2568 N N . THR A 1 351 ? -11.021 -57.154 -58.949 1.00 58.53 351 THR A N 1
ATOM 2569 C CA . THR A 1 351 ? -10.904 -55.705 -59.250 1.00 58.53 351 THR A CA 1
ATOM 2570 C C . THR A 1 351 ? -11.846 -54.808 -58.431 1.00 58.53 351 THR A C 1
ATOM 2572 O O . THR A 1 351 ? -12.058 -53.653 -58.790 1.00 58.53 351 THR A O 1
ATOM 2575 N N . THR A 1 352 ? -12.457 -55.348 -57.380 1.00 57.31 352 THR A N 1
ATOM 2576 C CA . THR A 1 352 ? -13.493 -54.710 -56.557 1.00 57.31 352 THR A CA 1
ATOM 2577 C C . THR A 1 352 ? -13.146 -54.679 -55.066 1.00 57.31 352 THR A C 1
ATOM 2579 O O . THR A 1 352 ? -13.945 -54.182 -54.284 1.00 57.31 352 THR A O 1
ATOM 2582 N N . GLU A 1 353 ? -11.979 -55.190 -54.658 1.00 63.31 353 GLU A N 1
ATOM 2583 C CA . GLU A 1 353 ? -11.536 -55.219 -53.253 1.00 63.31 353 GLU A CA 1
ATOM 2584 C C . GLU A 1 353 ? -10.500 -54.118 -52.959 1.00 63.31 353 GLU A C 1
ATOM 2586 O O . GLU A 1 353 ? -9.700 -53.760 -53.828 1.00 63.31 353 GLU A O 1
ATOM 2591 N N . SER A 1 354 ? -10.515 -53.577 -51.734 1.00 64.00 354 SER A N 1
ATOM 2592 C CA . SER A 1 354 ? -9.656 -52.460 -51.318 1.00 64.00 354 SER A CA 1
ATOM 2593 C C . SER A 1 354 ? -8.184 -52.867 -51.156 1.00 64.00 354 SER A C 1
ATOM 2595 O O . SER A 1 354 ? -7.850 -54.020 -50.860 1.00 64.00 354 SER A O 1
ATOM 2597 N N . GLY A 1 355 ? -7.266 -51.904 -51.311 1.00 64.69 355 GLY A N 1
ATOM 2598 C CA . GLY A 1 355 ? -5.823 -52.143 -51.166 1.00 64.69 355 GLY A CA 1
ATOM 2599 C C . GLY A 1 355 ? -5.407 -52.683 -49.787 1.00 64.69 355 GLY A C 1
ATOM 2600 O O . GLY A 1 355 ? -4.448 -53.453 -49.690 1.00 64.69 355 GLY A O 1
ATOM 2601 N N . ILE A 1 356 ? -6.143 -52.350 -48.719 1.00 65.12 356 ILE A N 1
ATOM 2602 C CA . ILE A 1 356 ? -5.866 -52.836 -47.358 1.00 65.12 356 ILE A CA 1
ATOM 2603 C C . ILE A 1 356 ? -6.197 -54.327 -47.181 1.00 65.12 356 ILE A C 1
ATOM 2605 O O . ILE A 1 356 ? -5.458 -55.020 -46.475 1.00 65.12 356 ILE A O 1
ATOM 2609 N N . ALA A 1 357 ? -7.217 -54.865 -47.857 1.00 65.56 357 ALA A N 1
ATOM 2610 C CA . ALA A 1 357 ? -7.531 -56.298 -47.800 1.00 65.56 357 ALA A CA 1
ATOM 2611 C C . ALA A 1 357 ? -6.391 -57.164 -48.381 1.00 65.56 357 ALA A C 1
ATOM 2613 O O . ALA A 1 357 ? -6.077 -58.230 -47.843 1.00 65.56 357 ALA A O 1
ATOM 2614 N N . PHE A 1 358 ? -5.708 -56.664 -49.418 1.00 69.62 358 PHE A N 1
ATOM 2615 C CA . PHE A 1 358 ? -4.523 -57.295 -50.008 1.00 69.62 358 PHE A CA 1
ATOM 2616 C C . PHE A 1 358 ? -3.285 -57.199 -49.105 1.00 69.62 358 PHE A C 1
ATOM 2618 O O . PHE A 1 358 ? -2.529 -58.164 -48.972 1.00 69.62 358 PHE A O 1
ATOM 2625 N N . ILE A 1 359 ? -3.071 -56.050 -48.456 1.00 68.50 359 ILE A N 1
ATOM 2626 C CA . ILE A 1 359 ? -1.953 -55.871 -47.519 1.00 68.50 359 ILE A CA 1
ATOM 2627 C C . ILE A 1 359 ? -2.114 -56.809 -46.316 1.00 68.50 359 ILE A C 1
ATOM 2629 O O . ILE A 1 359 ? -1.154 -57.483 -45.951 1.00 68.50 359 ILE A O 1
ATOM 2633 N N . LYS A 1 360 ? -3.322 -56.940 -45.751 1.00 70.56 360 LYS A N 1
ATOM 2634 C CA . LYS A 1 360 ? -3.594 -57.859 -44.629 1.00 70.56 360 LYS A CA 1
ATOM 2635 C C . LYS A 1 360 ? -3.297 -59.323 -44.983 1.00 70.56 360 LYS A C 1
ATOM 2637 O O . LYS A 1 360 ? -2.611 -59.996 -44.219 1.00 70.56 360 LYS A O 1
ATOM 2642 N N . GLN A 1 361 ? -3.707 -59.782 -46.168 1.00 71.69 361 GLN A N 1
ATOM 2643 C CA . GLN A 1 361 ? -3.443 -61.149 -46.644 1.00 71.69 361 GLN A CA 1
ATOM 2644 C C . GLN A 1 361 ? -1.937 -61.448 -46.794 1.00 71.69 361 GLN A C 1
ATOM 2646 O O . GLN A 1 361 ? -1.471 -62.529 -46.432 1.00 71.69 361 GLN A O 1
ATOM 2651 N N . ASN A 1 362 ? -1.152 -60.490 -47.297 1.00 64.19 362 ASN A N 1
ATOM 2652 C CA . ASN A 1 362 ? 0.293 -60.674 -47.480 1.00 64.19 362 ASN A CA 1
ATOM 2653 C C . ASN A 1 362 ? 1.093 -60.512 -46.180 1.00 64.19 362 ASN A C 1
ATOM 2655 O O . ASN A 1 362 ? 2.122 -61.165 -46.012 1.00 64.19 362 ASN A O 1
ATOM 2659 N N . VAL A 1 363 ? 0.625 -59.678 -45.247 1.00 66.00 363 VAL A N 1
ATOM 2660 C CA . VAL A 1 363 ? 1.241 -59.518 -43.923 1.00 66.00 363 VAL A CA 1
ATOM 2661 C C . VAL A 1 363 ? 1.031 -60.774 -43.070 1.00 66.00 363 VAL A C 1
ATOM 2663 O O . VAL A 1 363 ? 1.987 -61.237 -42.453 1.00 66.00 363 VAL A O 1
ATOM 2666 N N . GLU A 1 364 ? -0.142 -61.414 -43.112 1.00 60.72 364 GLU A N 1
ATOM 2667 C CA . GLU A 1 364 ? -0.349 -62.716 -42.452 1.00 60.72 364 GLU A CA 1
ATOM 2668 C C . GLU A 1 364 ? 0.518 -63.833 -43.055 1.00 60.72 364 GLU A C 1
ATOM 2670 O O . GLU A 1 364 ? 1.075 -64.645 -42.316 1.00 60.72 364 GLU A O 1
ATOM 2675 N N . ALA A 1 365 ? 0.719 -63.845 -44.377 1.00 56.62 365 ALA A N 1
ATOM 2676 C CA . ALA A 1 365 ? 1.609 -64.810 -45.027 1.00 56.62 365 ALA A CA 1
ATOM 2677 C C . ALA A 1 365 ? 3.109 -64.536 -44.758 1.00 56.62 365 ALA A C 1
ATOM 2679 O O . ALA A 1 365 ? 3.909 -65.472 -44.705 1.00 56.62 365 ALA A O 1
ATOM 2680 N N . GLY A 1 366 ? 3.501 -63.271 -44.553 1.00 54.00 366 GLY A N 1
ATOM 2681 C CA . GLY A 1 366 ? 4.878 -62.851 -44.257 1.00 54.00 366 GLY A CA 1
ATOM 2682 C C . GLY A 1 366 ? 5.299 -62.984 -42.785 1.00 54.00 366 GLY A C 1
ATOM 2683 O O . GLY A 1 366 ? 6.492 -63.036 -42.488 1.00 54.00 366 GLY A O 1
ATOM 2684 N N . ILE A 1 367 ? 4.345 -63.097 -41.856 1.00 51.72 367 ILE A N 1
ATOM 2685 C CA . ILE A 1 367 ? 4.579 -63.172 -40.400 1.00 51.72 367 ILE A CA 1
ATOM 2686 C C . ILE A 1 367 ? 4.889 -64.602 -39.897 1.00 51.72 367 ILE A C 1
ATOM 2688 O O . ILE A 1 367 ? 5.184 -64.808 -38.722 1.00 51.72 367 ILE A O 1
ATOM 2692 N N . SER A 1 368 ? 5.002 -65.599 -40.782 1.00 50.25 368 SER A N 1
ATOM 2693 C CA . SER A 1 368 ? 5.567 -66.916 -40.420 1.00 50.25 368 SER A CA 1
ATOM 2694 C C . SER A 1 368 ? 7.089 -66.891 -40.135 1.00 50.25 368 SER A C 1
ATOM 2696 O O . SER A 1 368 ? 7.668 -67.937 -39.837 1.00 50.25 368 SER A O 1
ATOM 2698 N N . LEU A 1 369 ? 7.747 -65.722 -40.194 1.00 49.41 369 LEU A N 1
ATOM 2699 C CA . LEU A 1 369 ? 9.152 -65.514 -39.810 1.00 49.41 369 LEU A CA 1
ATOM 2700 C C . LEU A 1 369 ? 9.320 -64.886 -38.404 1.00 49.41 369 LEU A C 1
ATOM 2702 O O . LEU A 1 369 ? 10.404 -64.423 -38.062 1.00 49.41 369 LEU A O 1
ATOM 2706 N N . ILE A 1 370 ? 8.279 -64.866 -37.560 1.00 53.00 370 ILE A N 1
ATOM 2707 C CA . ILE A 1 370 ? 8.368 -64.443 -36.146 1.00 53.00 370 ILE A CA 1
ATOM 2708 C C . ILE A 1 370 ? 8.646 -65.663 -35.254 1.00 53.00 370 ILE A C 1
ATOM 2710 O O . ILE A 1 370 ? 7.857 -66.051 -34.401 1.00 53.00 370 ILE A O 1
ATOM 2714 N N . ALA A 1 371 ? 9.799 -66.293 -35.469 1.00 52.34 371 ALA A N 1
ATOM 2715 C CA . ALA A 1 371 ? 10.423 -67.170 -34.474 1.00 52.34 371 ALA A CA 1
ATOM 2716 C C . ALA A 1 371 ? 11.682 -66.527 -33.854 1.00 52.34 371 ALA A C 1
ATOM 2718 O O . ALA A 1 371 ? 12.271 -67.103 -32.947 1.00 52.34 371 ALA A O 1
ATOM 2719 N N . LEU A 1 372 ? 12.071 -65.322 -34.305 1.00 48.03 372 LEU A N 1
ATOM 2720 C CA . LEU A 1 372 ? 13.253 -64.590 -33.822 1.00 48.03 372 LEU A CA 1
ATOM 2721 C C . LEU A 1 372 ? 12.954 -63.478 -32.794 1.00 48.03 372 LEU A C 1
ATOM 2723 O O . LEU A 1 372 ? 13.885 -62.872 -32.282 1.00 48.03 372 LEU A O 1
ATOM 2727 N N . HIS A 1 373 ? 11.682 -63.205 -32.477 1.00 50.75 373 HIS A N 1
ATOM 2728 C CA . HIS A 1 373 ? 11.281 -62.189 -31.483 1.00 50.75 373 HIS A CA 1
ATOM 2729 C C . HIS A 1 373 ? 10.518 -62.775 -30.285 1.00 50.75 373 HIS A C 1
ATOM 2731 O O . HIS A 1 373 ? 9.851 -62.046 -29.551 1.00 50.75 373 HIS A O 1
ATOM 2737 N N . ALA A 1 374 ? 10.582 -64.092 -30.077 1.00 55.69 374 ALA A N 1
ATOM 2738 C CA . ALA A 1 374 ? 10.049 -64.681 -28.857 1.00 55.69 374 ALA A CA 1
ATOM 2739 C C . ALA A 1 374 ? 10.960 -64.281 -27.689 1.00 55.69 374 ALA A C 1
ATOM 2741 O O . ALA A 1 374 ? 12.051 -64.823 -27.540 1.00 55.69 374 ALA A O 1
ATOM 2742 N N . VAL A 1 375 ? 10.512 -63.317 -26.881 1.00 52.59 375 VAL A N 1
ATOM 2743 C CA . VAL A 1 375 ? 11.164 -62.933 -25.623 1.00 52.59 375 VAL A CA 1
ATOM 2744 C C . VAL A 1 375 ? 11.242 -64.183 -24.733 1.00 52.59 375 VAL A C 1
ATOM 2746 O O . VAL A 1 375 ? 10.188 -64.707 -24.355 1.00 52.59 375 VAL A O 1
ATOM 2749 N N . PRO A 1 376 ? 12.441 -64.700 -24.399 1.00 57.97 376 PRO A N 1
ATOM 2750 C CA . PRO A 1 376 ? 12.564 -65.873 -23.542 1.00 57.97 376 PRO A CA 1
ATOM 2751 C C . PRO A 1 376 ? 11.923 -65.601 -22.182 1.00 57.97 376 PRO A C 1
ATOM 2753 O O . PRO A 1 376 ? 12.012 -64.497 -21.648 1.00 57.97 376 PRO A O 1
ATOM 2756 N N . ALA A 1 377 ? 11.275 -66.597 -21.577 1.00 59.88 377 ALA A N 1
ATOM 2757 C CA . ALA A 1 377 ? 10.621 -66.424 -20.277 1.00 59.88 377 ALA A CA 1
ATOM 2758 C C . ALA A 1 377 ? 11.615 -66.131 -19.134 1.00 59.88 377 ALA A C 1
ATOM 2760 O O . ALA A 1 377 ? 11.215 -65.573 -18.116 1.00 59.88 377 ALA A O 1
ATOM 2761 N N . LYS A 1 378 ? 12.907 -66.431 -19.313 1.00 55.50 378 LYS A N 1
ATOM 2762 C CA . LYS A 1 378 ? 13.954 -66.245 -18.307 1.00 55.50 378 LYS A CA 1
ATOM 2763 C C . LYS A 1 378 ? 15.267 -65.835 -18.970 1.00 55.50 378 LYS A C 1
ATOM 2765 O O . LYS A 1 378 ? 15.588 -66.381 -20.022 1.00 55.50 378 LYS A O 1
ATOM 2770 N N . ASP A 1 379 ? 15.974 -64.910 -18.330 1.00 54.56 379 ASP A N 1
ATOM 2771 C CA . ASP A 1 379 ? 17.334 -64.526 -18.692 1.00 54.56 379 ASP A CA 1
ATOM 2772 C C . ASP A 1 379 ? 18.275 -65.740 -18.593 1.00 54.56 379 ASP A C 1
ATOM 2774 O O . ASP A 1 379 ? 18.195 -66.543 -17.650 1.00 54.56 379 ASP A O 1
ATOM 2778 N N . THR A 1 380 ? 19.110 -65.920 -19.607 1.00 60.62 380 THR A N 1
ATOM 2779 C CA . THR A 1 380 ? 20.129 -66.968 -19.657 1.00 60.62 380 THR A CA 1
ATOM 2780 C C . THR A 1 380 ? 21.481 -66.286 -19.659 1.00 60.62 380 THR A C 1
ATOM 2782 O O . THR A 1 380 ? 21.670 -65.349 -20.412 1.00 60.62 380 THR A O 1
ATOM 2785 N N . THR A 1 381 ? 22.433 -66.796 -18.880 1.00 55.66 381 THR A N 1
ATOM 2786 C CA . THR A 1 381 ? 23.771 -66.211 -18.644 1.00 55.66 381 THR A CA 1
ATOM 2787 C C . THR A 1 381 ? 24.661 -66.014 -19.877 1.00 55.66 381 THR A C 1
ATOM 2789 O O . THR A 1 381 ? 25.816 -65.622 -19.732 1.00 55.66 381 THR A O 1
ATOM 2792 N N . ASP A 1 382 ? 24.164 -66.327 -21.068 1.00 58.84 382 ASP A N 1
ATOM 2793 C CA . ASP A 1 382 ? 24.897 -66.196 -22.311 1.00 58.84 382 ASP A CA 1
ATOM 2794 C C . ASP A 1 382 ? 24.262 -65.037 -23.093 1.00 58.84 382 ASP A C 1
ATOM 2796 O O . ASP A 1 382 ? 23.180 -65.206 -23.655 1.00 58.84 382 ASP A O 1
ATOM 2800 N N . ASP A 1 383 ? 24.941 -63.882 -23.134 1.00 57.09 383 ASP A N 1
ATOM 2801 C CA . ASP A 1 383 ? 24.549 -62.639 -23.831 1.00 57.09 383 ASP A CA 1
ATOM 2802 C C . ASP A 1 383 ? 24.532 -62.794 -25.367 1.00 57.09 383 ASP A C 1
ATOM 2804 O O . ASP A 1 383 ? 25.244 -62.115 -26.114 1.00 57.09 383 ASP A O 1
ATOM 2808 N N . VAL A 1 384 ? 23.775 -63.760 -25.878 1.00 55.66 384 VAL A N 1
ATOM 2809 C CA . VAL A 1 384 ? 23.775 -64.126 -27.299 1.00 55.66 384 VAL A CA 1
ATOM 2810 C C . VAL A 1 384 ? 22.767 -63.278 -28.073 1.00 55.66 384 VAL A C 1
ATOM 2812 O O . VAL A 1 384 ? 22.939 -63.085 -29.278 1.00 55.66 384 VAL A O 1
ATOM 2815 N N . ASN A 1 385 ? 21.753 -62.717 -27.403 1.00 61.78 385 ASN A N 1
ATOM 2816 C CA . ASN A 1 385 ? 20.751 -61.860 -28.026 1.00 61.78 385 ASN A CA 1
ATOM 2817 C C . ASN A 1 385 ? 20.701 -60.465 -27.392 1.00 61.78 385 ASN A C 1
ATOM 2819 O O . ASN A 1 385 ? 20.917 -60.265 -26.202 1.00 61.78 385 ASN A O 1
ATOM 2823 N N . MET A 1 386 ? 20.325 -59.471 -28.199 1.00 60.56 386 MET A N 1
ATOM 2824 C CA . MET A 1 386 ? 20.203 -58.071 -27.763 1.00 60.56 386 MET A CA 1
ATOM 2825 C C . MET A 1 386 ? 19.141 -57.873 -26.662 1.00 60.56 386 MET A C 1
ATOM 2827 O O . MET A 1 386 ? 19.179 -56.882 -25.938 1.00 60.56 386 MET A O 1
ATOM 2831 N N . SER A 1 387 ? 18.206 -58.819 -26.524 1.00 59.38 387 SER A N 1
ATOM 2832 C CA . SER A 1 387 ? 17.228 -58.870 -25.433 1.00 59.38 387 SER A CA 1
ATOM 2833 C C . SER A 1 387 ? 17.853 -59.132 -24.066 1.00 59.38 387 SER A C 1
ATOM 2835 O O . SER A 1 387 ? 17.305 -58.672 -23.068 1.00 59.38 387 SER A O 1
ATOM 2837 N N . ASP A 1 388 ? 18.983 -59.834 -24.033 1.00 59.16 388 ASP A N 1
ATOM 2838 C CA . ASP A 1 388 ? 19.657 -60.256 -22.803 1.00 59.16 388 ASP A CA 1
ATOM 2839 C C . ASP A 1 388 ? 20.460 -59.066 -22.236 1.00 59.16 388 ASP A C 1
ATOM 2841 O O . ASP A 1 388 ? 20.410 -58.762 -21.051 1.00 59.16 388 ASP A O 1
ATOM 2845 N N . VAL A 1 389 ? 21.035 -58.249 -23.128 1.00 64.25 389 VAL A N 1
ATOM 2846 C CA . VAL A 1 389 ? 21.747 -57.001 -22.788 1.00 64.25 389 VAL A CA 1
ATOM 2847 C C . VAL A 1 389 ? 20.809 -55.903 -22.257 1.00 64.25 389 VAL A C 1
ATOM 2849 O O . VAL A 1 389 ? 21.176 -55.124 -21.372 1.00 64.25 389 VAL A O 1
ATOM 2852 N N . ILE A 1 390 ? 19.596 -55.798 -22.811 1.00 70.88 390 ILE A N 1
ATOM 2853 C CA . ILE A 1 390 ? 18.633 -54.757 -22.414 1.00 70.88 390 ILE A CA 1
ATOM 2854 C C . ILE A 1 390 ? 17.975 -55.102 -21.070 1.00 70.88 390 ILE A C 1
ATOM 2856 O O . ILE A 1 390 ? 17.791 -54.203 -20.249 1.00 70.88 390 ILE A O 1
ATOM 2860 N N . GLY A 1 391 ? 17.669 -56.378 -20.820 1.00 67.62 391 GLY A N 1
ATOM 2861 C CA . GLY A 1 391 ? 16.978 -56.831 -19.611 1.00 67.62 391 GLY A CA 1
ATOM 2862 C C . GLY A 1 391 ? 15.463 -56.622 -19.634 1.00 67.62 391 GLY A C 1
ATOM 2863 O O . GLY A 1 391 ? 14.893 -56.020 -20.550 1.00 67.62 391 GLY A O 1
ATOM 2864 N N . LYS A 1 392 ? 14.778 -57.126 -18.605 1.00 65.94 392 LYS A N 1
ATOM 2865 C CA . LYS A 1 392 ? 13.328 -56.972 -18.414 1.00 65.94 392 LYS A CA 1
ATOM 2866 C C . LYS A 1 392 ? 13.010 -55.999 -17.290 1.00 65.94 392 LYS A C 1
ATOM 2868 O O . LYS A 1 392 ? 13.760 -55.817 -16.341 1.00 65.94 392 LYS A O 1
ATOM 2873 N N . LYS A 1 393 ? 11.783 -55.467 -17.319 1.00 59.34 393 LYS A N 1
ATOM 2874 C CA . LYS A 1 393 ? 11.210 -54.672 -16.215 1.00 59.34 393 LYS A CA 1
ATOM 2875 C C . LYS A 1 393 ? 11.206 -55.401 -14.862 1.00 59.34 393 LYS A C 1
ATOM 2877 O O . LYS A 1 393 ? 11.079 -54.748 -13.832 1.00 59.34 393 LYS A O 1
ATOM 2882 N N . GLU A 1 394 ? 11.274 -56.731 -14.869 1.00 70.75 394 GLU A N 1
ATOM 2883 C CA . GLU A 1 394 ? 11.239 -57.589 -13.680 1.00 70.75 394 GLU A CA 1
ATOM 2884 C C . GLU A 1 394 ? 12.628 -57.861 -13.093 1.00 70.75 394 GLU A C 1
ATOM 2886 O O . GLU A 1 394 ? 12.692 -58.412 -12.003 1.00 70.75 394 GLU A O 1
ATOM 2891 N N . ASP A 1 395 ? 13.714 -57.458 -13.762 1.00 70.88 395 ASP A N 1
ATOM 2892 C CA . ASP A 1 395 ? 15.076 -57.701 -13.275 1.00 70.88 395 ASP A CA 1
ATOM 2893 C C . ASP A 1 395 ? 15.306 -56.969 -11.949 1.00 70.88 395 ASP A C 1
ATOM 2895 O O . ASP A 1 395 ? 14.930 -55.800 -11.808 1.00 70.88 395 ASP A O 1
ATOM 2899 N N . ASP A 1 396 ? 15.910 -57.639 -10.972 1.00 75.56 396 ASP A N 1
ATOM 2900 C CA . ASP A 1 396 ? 16.233 -57.028 -9.684 1.00 75.56 396 ASP A CA 1
ATOM 2901 C C . ASP A 1 396 ? 17.286 -55.916 -9.852 1.00 75.56 396 ASP A C 1
ATOM 2903 O O . ASP A 1 396 ? 18.069 -55.912 -10.805 1.00 75.56 396 ASP A O 1
ATOM 2907 N N . ALA A 1 397 ? 17.300 -54.937 -8.943 1.00 74.94 397 ALA A N 1
ATOM 2908 C CA . ALA A 1 397 ? 18.336 -53.907 -8.944 1.00 74.94 397 ALA A CA 1
ATOM 2909 C C . ALA A 1 397 ? 19.719 -54.541 -8.704 1.00 74.94 397 ALA A C 1
ATOM 2911 O O . ALA A 1 397 ? 19.862 -55.436 -7.867 1.00 74.94 397 ALA A O 1
ATOM 2912 N N . ALA A 1 398 ? 20.740 -54.065 -9.422 1.00 74.75 398 ALA A N 1
ATOM 2913 C CA . ALA A 1 398 ? 22.105 -54.557 -9.253 1.00 74.75 398 ALA A CA 1
ATOM 2914 C C . ALA A 1 398 ? 22.603 -54.295 -7.817 1.00 74.75 398 ALA A C 1
ATOM 2916 O O . ALA A 1 398 ? 22.500 -53.178 -7.297 1.00 74.75 398 ALA A O 1
ATOM 2917 N N . VAL A 1 399 ? 23.161 -55.320 -7.166 1.00 70.38 399 VAL A N 1
ATOM 2918 C CA . VAL A 1 399 ? 23.671 -55.221 -5.789 1.00 70.38 399 VAL A CA 1
ATOM 2919 C C . VAL A 1 399 ? 25.185 -55.014 -5.827 1.00 70.38 399 VAL A C 1
ATOM 2921 O O . VAL A 1 399 ? 25.957 -55.967 -5.877 1.00 70.38 399 VAL A O 1
ATOM 2924 N N . GLY A 1 400 ? 25.624 -53.755 -5.751 1.00 76.94 400 GLY A N 1
ATOM 2925 C CA . GLY A 1 400 ? 27.045 -53.387 -5.687 1.00 76.94 400 GLY A CA 1
ATOM 2926 C C . GLY A 1 400 ? 27.572 -52.734 -6.967 1.00 76.94 400 GLY A C 1
ATOM 2927 O O . GLY A 1 400 ? 26.839 -52.038 -7.660 1.00 76.94 400 GLY A O 1
ATOM 2928 N N . ALA A 1 401 ? 28.871 -52.880 -7.246 1.00 67.44 401 ALA A N 1
ATOM 2929 C CA . ALA A 1 401 ? 29.474 -52.333 -8.461 1.00 67.44 401 ALA A CA 1
ATOM 2930 C C . ALA A 1 401 ? 29.060 -53.171 -9.679 1.00 67.44 401 ALA A C 1
ATOM 2932 O O . ALA A 1 401 ? 29.281 -54.379 -9.684 1.00 67.44 401 ALA A O 1
ATOM 2933 N N . VAL A 1 402 ? 28.498 -52.510 -10.692 1.00 64.44 402 VAL A N 1
ATOM 2934 C CA . VAL A 1 402 ? 27.944 -53.137 -11.901 1.00 64.44 402 VAL A CA 1
ATOM 2935 C C . VAL A 1 402 ? 28.984 -54.017 -12.592 1.00 64.44 402 VAL A C 1
ATOM 2937 O O . VAL A 1 402 ? 30.072 -53.561 -12.959 1.00 64.44 402 VAL A O 1
ATOM 2940 N N . SER A 1 403 ? 28.639 -55.283 -12.768 1.00 73.62 403 SER A N 1
ATOM 2941 C CA . SER A 1 403 ? 29.415 -56.289 -13.483 1.00 73.62 403 SER A CA 1
ATOM 2942 C C . SER A 1 403 ? 28.988 -56.386 -14.951 1.00 73.62 403 SER A C 1
ATOM 2944 O O . SER A 1 403 ? 27.954 -55.865 -15.358 1.00 73.62 403 SER A O 1
ATOM 2946 N N . THR A 1 404 ? 29.768 -57.089 -15.776 1.00 70.06 404 THR A N 1
ATOM 2947 C CA . THR A 1 404 ? 29.458 -57.293 -17.206 1.00 70.06 404 THR A CA 1
ATOM 2948 C C . THR A 1 404 ? 28.296 -58.256 -17.460 1.00 70.06 404 THR A C 1
ATOM 2950 O O . THR A 1 404 ? 28.035 -58.575 -18.609 1.00 70.06 404 THR A O 1
ATOM 2953 N N . THR A 1 405 ? 27.662 -58.765 -16.405 1.00 66.50 405 THR A N 1
ATOM 2954 C CA . THR A 1 405 ? 26.620 -59.801 -16.450 1.00 66.50 405 THR A CA 1
ATOM 2955 C C . THR A 1 405 ? 25.250 -59.294 -15.999 1.00 66.50 405 THR A C 1
ATOM 2957 O O . THR A 1 405 ? 24.316 -60.079 -15.904 1.00 66.50 405 THR A O 1
ATOM 2960 N N . GLU A 1 406 ? 25.123 -58.006 -15.671 1.00 74.19 406 GLU A N 1
ATOM 2961 C CA . GLU A 1 406 ? 23.863 -57.393 -15.234 1.00 74.19 406 GLU A CA 1
ATOM 2962 C C . GLU A 1 406 ? 23.266 -56.533 -16.355 1.00 74.19 406 GLU A C 1
ATOM 2964 O O . GLU A 1 406 ? 23.987 -55.845 -17.081 1.00 74.19 406 GLU A O 1
ATOM 2969 N N . SER A 1 407 ? 21.938 -56.558 -16.487 1.00 76.00 407 SER A N 1
ATOM 2970 C CA . SER A 1 407 ? 21.234 -55.849 -17.554 1.00 76.00 407 SER A CA 1
ATOM 2971 C C . SER A 1 407 ? 21.218 -54.329 -17.354 1.00 76.00 407 SER A C 1
ATOM 2973 O O . SER A 1 407 ? 21.337 -53.806 -16.239 1.00 76.00 407 SER A O 1
ATOM 2975 N N . LEU A 1 408 ? 20.999 -53.582 -18.441 1.00 77.94 408 LEU A N 1
ATOM 2976 C CA . LEU A 1 408 ? 20.878 -52.120 -18.381 1.00 77.94 408 LEU A CA 1
ATOM 2977 C C . LEU A 1 408 ? 19.723 -51.669 -17.464 1.00 77.94 408 LEU A C 1
ATOM 2979 O O . LEU A 1 408 ? 19.835 -50.651 -16.778 1.00 77.94 408 LEU A O 1
ATOM 2983 N N . VAL A 1 409 ? 18.625 -52.432 -17.416 1.00 78.56 409 VAL A N 1
ATOM 2984 C CA . VAL A 1 409 ? 17.480 -52.145 -16.537 1.00 78.56 409 VAL A CA 1
ATOM 2985 C C . VAL A 1 409 ? 17.850 -52.289 -15.056 1.00 78.56 409 VAL A C 1
ATOM 2987 O O . VAL A 1 409 ? 17.455 -51.433 -14.260 1.00 78.56 409 VAL A O 1
ATOM 2990 N N . ALA A 1 410 ? 18.649 -53.292 -14.681 1.00 77.69 410 ALA A N 1
ATOM 2991 C CA . ALA A 1 410 ? 19.132 -53.458 -13.307 1.00 77.69 410 ALA A CA 1
ATOM 2992 C C . ALA A 1 410 ? 19.996 -52.266 -12.844 1.00 77.69 410 ALA A C 1
ATOM 2994 O O . ALA A 1 410 ? 19.862 -51.799 -11.708 1.00 77.69 410 ALA A O 1
ATOM 2995 N N . PHE A 1 411 ? 20.818 -51.709 -13.743 1.00 79.75 411 PHE A N 1
ATOM 2996 C CA . PHE A 1 411 ? 21.624 -50.510 -13.479 1.00 79.75 411 PHE A CA 1
ATOM 2997 C C . PHE A 1 411 ? 20.780 -49.239 -13.323 1.00 79.75 411 PHE A C 1
ATOM 2999 O O . PHE A 1 411 ? 21.012 -48.426 -12.423 1.00 79.75 411 PHE A O 1
ATOM 3006 N N . VAL A 1 412 ? 19.784 -49.046 -14.190 1.00 80.38 412 VAL A N 1
ATOM 3007 C CA . VAL A 1 412 ? 18.878 -47.893 -14.087 1.00 80.38 412 VAL A CA 1
ATOM 3008 C C . VAL A 1 412 ? 18.112 -47.938 -12.764 1.00 80.38 412 VAL A C 1
ATOM 3010 O O . VAL A 1 412 ? 18.027 -46.914 -12.088 1.00 80.38 412 VAL A O 1
ATOM 3013 N N . LYS A 1 413 ? 17.630 -49.115 -12.342 1.00 82.19 413 LYS A N 1
ATOM 3014 C CA . LYS A 1 413 ? 16.954 -49.285 -11.046 1.00 82.19 413 LYS A CA 1
ATOM 3015 C C . LYS A 1 413 ? 17.844 -48.904 -9.862 1.00 82.19 413 LYS A C 1
ATOM 3017 O O . LYS A 1 413 ? 17.403 -48.135 -9.016 1.00 82.19 413 LYS A O 1
ATOM 3022 N N . GLN A 1 414 ? 19.104 -49.341 -9.849 1.00 81.12 414 GLN A N 1
ATOM 3023 C CA . GLN A 1 414 ? 20.058 -48.996 -8.789 1.00 81.12 414 GLN A CA 1
ATOM 3024 C C . GLN A 1 414 ? 20.276 -47.477 -8.659 1.00 81.12 414 GLN A C 1
ATOM 3026 O O . GLN A 1 414 ? 20.277 -46.935 -7.554 1.00 81.12 414 GLN A O 1
ATOM 3031 N N . ASN A 1 415 ? 20.438 -46.768 -9.781 1.00 76.75 415 ASN A N 1
ATOM 3032 C CA . ASN A 1 415 ? 20.644 -45.316 -9.759 1.00 76.75 415 ASN A CA 1
ATOM 3033 C C . ASN A 1 415 ? 19.382 -44.550 -9.346 1.00 76.75 415 ASN A C 1
ATOM 3035 O O . ASN A 1 415 ? 19.479 -43.535 -8.656 1.00 76.75 415 ASN A O 1
ATOM 3039 N N . VAL A 1 416 ? 18.203 -45.037 -9.743 1.00 79.81 416 VAL A N 1
ATOM 3040 C CA . VAL A 1 416 ? 16.918 -44.463 -9.321 1.00 79.81 416 VAL A CA 1
ATOM 3041 C C . VAL A 1 416 ? 16.707 -44.657 -7.817 1.00 79.81 416 VAL A C 1
ATOM 3043 O O . VAL A 1 416 ? 16.317 -43.708 -7.140 1.00 79.81 416 VAL A O 1
ATOM 3046 N N . GLU A 1 417 ? 17.029 -45.828 -7.264 1.00 76.12 417 GLU A N 1
ATOM 3047 C CA . GLU A 1 417 ? 16.966 -46.083 -5.817 1.00 76.12 417 GLU A CA 1
ATOM 3048 C C . GLU A 1 417 ? 17.960 -45.217 -5.027 1.00 76.12 417 GLU A C 1
ATOM 3050 O O . GLU A 1 417 ? 17.593 -44.632 -4.006 1.00 76.12 417 GLU A O 1
ATOM 3055 N N . ALA A 1 418 ? 19.189 -45.042 -5.524 1.00 68.19 418 ALA A N 1
ATOM 3056 C CA . ALA A 1 418 ? 20.170 -44.143 -4.914 1.00 68.19 418 ALA A CA 1
ATOM 3057 C C . ALA A 1 418 ? 19.722 -42.667 -4.953 1.00 68.19 418 ALA A C 1
ATOM 3059 O O . ALA A 1 418 ? 19.899 -41.941 -3.975 1.00 68.19 418 ALA A O 1
ATOM 3060 N N . GLY A 1 419 ? 19.093 -42.227 -6.049 1.00 64.88 419 GLY A N 1
ATOM 3061 C CA . GLY A 1 419 ? 18.503 -40.890 -6.161 1.00 64.88 419 GLY A CA 1
ATOM 3062 C C . GLY A 1 419 ? 17.306 -40.679 -5.226 1.00 64.88 419 GLY A C 1
ATOM 3063 O O . GLY A 1 419 ? 17.185 -39.623 -4.607 1.00 64.88 419 GLY A O 1
ATOM 3064 N N . LEU A 1 420 ? 16.458 -41.698 -5.052 1.00 62.06 420 LEU A N 1
ATOM 3065 C CA . LEU A 1 420 ? 15.338 -41.687 -4.101 1.00 62.06 420 LEU A CA 1
ATOM 3066 C C . LEU A 1 420 ? 15.806 -41.665 -2.638 1.00 62.06 420 LEU A C 1
ATOM 3068 O O . LEU A 1 420 ? 15.147 -41.051 -1.802 1.00 62.06 420 LEU A O 1
ATOM 3072 N N . SER A 1 421 ? 16.969 -42.236 -2.316 1.00 58.53 421 SER A N 1
ATOM 3073 C CA . SER A 1 421 ? 17.565 -42.119 -0.977 1.00 58.53 421 SER A CA 1
ATOM 3074 C C . SER A 1 421 ? 17.917 -40.674 -0.599 1.00 58.53 421 SER A C 1
ATOM 3076 O O . SER A 1 421 ? 17.960 -40.361 0.589 1.00 58.53 421 SER A O 1
ATOM 3078 N N . LEU A 1 422 ? 18.134 -39.777 -1.568 1.00 57.91 422 LEU A N 1
ATOM 3079 C CA . LEU A 1 422 ? 18.351 -38.353 -1.296 1.00 57.91 422 LEU A CA 1
ATOM 3080 C C . LEU A 1 422 ? 17.052 -37.653 -0.856 1.00 57.91 422 LEU A C 1
ATOM 3082 O O . LEU A 1 422 ? 17.092 -36.694 -0.095 1.00 57.91 422 LEU A O 1
ATOM 3086 N N . VAL A 1 423 ? 15.888 -38.174 -1.263 1.00 55.69 423 VAL A N 1
ATOM 3087 C CA . VAL A 1 423 ? 14.571 -37.695 -0.805 1.00 55.69 423 VAL A CA 1
ATOM 3088 C C . VAL A 1 423 ? 14.325 -38.074 0.661 1.00 55.69 423 VAL A C 1
ATOM 3090 O O . VAL A 1 423 ? 13.633 -37.349 1.371 1.00 55.69 423 VAL A O 1
ATOM 3093 N N . ALA A 1 424 ? 14.950 -39.146 1.162 1.00 57.78 424 ALA A N 1
ATOM 3094 C CA . ALA A 1 424 ? 14.866 -39.521 2.574 1.00 57.78 424 ALA A CA 1
ATOM 3095 C C . ALA A 1 424 ? 15.568 -38.517 3.513 1.00 57.78 424 ALA A C 1
ATOM 3097 O O . ALA A 1 424 ? 15.156 -38.394 4.661 1.00 57.78 424 ALA A O 1
ATOM 3098 N N . LEU A 1 425 ? 16.542 -37.734 3.025 1.00 56.16 425 LEU A N 1
ATOM 3099 C CA . LEU A 1 425 ? 17.128 -36.602 3.768 1.00 56.16 425 LEU A CA 1
ATOM 3100 C C . LEU A 1 425 ? 16.174 -35.398 3.883 1.00 56.16 425 LEU A C 1
ATOM 3102 O O . LEU A 1 425 ? 16.421 -34.497 4.678 1.00 56.16 425 LEU A O 1
ATOM 3106 N N . HIS A 1 426 ? 15.079 -35.380 3.114 1.00 57.03 426 HIS A N 1
ATOM 3107 C CA . HIS A 1 426 ? 14.005 -34.386 3.221 1.00 57.03 426 HIS A CA 1
ATOM 3108 C C . HIS A 1 426 ? 12.757 -34.930 3.937 1.00 57.03 426 HIS A C 1
ATOM 3110 O O . HIS A 1 426 ? 11.784 -34.196 4.121 1.00 57.03 426 HIS A O 1
ATOM 3116 N N . ALA A 1 427 ? 12.747 -36.210 4.327 1.00 60.34 427 ALA A N 1
ATOM 3117 C CA . ALA A 1 427 ? 11.636 -36.785 5.067 1.00 60.34 427 ALA A CA 1
ATOM 3118 C C . ALA A 1 427 ? 11.690 -36.289 6.515 1.00 60.34 427 ALA A C 1
ATOM 3120 O O . ALA A 1 427 ? 12.588 -36.646 7.270 1.00 60.34 427 ALA A O 1
ATOM 3121 N N . VAL A 1 428 ? 10.714 -35.467 6.898 1.00 55.56 428 VAL A N 1
ATOM 3122 C CA . VAL A 1 428 ? 10.596 -34.938 8.260 1.00 55.56 428 VAL A CA 1
ATOM 3123 C C . VAL A 1 428 ? 10.377 -36.114 9.237 1.00 55.56 428 VAL A C 1
ATOM 3125 O O . VAL A 1 428 ? 9.327 -36.765 9.149 1.00 55.56 428 VAL A O 1
ATOM 3128 N N . PRO A 1 429 ? 11.317 -36.420 10.161 1.00 62.44 429 PRO A N 1
ATOM 3129 C CA . PRO A 1 429 ? 11.182 -37.527 11.117 1.00 62.44 429 PRO A CA 1
ATOM 3130 C C . PRO A 1 429 ? 9.911 -37.376 11.943 1.00 62.44 429 PRO A C 1
ATOM 3132 O O . PRO A 1 429 ? 9.487 -36.262 12.183 1.00 62.44 429 PRO A O 1
ATOM 3135 N N . ALA A 1 430 ? 9.267 -38.445 12.419 1.00 63.94 430 ALA A N 1
ATOM 3136 C CA . ALA A 1 430 ? 8.018 -38.314 13.184 1.00 63.94 430 ALA A CA 1
ATOM 3137 C C . ALA A 1 430 ? 8.188 -37.573 14.531 1.00 63.94 430 ALA A C 1
ATOM 3139 O O . ALA A 1 430 ? 7.229 -36.961 14.999 1.00 63.94 430 ALA A O 1
ATOM 3140 N N . LYS A 1 431 ? 9.393 -37.576 15.107 1.00 60.19 431 LYS A N 1
ATOM 3141 C CA . LYS A 1 431 ? 9.729 -36.968 16.395 1.00 60.19 431 LYS A CA 1
ATOM 3142 C C . LYS A 1 431 ? 11.177 -36.479 16.368 1.00 60.19 431 LYS A C 1
ATOM 3144 O O . LYS A 1 431 ? 11.997 -37.146 15.740 1.00 60.19 431 LYS A O 1
ATOM 3149 N N . ASP A 1 432 ? 11.449 -35.378 17.060 1.00 60.03 432 ASP A N 1
ATOM 3150 C CA . ASP A 1 432 ? 12.803 -34.879 17.285 1.00 60.03 432 ASP A CA 1
ATOM 3151 C C . ASP A 1 432 ? 13.673 -35.935 17.992 1.00 60.03 432 ASP A C 1
ATOM 3153 O O . ASP A 1 432 ? 13.211 -36.658 18.891 1.00 60.03 432 ASP A O 1
ATOM 3157 N N . THR A 1 433 ? 14.916 -36.063 17.543 1.00 65.62 433 THR A N 1
ATOM 3158 C CA . THR A 1 433 ? 15.920 -36.951 18.131 1.00 65.62 433 THR A CA 1
ATOM 3159 C C . THR A 1 433 ? 17.054 -36.101 18.666 1.00 65.62 433 THR A C 1
ATOM 3161 O O . THR A 1 433 ? 17.462 -35.156 18.018 1.00 65.62 433 THR A O 1
ATOM 3164 N N . THR A 1 434 ? 17.624 -36.478 19.809 1.00 62.50 434 THR A N 1
ATOM 3165 C CA . THR A 1 434 ? 18.694 -35.726 20.499 1.00 62.50 434 THR A CA 1
ATOM 3166 C C . THR A 1 434 ? 19.991 -35.544 19.711 1.00 62.50 434 THR A C 1
ATOM 3168 O O . THR A 1 434 ? 20.923 -34.912 20.205 1.00 62.50 434 THR A O 1
ATOM 3171 N N . ASP A 1 435 ? 20.085 -36.152 18.537 1.00 64.31 435 ASP A N 1
ATOM 3172 C CA . ASP A 1 435 ? 21.274 -36.133 17.719 1.00 64.31 435 ASP A CA 1
ATOM 3173 C C . ASP A 1 435 ? 20.979 -35.166 16.563 1.00 64.31 435 ASP A C 1
ATOM 3175 O O . ASP A 1 435 ? 20.262 -35.544 15.641 1.00 64.31 435 ASP A O 1
ATOM 3179 N N . ASP A 1 436 ? 21.516 -33.937 16.623 1.00 63.34 436 ASP A N 1
ATOM 3180 C CA . ASP A 1 436 ? 21.397 -32.868 15.604 1.00 63.34 436 ASP A CA 1
ATOM 3181 C C . ASP A 1 436 ? 22.098 -33.240 14.277 1.00 63.34 436 ASP A C 1
ATOM 3183 O O . ASP A 1 436 ? 22.991 -32.549 13.776 1.00 63.34 436 ASP A O 1
ATOM 3187 N N . VAL A 1 437 ? 21.780 -34.405 13.726 1.00 62.50 437 VAL A N 1
ATOM 3188 C CA . VAL A 1 437 ? 22.467 -34.982 12.570 1.00 62.50 437 VAL A CA 1
ATOM 3189 C C . VAL A 1 437 ? 21.910 -34.391 11.276 1.00 62.50 437 VAL A C 1
ATOM 3191 O O . VAL A 1 437 ? 22.636 -34.329 10.282 1.00 62.50 437 VAL A O 1
ATOM 3194 N N . ASN A 1 438 ? 20.666 -33.897 11.283 1.00 65.19 438 ASN A N 1
ATOM 3195 C CA . ASN A 1 438 ? 20.008 -33.306 10.122 1.00 65.19 438 ASN A CA 1
ATOM 3196 C C . ASN A 1 438 ? 19.524 -31.872 10.393 1.00 65.19 438 ASN A C 1
ATOM 3198 O O . ASN A 1 438 ? 19.164 -31.502 11.506 1.00 65.19 438 ASN A O 1
ATOM 3202 N N . MET A 1 439 ? 19.425 -31.056 9.334 1.00 66.50 439 MET A N 1
ATOM 3203 C CA . MET A 1 439 ? 18.868 -29.693 9.427 1.00 66.50 439 MET A CA 1
ATOM 3204 C C . MET A 1 439 ? 17.429 -29.659 9.967 1.00 66.50 439 MET A C 1
ATOM 3206 O O . MET A 1 439 ? 17.008 -28.645 10.517 1.00 66.50 439 MET A O 1
ATOM 3210 N N . SER A 1 440 ? 16.670 -30.745 9.805 1.00 64.44 440 SER A N 1
ATOM 3211 C CA . SER A 1 440 ? 15.311 -30.870 10.339 1.00 64.44 440 SER A CA 1
ATOM 3212 C C . SER A 1 440 ? 15.264 -30.910 11.863 1.00 64.44 440 SER A C 1
ATOM 3214 O O . SER A 1 440 ? 14.288 -30.426 12.429 1.00 64.44 440 SER A O 1
ATOM 3216 N N . ASP A 1 441 ? 16.307 -31.441 12.501 1.00 65.50 441 ASP A N 1
ATOM 3217 C CA . ASP A 1 441 ? 16.404 -31.575 13.960 1.00 65.50 441 ASP A CA 1
ATOM 3218 C C . ASP A 1 441 ? 16.645 -30.180 14.577 1.00 65.50 441 ASP A C 1
ATOM 3220 O O . ASP A 1 441 ? 15.999 -29.773 15.536 1.00 65.50 441 ASP A O 1
ATOM 3224 N N . VAL A 1 442 ? 17.434 -29.347 13.885 1.00 71.38 442 VAL A N 1
ATOM 3225 C CA . VAL A 1 442 ? 17.676 -27.943 14.260 1.00 71.38 442 VAL A CA 1
ATOM 3226 C C . VAL A 1 442 ? 16.423 -27.064 14.106 1.00 71.38 442 VAL A C 1
ATOM 3228 O O . VAL A 1 442 ? 16.175 -26.170 14.919 1.00 71.38 442 VAL A O 1
ATOM 3231 N N . ILE A 1 443 ? 15.632 -27.269 13.045 1.00 77.56 443 ILE A N 1
ATOM 3232 C CA . ILE A 1 443 ? 14.427 -26.459 12.794 1.00 77.56 443 ILE A CA 1
ATOM 3233 C C . ILE A 1 443 ? 13.291 -26.866 13.743 1.00 77.56 443 ILE A C 1
ATOM 3235 O O . ILE A 1 443 ? 12.662 -25.985 14.330 1.00 77.56 443 ILE A O 1
ATOM 3239 N N . GLY A 1 444 ? 13.047 -28.168 13.917 1.00 72.69 444 GLY A N 1
ATOM 3240 C CA . GLY A 1 444 ? 11.949 -28.699 14.727 1.00 72.69 444 GLY A CA 1
ATOM 3241 C C . GLY A 1 444 ? 10.599 -28.773 14.017 1.00 72.69 444 GLY A C 1
ATOM 3242 O O . GLY A 1 444 ? 10.448 -28.436 12.838 1.00 72.69 444 GLY A O 1
ATOM 3243 N N . LYS A 1 445 ? 9.582 -29.219 14.753 1.00 70.00 445 LYS A N 1
ATOM 3244 C CA . LYS A 1 445 ? 8.204 -29.408 14.288 1.00 70.00 445 LYS A CA 1
ATOM 3245 C C . LYS A 1 445 ? 7.198 -28.510 14.973 1.00 70.00 445 LYS A C 1
ATOM 3247 O O . LYS A 1 445 ? 7.349 -28.111 16.122 1.00 70.00 445 LYS A O 1
ATOM 3252 N N . LYS A 1 446 ? 6.048 -28.341 14.310 1.00 65.94 446 LYS A N 1
ATOM 3253 C CA . LYS A 1 446 ? 4.865 -27.717 14.913 1.00 65.94 446 LYS A CA 1
ATOM 3254 C C . LYS A 1 446 ? 4.363 -28.467 16.152 1.00 65.94 446 LYS A C 1
ATOM 3256 O O . LYS A 1 446 ? 3.679 -27.846 16.956 1.00 65.94 446 LYS A O 1
ATOM 3261 N N . GLU A 1 447 ? 4.674 -29.747 16.342 1.00 76.75 447 GLU A N 1
ATOM 3262 C CA . GLU A 1 447 ? 4.298 -30.505 17.542 1.00 76.75 447 GLU A CA 1
ATOM 3263 C C . GLU A 1 447 ? 5.283 -30.375 18.715 1.00 76.75 447 GLU A C 1
ATOM 3265 O O . GLU A 1 447 ? 4.919 -30.789 19.809 1.00 76.75 447 GLU A O 1
ATOM 3270 N N . ASP A 1 448 ? 6.470 -29.783 18.537 1.00 73.62 448 ASP A N 1
ATOM 3271 C CA . ASP A 1 448 ? 7.478 -29.699 19.608 1.00 73.62 448 ASP A CA 1
ATOM 3272 C C . ASP A 1 448 ? 6.968 -28.876 20.794 1.00 73.62 448 ASP A C 1
ATOM 3274 O O . ASP A 1 448 ? 6.348 -27.830 20.603 1.00 73.62 448 ASP A O 1
ATOM 3278 N N . ASP A 1 449 ? 7.220 -29.311 22.023 1.00 78.75 449 ASP A N 1
ATOM 3279 C CA . ASP A 1 449 ? 6.826 -28.532 23.196 1.00 78.75 449 ASP A CA 1
ATOM 3280 C C . ASP A 1 449 ? 7.606 -27.204 23.258 1.00 78.75 449 ASP A C 1
ATOM 3282 O O . ASP A 1 449 ? 8.701 -27.072 22.710 1.00 78.75 449 ASP A O 1
ATOM 3286 N N . ALA A 1 450 ? 7.026 -26.180 23.890 1.00 80.38 450 ALA A N 1
ATOM 3287 C CA . ALA A 1 450 ? 7.747 -24.929 24.114 1.00 80.38 450 ALA A CA 1
ATOM 3288 C C . ALA A 1 450 ? 8.955 -25.179 25.030 1.00 80.38 450 ALA A C 1
ATOM 3290 O O . ALA A 1 450 ? 8.836 -25.912 26.015 1.00 80.38 450 ALA A O 1
ATOM 3291 N N . ALA A 1 451 ? 10.088 -24.542 24.729 1.00 80.12 451 ALA A N 1
ATOM 3292 C CA . ALA A 1 451 ? 11.275 -24.637 25.572 1.00 80.12 451 ALA A CA 1
ATOM 3293 C C . ALA A 1 451 ? 10.973 -24.139 26.998 1.00 80.12 451 ALA A C 1
ATOM 3295 O O . ALA A 1 451 ? 10.320 -23.106 27.188 1.00 80.12 451 ALA A O 1
ATOM 3296 N N . VAL A 1 452 ? 11.459 -24.869 28.006 1.00 75.88 452 VAL A N 1
ATOM 3297 C CA . VAL A 1 452 ? 11.252 -24.534 29.424 1.00 75.88 452 VAL A CA 1
ATOM 3298 C C . VAL A 1 452 ? 12.543 -23.943 29.989 1.00 75.88 452 VAL A C 1
ATOM 3300 O O . VAL A 1 452 ? 13.471 -24.662 30.348 1.00 75.88 452 VAL A O 1
ATOM 3303 N N . GLY A 1 453 ? 12.596 -22.615 30.107 1.00 79.38 453 GLY A N 1
ATOM 3304 C CA . GLY A 1 453 ? 13.761 -21.894 30.633 1.00 79.38 453 GLY A CA 1
ATOM 3305 C C . GLY A 1 453 ? 14.737 -21.428 29.547 1.00 79.38 453 GLY A C 1
ATOM 3306 O O . GLY A 1 453 ? 14.324 -21.019 28.469 1.00 79.38 453 GLY A O 1
ATOM 3307 N N . ALA A 1 454 ? 16.038 -21.395 29.843 1.00 76.06 454 ALA A N 1
ATOM 3308 C CA . ALA A 1 454 ? 17.033 -20.980 28.854 1.00 76.06 454 ALA A CA 1
ATOM 3309 C C . ALA A 1 454 ? 17.181 -22.058 27.773 1.00 76.06 454 ALA A C 1
ATOM 3311 O O . ALA A 1 454 ? 17.464 -23.205 28.114 1.00 76.06 454 ALA A O 1
ATOM 3312 N N . VAL A 1 455 ? 17.038 -21.668 26.502 1.00 72.75 455 VAL A N 1
ATOM 3313 C CA . VAL A 1 455 ? 17.141 -22.593 25.365 1.00 72.75 455 VAL A CA 1
ATOM 3314 C C . VAL A 1 455 ? 18.485 -23.309 25.383 1.00 72.75 455 VAL A C 1
ATOM 3316 O O . VAL A 1 455 ? 19.554 -22.691 25.343 1.00 72.75 455 VAL A O 1
ATOM 3319 N N . SER A 1 456 ? 18.412 -24.626 25.485 1.00 78.94 456 SER A N 1
ATOM 3320 C CA . SER A 1 456 ? 19.546 -25.534 25.464 1.00 78.94 456 SER A CA 1
ATOM 3321 C C . SER A 1 456 ? 19.991 -25.826 24.031 1.00 78.94 456 SER A C 1
ATOM 3323 O O . SER A 1 456 ? 19.288 -25.551 23.065 1.00 78.94 456 SER A O 1
ATOM 3325 N N . THR A 1 457 ? 21.170 -26.428 23.873 1.00 77.00 457 THR A N 1
ATOM 3326 C CA . THR A 1 457 ? 21.676 -26.843 22.553 1.00 77.00 457 THR A CA 1
ATOM 3327 C C . THR A 1 457 ? 20.932 -28.044 21.967 1.00 77.00 457 THR A C 1
ATOM 3329 O O . THR A 1 457 ? 21.357 -28.544 20.942 1.00 77.00 457 THR A O 1
ATOM 3332 N N . THR A 1 458 ? 19.900 -28.551 22.644 1.00 74.25 458 THR A N 1
ATOM 3333 C CA . THR A 1 458 ? 19.135 -29.744 22.251 1.00 74.25 458 THR A CA 1
ATOM 3334 C C . THR A 1 458 ? 17.666 -29.428 21.964 1.00 74.25 458 THR A C 1
ATOM 3336 O O . THR A 1 458 ? 16.868 -30.346 21.836 1.00 74.25 458 THR A O 1
ATOM 3339 N N . GLU A 1 459 ? 17.282 -28.149 21.959 1.00 79.81 459 GLU A N 1
ATOM 3340 C CA . GLU A 1 459 ? 15.916 -27.700 21.673 1.00 79.81 459 GLU A CA 1
ATOM 3341 C C . GLU A 1 459 ? 15.853 -27.034 20.297 1.00 79.81 459 GLU A C 1
ATOM 3343 O O . GLU A 1 459 ? 16.747 -26.278 19.909 1.00 79.81 459 GLU A O 1
ATOM 3348 N N . SER A 1 460 ? 14.768 -27.297 19.571 1.00 84.00 460 SER A N 1
ATOM 3349 C CA . SER A 1 460 ? 14.584 -26.820 18.205 1.00 84.00 460 SER A CA 1
ATOM 3350 C C . SER A 1 460 ? 14.250 -25.325 18.114 1.00 84.00 460 SER A C 1
ATOM 3352 O O . SER A 1 460 ? 13.768 -24.694 19.064 1.00 84.00 460 SER A O 1
ATOM 3354 N N . LEU A 1 461 ? 14.434 -24.736 16.927 1.00 82.94 461 LEU A N 1
ATOM 3355 C CA . LEU A 1 461 ? 14.027 -23.350 16.669 1.00 82.94 461 LEU A CA 1
ATOM 3356 C C . LEU A 1 461 ? 12.516 -23.147 16.879 1.00 82.94 461 LEU A C 1
ATOM 3358 O O . LEU A 1 461 ? 12.104 -22.098 17.378 1.00 82.94 461 LEU A O 1
ATOM 3362 N N . VAL A 1 462 ? 11.681 -24.137 16.543 1.00 82.62 462 VAL A N 1
ATOM 3363 C CA . VAL A 1 462 ? 10.233 -24.068 16.794 1.00 82.62 462 VAL A CA 1
ATOM 3364 C C . VAL A 1 462 ? 9.916 -24.076 18.293 1.00 82.62 462 VAL A C 1
ATOM 3366 O O . VAL A 1 462 ? 9.041 -23.313 18.709 1.00 82.62 462 VAL A O 1
ATOM 3369 N N . ALA A 1 463 ? 10.638 -24.841 19.118 1.00 83.12 463 ALA A N 1
ATOM 3370 C CA . ALA A 1 463 ? 10.482 -24.806 20.576 1.00 83.12 463 ALA A CA 1
ATOM 3371 C C . ALA A 1 463 ? 10.788 -23.408 21.153 1.00 83.12 463 ALA A C 1
ATOM 3373 O O . ALA A 1 463 ? 10.043 -22.914 22.007 1.00 83.12 463 ALA A O 1
ATOM 3374 N N . PHE A 1 464 ? 11.813 -22.725 20.625 1.00 83.31 464 PHE A N 1
ATOM 3375 C CA . PHE A 1 464 ? 12.126 -21.335 20.981 1.00 83.31 464 PHE A CA 1
ATOM 3376 C C . PHE A 1 464 ? 11.050 -20.349 20.513 1.00 83.31 464 PHE A C 1
ATOM 3378 O O . PHE A 1 464 ? 10.586 -19.517 21.292 1.00 83.31 464 PHE A O 1
ATOM 3385 N N . VAL A 1 465 ? 10.601 -20.450 19.259 1.00 83.94 465 VAL A N 1
ATOM 3386 C CA . VAL A 1 465 ? 9.533 -19.585 18.731 1.00 83.94 465 VAL A CA 1
ATOM 3387 C C . VAL A 1 465 ? 8.253 -19.748 19.553 1.00 83.94 465 VAL A C 1
ATOM 3389 O O . VAL A 1 465 ? 7.614 -18.753 19.890 1.00 83.94 465 VAL A O 1
ATOM 3392 N N . LYS A 1 466 ? 7.899 -20.977 19.944 1.00 83.19 466 LYS A N 1
ATOM 3393 C CA . LYS A 1 466 ? 6.755 -21.245 20.826 1.00 83.19 466 LYS A CA 1
ATOM 3394 C C . LYS A 1 466 ? 6.930 -20.660 22.218 1.00 83.19 466 LYS A C 1
ATOM 3396 O O . LYS A 1 466 ? 5.962 -20.135 22.752 1.00 83.19 466 LYS A O 1
ATOM 3401 N N . GLN A 1 467 ? 8.129 -20.709 22.791 1.00 82.94 467 GLN A N 1
ATOM 3402 C CA . GLN A 1 467 ? 8.416 -20.059 24.068 1.00 82.94 467 GLN A CA 1
ATOM 3403 C C . GLN A 1 467 ? 8.199 -18.541 23.983 1.00 82.94 467 GLN A C 1
ATOM 3405 O O . GLN A 1 467 ? 7.497 -17.974 24.819 1.00 82.94 467 GLN A O 1
ATOM 3410 N N . VAL A 1 468 ? 8.743 -17.892 22.945 1.00 80.12 468 VAL A N 1
ATOM 3411 C CA . VAL A 1 468 ? 8.565 -16.448 22.714 1.00 80.12 468 VAL A CA 1
ATOM 3412 C C . VAL A 1 468 ? 7.084 -16.111 22.532 1.00 80.12 468 VAL A C 1
ATOM 3414 O O . VAL A 1 468 ? 6.580 -15.205 23.191 1.00 80.12 468 VAL A O 1
ATOM 3417 N N . ILE A 1 469 ? 6.353 -16.868 21.710 1.00 79.44 469 ILE A N 1
ATOM 3418 C CA . ILE A 1 469 ? 4.909 -16.669 21.528 1.00 79.44 469 ILE A CA 1
ATOM 3419 C C . ILE A 1 469 ? 4.153 -16.867 22.849 1.00 79.44 469 ILE A C 1
ATOM 3421 O O . ILE A 1 469 ? 3.369 -15.997 23.221 1.00 79.44 469 ILE A O 1
ATOM 3425 N N . ASN A 1 470 ? 4.405 -17.947 23.590 1.00 75.56 470 ASN A N 1
ATOM 3426 C CA . ASN A 1 470 ? 3.720 -18.223 24.856 1.00 75.56 470 ASN A CA 1
ATOM 3427 C C . ASN A 1 470 ? 3.955 -17.117 25.888 1.00 75.56 470 ASN A C 1
ATOM 3429 O O . ASN A 1 470 ? 3.000 -16.680 26.516 1.00 75.56 470 ASN A O 1
ATOM 3433 N N . SER A 1 471 ? 5.169 -16.562 25.965 1.00 70.06 471 SER A N 1
ATOM 3434 C CA . SER A 1 471 ? 5.456 -15.407 26.831 1.00 70.06 471 SER A CA 1
ATOM 3435 C C . SER A 1 471 ? 4.705 -14.118 26.460 1.00 70.06 471 SER A C 1
ATOM 3437 O O . SER A 1 471 ? 4.686 -13.173 27.247 1.00 70.06 471 SER A O 1
ATOM 3439 N N . THR A 1 472 ? 4.088 -14.059 25.274 1.00 66.88 472 THR A N 1
ATOM 3440 C CA . THR A 1 472 ? 3.248 -12.930 24.833 1.00 66.88 472 THR A CA 1
ATOM 3441 C C . THR A 1 472 ? 1.746 -13.197 24.955 1.00 66.88 472 THR A C 1
ATOM 3443 O O . THR A 1 472 ? 0.952 -12.266 24.810 1.00 66.88 472 THR A O 1
ATOM 3446 N N . ILE A 1 473 ? 1.332 -14.440 25.225 1.00 70.81 473 ILE A N 1
ATOM 3447 C CA . ILE A 1 473 ? -0.078 -14.799 25.393 1.00 70.81 473 ILE A CA 1
ATOM 3448 C C . ILE A 1 473 ? -0.462 -14.578 26.856 1.00 70.81 473 ILE A C 1
ATOM 3450 O O . ILE A 1 473 ? 0.126 -15.156 27.761 1.00 70.81 473 ILE A O 1
ATOM 3454 N N . VAL A 1 474 ? -1.485 -13.756 27.091 1.00 61.09 474 VAL A N 1
ATOM 3455 C CA . VAL A 1 474 ? -2.044 -13.556 28.435 1.00 61.09 474 VAL A CA 1
ATOM 3456 C C . VAL A 1 474 ? -2.779 -14.839 28.863 1.00 61.09 474 VAL A C 1
ATOM 3458 O O . VAL A 1 474 ? -3.710 -15.250 28.160 1.00 61.09 474 VAL A O 1
ATOM 3461 N N . PRO A 1 475 ? -2.393 -15.494 29.974 1.00 65.56 475 PRO A N 1
ATOM 3462 C CA . PRO A 1 475 ? -2.990 -16.752 30.399 1.00 65.56 475 PRO A CA 1
ATOM 3463 C C . PRO A 1 475 ? -4.458 -16.592 30.820 1.00 65.56 475 PRO A C 1
ATOM 3465 O O . PRO A 1 475 ? -4.923 -15.538 31.263 1.00 65.56 475 PRO A O 1
ATOM 3468 N N . ALA A 1 476 ? -5.217 -17.682 30.688 1.00 68.38 476 ALA A N 1
ATOM 3469 C CA . ALA A 1 476 ? -6.635 -17.732 31.053 1.00 68.38 476 ALA A CA 1
ATOM 3470 C C . ALA A 1 476 ? -6.884 -17.720 32.574 1.00 68.38 476 ALA A C 1
ATOM 3472 O O . ALA A 1 476 ? -8.025 -17.541 32.995 1.00 68.38 476 ALA A O 1
ATOM 3473 N N . ALA A 1 477 ? -5.840 -17.860 33.395 1.00 61.22 477 ALA A N 1
ATOM 3474 C CA . ALA A 1 477 ? -5.882 -17.664 34.840 1.00 61.22 477 ALA A CA 1
ATOM 3475 C C . ALA A 1 477 ? -4.514 -17.181 35.338 1.00 61.22 477 ALA A C 1
ATOM 3477 O O . ALA A 1 477 ? -3.494 -17.640 34.825 1.00 61.22 477 ALA A O 1
ATOM 3478 N N . ASP A 1 478 ? -4.526 -16.282 36.320 1.00 62.81 478 ASP A N 1
ATOM 3479 C CA . ASP A 1 478 ? -3.339 -15.832 37.047 1.00 62.81 478 ASP A CA 1
ATOM 3480 C C . ASP A 1 478 ? -2.700 -16.997 37.824 1.00 62.81 478 ASP A C 1
ATOM 3482 O O . ASP A 1 478 ? -3.403 -17.788 38.473 1.00 62.81 478 ASP A O 1
ATOM 3486 N N . THR A 1 479 ? -1.376 -17.127 37.744 1.00 66.25 479 THR A N 1
ATOM 3487 C CA . THR A 1 479 ? -0.611 -18.051 38.581 1.00 66.25 479 THR A CA 1
ATOM 3488 C C . THR A 1 479 ? 0.084 -17.263 39.686 1.00 66.25 479 THR A C 1
ATOM 3490 O O . THR A 1 479 ? 0.664 -16.210 39.459 1.00 66.25 479 THR A O 1
ATOM 3493 N N . THR A 1 480 ? 0.056 -17.775 40.918 1.00 64.12 480 THR A N 1
ATOM 3494 C CA . THR A 1 480 ? 0.493 -17.039 42.122 1.00 64.12 480 THR A CA 1
ATOM 3495 C C . THR A 1 480 ? 1.957 -16.597 42.133 1.00 64.12 480 THR A C 1
ATOM 3497 O O . THR A 1 480 ? 2.366 -15.865 43.036 1.00 64.12 480 THR A O 1
ATOM 3500 N N . ASP A 1 481 ? 2.758 -17.066 41.182 1.00 68.81 481 ASP A N 1
ATOM 3501 C CA . ASP A 1 481 ? 4.210 -17.002 41.257 1.00 68.81 481 ASP A CA 1
ATOM 3502 C C . ASP A 1 481 ? 4.807 -15.846 40.433 1.00 68.81 481 ASP A C 1
ATOM 3504 O O . ASP A 1 481 ? 6.013 -15.613 40.529 1.00 68.81 481 ASP A O 1
ATOM 3508 N N . ASN A 1 482 ? 3.991 -15.076 39.691 1.00 67.38 482 ASN A N 1
ATOM 3509 C CA . ASN A 1 482 ? 4.415 -13.893 38.921 1.00 67.38 482 ASN A CA 1
ATOM 3510 C C . ASN A 1 482 ? 5.683 -14.129 38.075 1.00 67.38 482 ASN A C 1
ATOM 3512 O O . ASN A 1 482 ? 6.571 -13.273 37.985 1.00 67.38 482 ASN A O 1
ATOM 3516 N N . VAL A 1 483 ? 5.802 -15.325 37.494 1.00 69.19 483 VAL A N 1
ATOM 3517 C CA . VAL A 1 483 ? 7.005 -15.748 36.761 1.00 69.19 483 VAL A CA 1
ATOM 3518 C C . VAL A 1 483 ? 6.975 -15.200 35.338 1.00 69.19 483 VAL A C 1
ATOM 3520 O O . VAL A 1 483 ? 8.028 -14.917 34.762 1.00 69.19 483 VAL A O 1
ATOM 3523 N N . GLU A 1 484 ? 5.780 -14.992 34.787 1.00 71.00 484 GLU A N 1
ATOM 3524 C CA . GLU A 1 484 ? 5.572 -14.511 33.429 1.00 71.00 484 GLU A CA 1
ATOM 3525 C C . GLU A 1 484 ? 4.897 -13.130 33.415 1.00 71.00 484 GLU A C 1
ATOM 3527 O O . GLU A 1 484 ? 4.149 -12.751 3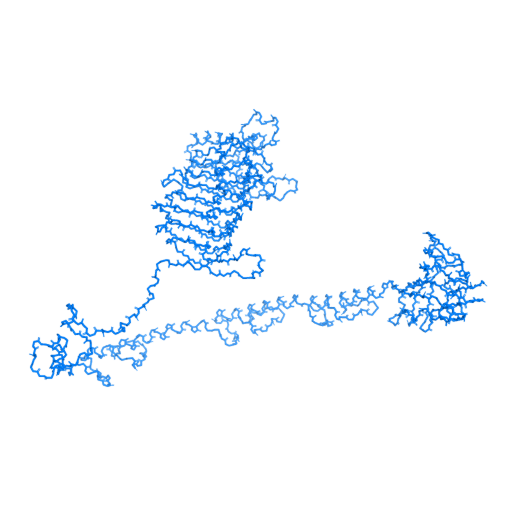4.315 1.00 71.00 484 GLU A O 1
ATOM 3532 N N . VAL A 1 485 ? 5.134 -12.346 32.356 1.00 70.00 485 VAL A N 1
ATOM 3533 C CA . VAL A 1 485 ? 4.496 -11.021 32.182 1.00 70.00 485 VAL A CA 1
ATOM 3534 C C . VAL A 1 485 ? 2.964 -11.138 32.160 1.00 70.00 485 VAL A C 1
ATOM 3536 O O . VAL A 1 485 ? 2.268 -10.212 32.578 1.00 70.00 485 VAL A O 1
ATOM 3539 N N . GLY A 1 486 ? 2.443 -12.283 31.706 1.00 67.31 486 GLY A N 1
ATOM 3540 C CA . GLY A 1 486 ? 1.019 -12.601 31.719 1.00 67.31 486 GLY A CA 1
ATOM 3541 C C . GLY A 1 486 ? 0.405 -12.668 33.121 1.00 67.31 486 GLY A C 1
ATOM 3542 O O . GLY A 1 486 ? -0.714 -12.186 33.285 1.00 67.31 486 GLY A O 1
ATOM 3543 N N . ASP A 1 487 ? 1.140 -13.173 34.116 1.00 71.06 487 ASP A N 1
ATOM 3544 C CA . ASP A 1 487 ? 0.704 -13.217 35.523 1.00 71.06 487 ASP A CA 1
ATOM 3545 C C . ASP A 1 487 ? 0.603 -11.790 36.097 1.00 71.06 487 ASP A C 1
ATOM 3547 O O . ASP A 1 487 ? -0.407 -11.382 36.666 1.00 71.06 487 ASP A O 1
ATOM 3551 N N . VAL A 1 488 ? 1.609 -10.952 35.815 1.00 77.88 488 VAL A N 1
ATOM 3552 C CA . VAL A 1 488 ? 1.659 -9.565 36.310 1.00 77.88 488 VAL A CA 1
ATOM 3553 C C . VAL A 1 488 ? 0.518 -8.708 35.746 1.00 77.88 488 VAL A C 1
ATOM 3555 O O . VAL A 1 488 ? -0.052 -7.870 36.452 1.00 77.88 488 VAL A O 1
ATOM 3558 N N . ILE A 1 489 ? 0.186 -8.872 34.461 1.00 80.56 489 ILE A N 1
ATOM 3559 C CA . ILE A 1 489 ? -0.919 -8.132 33.831 1.00 80.56 489 ILE A CA 1
ATOM 3560 C C . ILE A 1 489 ? -2.268 -8.663 34.334 1.00 80.56 489 ILE A C 1
ATOM 3562 O O . ILE A 1 489 ? -3.147 -7.860 34.673 1.00 80.56 489 ILE A O 1
ATOM 3566 N N . GLY A 1 490 ? -2.416 -9.990 34.402 1.00 75.44 490 GLY A N 1
ATOM 3567 C CA . GLY A 1 490 ? -3.662 -10.668 34.740 1.00 75.44 490 GLY A CA 1
ATOM 3568 C C . GLY A 1 490 ? -4.683 -10.676 33.606 1.00 75.44 490 GLY A C 1
ATOM 3569 O O . GLY A 1 490 ? -4.438 -10.199 32.493 1.00 75.44 490 GLY A O 1
ATOM 3570 N N . ASN A 1 491 ? -5.877 -11.194 33.882 1.00 78.62 491 ASN A N 1
ATOM 3571 C CA . ASN A 1 491 ? -6.963 -11.249 32.909 1.00 78.62 491 ASN A CA 1
ATOM 3572 C C . ASN A 1 491 ? -8.304 -10.732 33.452 1.00 78.62 491 ASN A C 1
ATOM 3574 O O . ASN A 1 491 ? -8.494 -10.429 34.628 1.00 78.62 491 ASN A O 1
ATOM 3578 N N . LYS A 1 492 ? -9.295 -10.631 32.557 1.00 75.62 492 LYS A N 1
ATOM 3579 C CA . LYS A 1 492 ? -10.623 -10.094 32.895 1.00 75.62 492 LYS A CA 1
ATOM 3580 C C . LYS A 1 492 ? -11.404 -10.941 33.903 1.00 75.62 492 LYS A C 1
ATOM 3582 O O . LYS A 1 492 ? -12.397 -10.437 34.423 1.00 75.62 492 LYS A O 1
ATOM 3587 N N . THR A 1 493 ? -11.009 -12.179 34.183 1.00 79.44 493 THR A N 1
ATOM 3588 C CA . THR A 1 493 ? -11.656 -13.054 35.174 1.00 79.44 493 THR A CA 1
ATOM 3589 C C . THR A 1 493 ? -11.050 -12.962 36.572 1.00 79.44 493 THR A C 1
ATOM 3591 O O . THR A 1 493 ? -11.719 -13.375 37.514 1.00 79.44 493 THR A O 1
ATOM 3594 N N . ASP A 1 494 ? -9.882 -12.334 36.736 1.00 76.50 494 ASP A N 1
ATOM 3595 C CA . ASP A 1 494 ? -9.232 -12.183 38.045 1.00 76.50 494 ASP A CA 1
ATOM 3596 C C . ASP A 1 494 ? -10.149 -11.497 39.062 1.00 76.50 494 ASP A C 1
ATOM 3598 O O . ASP A 1 494 ? -10.864 -10.543 38.734 1.00 76.50 494 ASP A O 1
ATOM 3602 N N . ALA A 1 495 ? -10.147 -11.961 40.308 1.00 81.94 495 ALA A N 1
ATOM 3603 C CA . ALA A 1 495 ? -10.884 -11.288 41.371 1.00 81.94 495 ALA A CA 1
ATOM 3604 C C . ALA A 1 495 ? -10.305 -9.883 41.621 1.00 81.94 495 ALA A C 1
ATOM 3606 O O . ALA A 1 495 ? -9.130 -9.630 41.369 1.00 81.94 495 ALA A O 1
ATOM 3607 N N . ALA A 1 496 ? -11.127 -8.948 42.106 1.00 83.56 496 ALA A N 1
ATOM 3608 C CA . ALA A 1 496 ? -10.593 -7.688 42.616 1.00 83.56 496 ALA A CA 1
ATOM 3609 C C . ALA A 1 496 ? -9.670 -7.974 43.810 1.00 83.56 496 ALA A C 1
ATOM 3611 O O . ALA A 1 496 ? -9.981 -8.850 44.619 1.00 83.56 496 ALA A O 1
ATOM 3612 N N . ALA A 1 497 ? -8.566 -7.235 43.926 1.00 83.19 497 ALA A N 1
ATOM 3613 C CA . ALA A 1 497 ? -7.691 -7.348 45.088 1.00 83.19 497 ALA A CA 1
ATOM 3614 C C . ALA A 1 497 ? -8.459 -6.982 46.373 1.00 83.19 497 ALA A C 1
ATOM 3616 O O . ALA A 1 497 ? -9.217 -6.005 46.395 1.00 83.19 497 ALA A O 1
ATOM 3617 N N . ASP A 1 498 ? -8.262 -7.762 47.438 1.00 81.06 498 ASP A N 1
ATOM 3618 C CA . ASP A 1 498 ? -8.877 -7.520 48.744 1.00 81.06 498 ASP A CA 1
ATOM 3619 C C . ASP A 1 498 ? -7.890 -6.779 49.659 1.00 81.06 498 ASP A C 1
ATOM 3621 O O . ASP A 1 498 ? -6.929 -7.349 50.172 1.00 81.06 498 ASP A O 1
ATOM 3625 N N . GLY A 1 499 ? -8.106 -5.478 49.865 1.00 80.50 499 GLY A N 1
ATOM 3626 C CA . GLY A 1 499 ? -7.271 -4.666 50.756 1.00 80.50 499 GLY A CA 1
ATOM 3627 C C . GLY A 1 499 ? -5.990 -4.118 50.111 1.00 80.50 499 GLY A C 1
ATOM 3628 O O . GLY A 1 499 ? -6.024 -3.525 49.042 1.00 80.50 499 GLY A O 1
ATOM 3629 N N . ILE A 1 500 ? -4.846 -4.171 50.795 1.00 78.75 500 ILE A N 1
ATOM 3630 C CA . ILE A 1 500 ? -3.602 -3.614 50.233 1.00 78.75 500 ILE A CA 1
ATOM 3631 C C . ILE A 1 500 ? -3.077 -4.590 49.181 1.00 78.75 500 ILE A C 1
ATOM 3633 O O . ILE A 1 500 ? -2.796 -5.732 49.528 1.00 78.75 500 ILE A O 1
ATOM 3637 N N . VAL A 1 501 ? -2.896 -4.117 47.944 1.00 79.81 501 VAL A N 1
ATOM 3638 C CA . VAL A 1 501 ? -2.279 -4.897 46.858 1.00 79.81 501 VAL A CA 1
ATOM 3639 C C . VAL A 1 501 ? -0.964 -5.498 47.346 1.00 79.81 501 VAL A C 1
ATOM 3641 O O . VAL A 1 501 ? -0.061 -4.775 47.783 1.00 79.81 501 VAL A O 1
ATOM 3644 N N . SER A 1 502 ? -0.875 -6.819 47.310 1.00 81.75 502 SER A N 1
ATOM 3645 C CA . SER A 1 502 ? 0.304 -7.578 47.688 1.00 81.75 502 SER A CA 1
ATOM 3646 C C . SER A 1 502 ? 1.165 -7.889 46.458 1.00 81.75 502 SER A C 1
ATOM 3648 O O . SER A 1 502 ? 0.919 -7.418 45.351 1.00 81.75 502 SER A O 1
ATOM 3650 N N . ALA A 1 503 ? 2.238 -8.653 46.659 1.00 80.56 503 ALA A N 1
ATOM 3651 C CA . ALA A 1 503 ? 3.149 -9.031 45.581 1.00 80.56 503 ALA A CA 1
ATOM 3652 C C . ALA A 1 503 ? 2.605 -10.159 44.684 1.00 80.56 503 ALA A C 1
ATOM 3654 O O . ALA A 1 503 ? 3.330 -10.593 43.791 1.00 80.56 503 ALA A O 1
ATOM 3655 N N . THR A 1 504 ? 1.393 -10.660 44.945 1.00 80.81 504 THR A N 1
ATOM 3656 C CA . THR A 1 504 ? 0.806 -11.809 44.239 1.00 80.81 504 THR A CA 1
ATOM 3657 C C . THR A 1 504 ? -0.432 -11.469 43.415 1.00 80.81 504 THR A C 1
ATOM 3659 O O . THR A 1 504 ? -0.891 -12.342 42.698 1.00 80.81 504 THR A O 1
ATOM 3662 N N . GLU A 1 505 ? -1.002 -10.260 43.507 1.00 85.62 505 GLU A N 1
ATOM 3663 C CA . GLU A 1 505 ? -2.146 -9.873 42.668 1.00 85.62 505 GLU A CA 1
ATOM 3664 C C . GLU A 1 505 ? -1.724 -9.181 41.367 1.00 85.62 505 GLU A C 1
ATOM 3666 O O . GLU A 1 505 ? -0.800 -8.364 41.338 1.00 85.62 505 GLU A O 1
ATOM 3671 N N . SER A 1 506 ? -2.485 -9.446 40.306 1.00 87.44 506 SER A N 1
ATOM 3672 C CA . SER A 1 506 ? -2.315 -8.817 39.000 1.00 87.44 506 SER A CA 1
ATOM 3673 C C . SER A 1 506 ? -2.715 -7.330 38.957 1.00 87.44 506 SER A C 1
ATOM 3675 O O . SER A 1 506 ? -3.506 -6.817 39.761 1.00 87.44 506 SER A O 1
ATOM 3677 N N . ILE A 1 507 ? -2.230 -6.606 37.942 1.00 85.69 507 ILE A N 1
ATOM 3678 C CA . ILE A 1 507 ? -2.641 -5.216 37.661 1.00 85.69 507 ILE A CA 1
ATOM 3679 C C . ILE A 1 507 ? -4.151 -5.125 37.390 1.00 85.69 507 ILE A C 1
ATOM 3681 O O . ILE A 1 507 ? -4.788 -4.122 37.742 1.00 85.69 507 ILE A O 1
ATOM 3685 N N . MET A 1 508 ? -4.751 -6.154 36.783 1.00 85.38 508 MET A N 1
ATOM 3686 C CA . MET A 1 508 ? -6.196 -6.200 36.560 1.00 85.38 508 MET A CA 1
ATOM 3687 C C . MET A 1 508 ? -6.968 -6.329 37.880 1.00 85.38 508 MET A C 1
ATOM 3689 O O . MET A 1 508 ? -7.962 -5.621 38.066 1.00 85.38 508 MET A O 1
ATOM 3693 N N . ALA A 1 509 ? -6.495 -7.147 38.825 1.00 85.19 509 ALA A N 1
ATOM 3694 C CA . ALA A 1 509 ? -7.070 -7.242 40.168 1.00 85.19 509 ALA A CA 1
ATOM 3695 C C . ALA A 1 509 ? -7.032 -5.888 40.902 1.00 85.19 509 ALA A C 1
ATOM 3697 O O . ALA A 1 509 ? -8.039 -5.469 41.484 1.00 85.19 509 ALA A O 1
ATOM 3698 N N . TYR A 1 510 ? -5.921 -5.149 40.793 1.00 85.75 510 TYR A N 1
ATOM 3699 C CA . TYR A 1 510 ? -5.810 -3.791 41.338 1.00 85.75 510 TYR A CA 1
ATOM 3700 C C . TYR A 1 510 ? -6.748 -2.795 40.645 1.00 85.75 510 TYR A C 1
ATOM 3702 O O . TYR A 1 510 ? -7.449 -2.021 41.296 1.00 85.75 510 TYR A O 1
ATOM 3710 N N . SER A 1 511 ? -6.820 -2.838 39.315 1.00 85.88 511 SER A N 1
ATOM 3711 C CA . SER A 1 511 ? -7.702 -1.956 38.544 1.00 85.88 511 SER A CA 1
ATOM 3712 C C . SER A 1 511 ? -9.172 -2.183 38.911 1.00 85.88 511 SER A C 1
ATOM 3714 O O . SER A 1 511 ? -9.927 -1.225 39.075 1.00 85.88 511 SER A O 1
ATOM 3716 N N . LYS A 1 512 ? -9.583 -3.441 39.121 1.00 85.62 512 LYS A N 1
ATOM 3717 C CA . LYS A 1 512 ? -10.929 -3.777 39.613 1.00 85.62 512 LYS A CA 1
ATOM 3718 C C . LYS A 1 512 ? -11.171 -3.265 41.024 1.00 85.62 512 LYS A C 1
ATOM 3720 O O . LYS A 1 512 ? -12.251 -2.745 41.296 1.00 85.62 512 LYS A O 1
ATOM 3725 N N . GLN A 1 513 ? -10.184 -3.372 41.907 1.00 85.25 513 GLN A N 1
ATOM 3726 C CA . GLN A 1 513 ? -10.286 -2.820 43.251 1.00 85.25 513 GLN A CA 1
ATOM 3727 C C . GLN A 1 513 ? -10.495 -1.300 43.223 1.00 85.25 513 GLN A C 1
ATOM 3729 O O . GLN A 1 513 ? -11.383 -0.795 43.911 1.00 85.25 513 GLN A O 1
ATOM 3734 N N . LEU A 1 514 ? -9.731 -0.574 42.399 1.00 82.81 514 LEU A N 1
ATOM 3735 C CA . LEU A 1 514 ? -9.878 0.876 42.236 1.00 82.81 514 LEU A CA 1
ATOM 3736 C C . LEU A 1 514 ? -11.277 1.254 41.745 1.00 82.81 514 LEU A C 1
ATOM 3738 O O . LEU A 1 514 ? -11.879 2.178 42.285 1.00 82.81 514 LEU A O 1
ATOM 3742 N N . VAL A 1 515 ? -11.816 0.515 40.772 1.00 82.06 515 VAL A N 1
ATOM 3743 C CA . VAL A 1 515 ? -13.190 0.721 40.284 1.00 82.06 515 VAL A CA 1
ATOM 3744 C C . VAL A 1 515 ? -14.222 0.405 41.371 1.00 82.06 515 VAL A C 1
ATOM 3746 O O . VAL A 1 515 ? -15.188 1.143 41.521 1.00 82.06 515 VAL A O 1
ATOM 3749 N N . THR A 1 516 ? -14.009 -0.645 42.168 1.00 78.38 516 THR A N 1
ATOM 3750 C CA . THR A 1 516 ? -14.940 -1.051 43.239 1.00 78.38 516 THR A CA 1
ATOM 3751 C C . THR A 1 516 ? -14.931 -0.070 44.416 1.00 78.38 516 THR A C 1
ATOM 3753 O O . THR A 1 516 ? -15.960 0.153 45.048 1.00 78.38 516 THR A O 1
ATOM 3756 N N . THR A 1 517 ? -13.779 0.550 44.685 1.00 76.31 517 THR A N 1
ATOM 3757 C CA . THR A 1 517 ? -13.586 1.541 45.759 1.00 76.31 517 THR A CA 1
ATOM 3758 C C . THR A 1 517 ? -13.982 2.958 45.323 1.00 76.31 517 THR A C 1
ATOM 3760 O O . THR A 1 517 ? -14.104 3.852 46.158 1.00 76.31 517 THR A O 1
ATOM 3763 N N . ALA A 1 518 ? -14.185 3.195 44.022 1.00 83.00 518 ALA A N 1
ATOM 3764 C CA . ALA A 1 518 ? -14.648 4.483 43.525 1.00 83.00 518 ALA A CA 1
ATOM 3765 C C . ALA A 1 518 ? -16.063 4.794 44.036 1.00 83.00 518 ALA A C 1
ATOM 3767 O O . ALA A 1 518 ? -16.888 3.901 44.225 1.00 83.00 518 ALA A O 1
ATOM 3768 N N . LYS A 1 519 ? -16.344 6.086 44.235 1.00 88.19 519 LYS A N 1
ATOM 3769 C CA . LYS A 1 519 ? -17.670 6.581 44.614 1.00 88.19 519 LYS A CA 1
ATOM 3770 C C . LYS A 1 519 ? -18.701 6.125 43.577 1.00 88.19 519 LYS A C 1
ATOM 3772 O O . LYS A 1 519 ? -18.566 6.426 42.391 1.00 88.19 519 LYS A O 1
ATOM 3777 N N . GLN A 1 520 ? -19.709 5.394 44.031 1.00 93.69 520 GLN A N 1
ATOM 3778 C CA . GLN A 1 520 ? -20.786 4.853 43.212 1.00 93.69 520 GLN A CA 1
ATOM 3779 C C . GLN A 1 520 ? -22.022 5.752 43.308 1.00 93.69 520 GLN A C 1
ATOM 3781 O O . GLN A 1 520 ? -22.181 6.526 44.255 1.00 93.69 520 GLN A O 1
ATOM 3786 N N . ARG A 1 521 ? -22.897 5.662 42.306 1.00 95.88 521 ARG A N 1
ATOM 3787 C CA . ARG A 1 521 ? -24.142 6.429 42.224 1.00 95.88 521 ARG A CA 1
ATOM 3788 C C . ARG A 1 521 ? -25.277 5.502 41.819 1.00 95.88 521 ARG A C 1
ATOM 3790 O O . ARG A 1 521 ? -25.170 4.817 40.806 1.00 95.88 521 ARG A O 1
ATOM 3797 N N . VAL A 1 522 ? -26.369 5.535 42.573 1.00 97.38 522 VAL A N 1
ATOM 3798 C CA . VAL A 1 522 ? -27.626 4.849 42.250 1.00 97.38 522 VAL A CA 1
ATOM 3799 C C . VAL A 1 522 ? -28.753 5.872 42.245 1.00 97.38 522 VAL A C 1
ATOM 3801 O O . VAL A 1 522 ? -28.745 6.834 43.013 1.00 97.38 522 VAL A O 1
ATOM 3804 N N . THR A 1 523 ? -29.701 5.705 41.330 1.00 98.00 523 THR A N 1
ATOM 3805 C CA . THR A 1 523 ? -30.850 6.599 41.179 1.00 98.00 523 THR A CA 1
ATOM 3806 C C . THR A 1 523 ? -32.130 5.786 41.270 1.00 98.00 523 THR A C 1
ATOM 3808 O O . THR A 1 523 ? -32.243 4.749 40.619 1.00 98.00 523 THR A O 1
ATOM 3811 N N . HIS A 1 524 ? -33.075 6.257 42.077 1.00 98.31 524 HIS A N 1
ATOM 3812 C CA . HIS A 1 524 ? -34.412 5.700 42.200 1.00 98.31 524 HIS A CA 1
ATOM 3813 C C . HIS A 1 524 ? -35.434 6.788 41.866 1.00 98.31 524 HIS A C 1
ATOM 3815 O O . HIS A 1 524 ? -35.521 7.804 42.553 1.00 98.31 524 HIS A O 1
ATOM 3821 N N . SER A 1 525 ? -36.158 6.586 40.767 1.00 97.94 525 SER A N 1
ATOM 3822 C CA . SER A 1 525 ? -37.222 7.485 40.329 1.00 97.94 525 SER A CA 1
ATOM 3823 C C . SER A 1 525 ? -38.535 7.035 40.953 1.00 97.94 525 SER A C 1
ATOM 3825 O O . SER A 1 525 ? -38.958 5.899 40.726 1.00 97.94 525 SER A O 1
ATOM 3827 N N . VAL A 1 526 ? -39.160 7.907 41.740 1.00 98.06 526 VAL A N 1
ATOM 3828 C CA . VAL A 1 526 ? -40.423 7.631 42.433 1.00 98.06 526 VAL A CA 1
ATOM 3829 C C . VAL A 1 526 ? -41.519 8.475 41.800 1.00 98.06 526 VAL A C 1
ATOM 3831 O O . VAL A 1 526 ? -41.443 9.706 41.791 1.00 98.06 526 VAL A O 1
ATOM 3834 N N . THR A 1 527 ? -42.552 7.815 41.274 1.00 97.81 527 THR A N 1
ATOM 3835 C CA . THR A 1 527 ? -43.752 8.472 40.743 1.00 97.81 527 THR A CA 1
ATOM 3836 C C . THR A 1 527 ? -44.868 8.402 41.778 1.00 97.81 527 THR A C 1
ATOM 3838 O O . THR A 1 527 ? -45.394 7.333 42.076 1.00 97.81 527 THR A O 1
ATOM 3841 N N . PHE A 1 528 ? -45.263 9.559 42.300 1.00 97.50 528 PHE A N 1
ATOM 3842 C CA . PHE A 1 528 ? -46.229 9.643 43.389 1.00 97.50 528 PHE A CA 1
ATOM 3843 C C . PHE A 1 528 ? -47.665 9.427 42.906 1.00 97.50 528 PHE A C 1
ATOM 3845 O O . PHE A 1 528 ? -48.051 9.883 41.827 1.00 97.50 528 PHE A O 1
ATOM 3852 N N . THR A 1 529 ? -48.449 8.739 43.737 1.00 95.88 529 THR A N 1
ATOM 3853 C CA . THR A 1 529 ? -49.904 8.572 43.611 1.00 95.88 529 THR A CA 1
ATOM 3854 C C . THR A 1 529 ? -50.535 8.535 45.003 1.00 95.88 529 THR A C 1
ATOM 3856 O O . THR A 1 529 ? -49.919 8.035 45.946 1.00 95.88 529 THR A O 1
ATOM 3859 N N . ASP A 1 530 ? -51.776 9.003 45.122 1.00 88.81 530 ASP A N 1
ATOM 3860 C CA . ASP A 1 530 ? -52.527 9.126 46.383 1.00 88.81 530 ASP A CA 1
ATOM 3861 C C . ASP A 1 530 ? -52.703 7.807 47.168 1.00 88.81 530 ASP A C 1
ATOM 3863 O O . ASP A 1 530 ? -52.826 7.814 48.394 1.00 88.81 530 ASP A O 1
ATOM 3867 N N . VAL A 1 531 ? -52.692 6.664 46.477 1.00 88.69 531 VAL A N 1
ATOM 3868 C CA . VAL A 1 531 ? -52.844 5.314 47.056 1.00 88.69 531 VAL A CA 1
ATOM 3869 C C . VAL A 1 531 ? -51.560 4.475 47.065 1.00 88.69 531 VAL A C 1
ATOM 3871 O O . VAL A 1 531 ? -51.583 3.345 47.555 1.00 88.69 531 VAL A O 1
ATOM 3874 N N . GLY A 1 532 ? -50.466 4.993 46.509 1.00 92.62 532 GLY A N 1
ATOM 3875 C CA . GLY A 1 532 ? -49.181 4.301 46.397 1.00 92.62 532 GLY A CA 1
ATOM 3876 C C . GLY A 1 532 ? -48.079 5.046 47.138 1.00 92.62 532 GLY A C 1
ATOM 3877 O O . GLY A 1 532 ? -48.219 5.377 48.314 1.00 92.62 532 GLY A O 1
ATOM 3878 N N . ASP A 1 533 ? -47.007 5.352 46.417 1.00 96.00 533 ASP A N 1
ATOM 3879 C CA . ASP A 1 533 ? -45.810 6.038 46.917 1.00 96.00 533 ASP A CA 1
ATOM 3880 C C . ASP A 1 533 ? -46.072 7.445 47.482 1.00 96.00 533 ASP A C 1
ATOM 3882 O O . ASP A 1 533 ? -45.223 7.997 48.179 1.00 96.00 533 ASP A O 1
ATOM 3886 N N . GLY A 1 534 ? -47.241 8.032 47.205 1.00 95.75 534 GLY A N 1
ATOM 3887 C CA . GLY A 1 534 ? -47.695 9.309 47.758 1.00 95.75 534 GLY A CA 1
ATOM 3888 C C . GLY A 1 534 ? -48.669 9.194 48.930 1.00 95.75 534 GLY A C 1
ATOM 3889 O O . GLY A 1 534 ? -49.100 10.218 49.461 1.00 95.75 534 GLY A O 1
ATOM 3890 N N . ALA A 1 535 ? -49.012 7.981 49.369 1.00 96.69 535 ALA A N 1
ATOM 3891 C CA . ALA A 1 535 ? -49.813 7.781 50.571 1.00 96.69 535 ALA A CA 1
ATOM 3892 C C . ALA A 1 535 ? -49.006 8.135 51.831 1.00 96.69 535 ALA A C 1
ATOM 3894 O O . ALA A 1 535 ? -47.797 7.908 51.892 1.00 96.69 535 ALA A O 1
ATOM 3895 N N . THR A 1 536 ? -49.673 8.635 52.876 1.00 96.88 536 THR A N 1
ATOM 3896 C CA . THR A 1 536 ? -49.008 8.942 54.152 1.00 96.88 536 THR A CA 1
ATOM 3897 C C . THR A 1 536 ? -48.378 7.691 54.763 1.00 96.88 536 THR A C 1
ATOM 3899 O O . THR A 1 536 ? -49.067 6.684 54.956 1.00 96.88 536 THR A O 1
ATOM 3902 N N . GLY A 1 537 ? -47.107 7.765 55.137 1.00 97.00 537 GLY A N 1
ATOM 3903 C CA . GLY A 1 537 ? -46.349 6.634 55.659 1.00 97.00 537 GLY A CA 1
ATOM 3904 C C . GLY A 1 537 ? -44.879 6.692 55.265 1.00 97.00 537 GLY A C 1
ATOM 3905 O O . GLY A 1 537 ? -44.448 7.617 54.581 1.00 97.00 537 GLY A O 1
ATOM 3906 N N . SER A 1 538 ? -44.132 5.691 55.728 1.00 97.44 538 SER A N 1
ATOM 3907 C CA . SER A 1 538 ? -42.727 5.494 55.374 1.00 97.44 538 SER A CA 1
ATOM 3908 C C . SER A 1 538 ? -42.632 4.498 54.224 1.00 97.44 538 SER A C 1
ATOM 3910 O O . SER A 1 538 ? -43.262 3.437 54.273 1.00 97.44 538 SER A O 1
ATOM 3912 N N . HIS A 1 539 ? -41.837 4.839 53.219 1.00 97.88 539 HIS A N 1
ATOM 3913 C CA . HIS A 1 539 ? -41.644 4.072 51.994 1.00 97.88 539 HIS A CA 1
ATOM 3914 C C . HIS A 1 539 ? -40.151 3.815 51.789 1.00 97.88 539 HIS A C 1
ATOM 3916 O O . HIS A 1 539 ? -39.316 4.680 52.065 1.00 97.88 539 HIS A O 1
ATOM 3922 N N . ALA A 1 540 ? -39.803 2.609 51.341 1.00 97.75 540 ALA A N 1
ATOM 3923 C CA . ALA A 1 540 ? -38.413 2.249 51.091 1.00 97.75 540 ALA A CA 1
ATOM 3924 C C . ALA A 1 540 ? -37.889 3.012 49.870 1.00 97.75 540 ALA A C 1
ATOM 3926 O O . ALA A 1 540 ? -38.565 3.079 48.849 1.00 97.75 540 ALA A O 1
ATOM 3927 N N . LEU A 1 541 ? -36.691 3.583 49.985 1.00 97.88 541 LEU A N 1
ATOM 3928 C CA . LEU A 1 541 ? -36.056 4.336 48.908 1.00 97.88 541 LEU A CA 1
ATOM 3929 C C . LEU A 1 541 ? -34.809 3.619 48.391 1.00 97.88 541 LEU A C 1
ATOM 3931 O O . LEU A 1 541 ? -34.651 3.409 47.189 1.00 97.88 541 LEU A O 1
ATOM 3935 N N . PHE A 1 542 ? -33.930 3.209 49.304 1.00 98.50 542 PHE A N 1
ATOM 3936 C CA . PHE A 1 542 ? -32.755 2.417 48.962 1.00 98.50 542 PHE A CA 1
ATOM 3937 C C . PHE A 1 542 ? -32.525 1.314 49.987 1.00 98.50 542 PHE A C 1
ATOM 3939 O O . PHE A 1 542 ? -32.513 1.577 51.192 1.00 98.50 542 PHE A O 1
ATOM 3946 N N . THR A 1 543 ? -32.267 0.101 49.504 1.00 98.19 543 THR A N 1
ATOM 3947 C CA . THR A 1 543 ? -31.811 -1.009 50.342 1.00 98.19 543 THR A CA 1
ATOM 3948 C C . THR A 1 543 ? -30.299 -0.940 50.508 1.00 98.19 543 THR A C 1
ATOM 3950 O O . THR A 1 543 ? -29.561 -0.862 49.519 1.00 98.19 543 THR A O 1
ATOM 3953 N N . VAL A 1 544 ? -29.833 -0.988 51.755 1.00 97.69 544 VAL A N 1
ATOM 3954 C CA . VAL A 1 544 ? -28.415 -0.878 52.113 1.00 97.69 544 VAL A CA 1
ATOM 3955 C C . VAL A 1 544 ? -27.919 -2.206 52.675 1.00 97.69 544 VAL A C 1
ATOM 3957 O O . VAL A 1 544 ? -28.370 -2.655 53.730 1.00 97.69 544 VAL A O 1
ATOM 3960 N N . THR A 1 545 ? -26.940 -2.816 52.005 1.00 97.25 545 THR A N 1
ATOM 3961 C CA . THR A 1 545 ? -26.232 -4.000 52.517 1.00 97.25 545 THR A CA 1
ATOM 3962 C C . THR A 1 545 ? -24.795 -3.654 52.877 1.00 97.25 545 THR A C 1
ATOM 3964 O O . THR A 1 545 ? -24.166 -2.836 52.212 1.00 97.25 545 THR A O 1
ATOM 3967 N N . GLY A 1 546 ? -24.249 -4.279 53.918 1.00 95.88 546 GLY A N 1
ATOM 3968 C CA . GLY A 1 546 ? -22.914 -3.969 54.434 1.00 95.88 546 GLY A CA 1
ATOM 3969 C C . GLY A 1 546 ? -22.778 -2.530 54.949 1.00 95.88 546 GLY A C 1
ATOM 3970 O O . GLY A 1 546 ? -23.751 -1.793 55.083 1.00 95.88 546 GLY A O 1
ATOM 3971 N N . ALA A 1 547 ? -21.554 -2.122 55.291 1.00 95.88 547 ALA A N 1
ATOM 3972 C CA . ALA A 1 547 ? -21.302 -0.747 55.718 1.00 95.88 547 ALA A CA 1
ATOM 3973 C C . ALA A 1 547 ? -20.972 0.152 54.518 1.00 95.88 547 ALA A C 1
ATOM 3975 O O . ALA A 1 547 ? -20.073 -0.167 53.729 1.00 95.88 547 ALA A O 1
ATOM 3976 N N . VAL A 1 548 ? -21.652 1.295 54.426 1.00 96.81 548 VAL A N 1
ATOM 3977 C CA . VAL A 1 548 ? -21.470 2.302 53.370 1.00 96.81 548 VAL A CA 1
ATOM 3978 C C . VAL A 1 548 ? -21.373 3.703 53.967 1.00 96.81 548 VAL A C 1
ATOM 3980 O O . VAL A 1 548 ? -21.950 3.992 55.015 1.00 96.81 548 VAL A O 1
ATOM 3983 N N . ARG A 1 549 ? -20.649 4.596 53.292 1.00 97.06 549 ARG A N 1
ATOM 3984 C CA . ARG A 1 549 ? -20.730 6.042 53.519 1.00 97.06 549 ARG A CA 1
ATOM 3985 C C . ARG A 1 549 ? -21.537 6.634 52.380 1.00 97.06 549 ARG A C 1
ATOM 3987 O O . ARG A 1 549 ? -21.091 6.541 51.243 1.00 97.06 549 ARG A O 1
ATOM 3994 N N . CYS A 1 550 ? -22.690 7.226 52.655 1.00 97.25 550 CYS A N 1
ATOM 3995 C CA . CYS A 1 550 ? -23.580 7.707 51.604 1.00 97.25 550 CYS A CA 1
ATOM 3996 C C . CYS A 1 550 ? -24.160 9.091 51.888 1.00 97.25 550 CYS A C 1
ATOM 3998 O O . CYS A 1 550 ? -24.045 9.643 52.986 1.00 97.25 550 CYS A O 1
ATOM 4000 N N . THR A 1 551 ? -24.756 9.649 50.848 1.00 96.88 551 THR A N 1
ATOM 4001 C CA . THR A 1 551 ? -25.451 10.930 50.829 1.00 96.88 551 THR A CA 1
ATOM 4002 C C . THR A 1 551 ? -26.574 10.850 49.799 1.00 96.88 551 THR A C 1
ATOM 4004 O O . THR A 1 551 ? -26.487 10.055 48.856 1.00 96.88 551 THR A O 1
ATOM 4007 N N . VAL A 1 552 ? -27.651 11.603 50.013 1.00 97.19 552 VAL A N 1
ATOM 4008 C CA . VAL A 1 552 ? -28.861 11.542 49.189 1.00 97.19 552 VAL A CA 1
ATOM 4009 C C . VAL A 1 552 ? -29.241 12.946 48.741 1.00 97.19 552 VAL A C 1
ATOM 4011 O O . VAL A 1 552 ? -29.317 13.861 49.556 1.00 97.19 552 VAL A O 1
ATOM 4014 N N . MET A 1 553 ? -29.508 13.085 47.445 1.00 96.38 553 MET A N 1
ATOM 4015 C CA . MET A 1 553 ? -30.151 14.247 46.829 1.00 96.38 553 MET A CA 1
ATOM 4016 C C . MET A 1 553 ? -31.448 13.808 46.181 1.00 96.38 553 MET A C 1
ATOM 4018 O O . MET A 1 553 ? -31.580 12.659 45.761 1.00 96.38 553 MET A O 1
ATOM 4022 N N . ALA A 1 554 ? -32.363 14.742 46.015 1.00 97.31 554 ALA A N 1
ATOM 4023 C CA . ALA A 1 554 ? -33.552 14.583 45.209 1.00 97.31 554 ALA A CA 1
ATOM 4024 C C . ALA A 1 554 ? -33.587 15.658 44.119 1.00 97.31 554 ALA A C 1
ATOM 4026 O O . ALA A 1 554 ? -33.147 16.788 44.326 1.00 97.31 554 ALA A O 1
ATOM 4027 N N . PHE A 1 555 ? -34.116 15.300 42.954 1.00 97.19 555 PHE A N 1
ATOM 4028 C CA . PHE A 1 555 ? -34.362 16.224 41.854 1.00 97.19 555 PHE A CA 1
ATOM 4029 C C . PHE A 1 555 ? -35.841 16.167 41.493 1.00 97.19 555 PHE A C 1
ATOM 4031 O O . PHE A 1 555 ? -36.360 15.092 41.176 1.00 97.19 555 PHE A O 1
ATOM 4038 N N . GLY A 1 556 ? -36.523 17.309 41.535 1.00 96.62 556 GLY A N 1
ATOM 4039 C CA . GLY A 1 556 ? -37.902 17.402 41.067 1.00 96.62 556 GLY A CA 1
ATOM 4040 C C . GLY A 1 556 ? -37.948 17.176 39.557 1.00 96.62 556 GLY A C 1
ATOM 4041 O O . GLY A 1 556 ? -37.388 17.959 38.794 1.00 96.62 556 GLY A O 1
ATOM 4042 N N . VAL A 1 557 ? -38.602 16.111 39.095 1.00 97.12 557 VAL A N 1
ATOM 4043 C CA . VAL A 1 557 ? -38.743 15.815 37.655 1.00 97.12 557 VAL A CA 1
ATOM 4044 C C . VAL A 1 557 ? -40.073 16.347 37.131 1.00 97.12 557 VAL A C 1
ATOM 4046 O O . VAL A 1 557 ? -40.138 16.953 36.062 1.00 97.12 557 VAL A O 1
ATOM 4049 N N . VAL A 1 558 ? -41.142 16.135 37.900 1.00 97.00 558 VAL A N 1
ATOM 4050 C CA . VAL A 1 558 ? -42.493 16.636 37.629 1.00 97.00 558 VAL A CA 1
ATOM 4051 C C . VAL A 1 558 ? -43.040 17.219 38.923 1.00 97.00 558 VAL A C 1
ATOM 4053 O O . VAL A 1 558 ? -42.976 16.536 39.946 1.00 97.00 558 VAL A O 1
ATOM 4056 N N . ASN A 1 559 ? -43.604 18.432 38.860 1.00 96.88 559 ASN A N 1
ATOM 4057 C CA . ASN A 1 559 ? -44.209 19.108 40.011 1.00 96.88 559 ASN A CA 1
ATOM 4058 C C . ASN A 1 559 ? -45.122 18.158 40.788 1.00 96.88 559 ASN A C 1
ATOM 4060 O O . ASN A 1 559 ? -45.937 17.437 40.194 1.00 96.88 559 ASN A O 1
ATOM 4064 N N . LEU A 1 560 ? -45.008 18.187 42.112 1.00 95.94 560 LEU A N 1
ATOM 4065 C CA . LEU A 1 560 ? -45.863 17.381 42.963 1.00 95.94 560 LEU A CA 1
ATOM 4066 C C . LEU A 1 560 ? -47.283 17.957 42.971 1.00 95.94 560 LEU A C 1
ATOM 4068 O O . LEU A 1 560 ? -47.507 19.134 43.245 1.00 95.94 560 LEU A O 1
ATOM 4072 N N . GLY A 1 561 ? -48.264 17.112 42.671 1.00 92.00 561 GLY A N 1
ATOM 4073 C CA . GLY A 1 561 ? -49.663 17.413 42.949 1.00 92.00 561 GLY A CA 1
ATOM 4074 C C . GLY A 1 561 ? -49.939 17.005 44.382 1.00 92.00 561 GLY A C 1
ATOM 4075 O O . GLY A 1 561 ? -49.844 15.822 44.682 1.00 92.00 561 GLY A O 1
ATOM 4076 N N . ILE A 1 562 ? -50.244 17.950 45.267 1.00 88.88 562 ILE A N 1
ATOM 4077 C CA . ILE A 1 562 ? -50.457 17.659 46.689 1.00 88.88 562 ILE A CA 1
ATOM 4078 C C . ILE A 1 562 ? -51.882 17.976 47.139 1.00 88.88 562 ILE A C 1
ATOM 4080 O O . ILE A 1 562 ? -52.499 18.934 46.662 1.00 88.88 562 ILE A O 1
ATOM 4084 N N . GLN A 1 563 ? -52.374 17.225 48.124 1.00 83.81 563 GLN A N 1
ATOM 4085 C CA . GLN A 1 563 ? -53.478 17.683 48.967 1.00 83.81 563 GLN A CA 1
ATOM 4086 C C . GLN A 1 563 ? -52.954 18.694 49.992 1.00 83.81 563 GLN A C 1
ATOM 4088 O O . GLN A 1 563 ? -51.757 18.760 50.281 1.00 83.81 563 GLN A O 1
ATOM 4093 N N . ALA A 1 564 ? -53.836 19.571 50.476 1.00 85.44 564 ALA A N 1
ATOM 4094 C CA . ALA A 1 564 ? -53.436 20.776 51.196 1.00 85.44 564 ALA A CA 1
ATOM 4095 C C . ALA A 1 564 ? -52.601 20.460 52.453 1.00 85.44 564 ALA A C 1
ATOM 4097 O O . ALA A 1 564 ? -53.140 20.093 53.494 1.00 85.44 564 ALA A O 1
ATOM 4098 N N . GLY A 1 565 ? -51.290 20.709 52.366 1.00 90.25 565 GLY A N 1
ATOM 4099 C CA . GLY A 1 565 ? -50.349 20.577 53.476 1.00 90.25 565 GLY A CA 1
ATOM 4100 C C . GLY A 1 565 ? -49.548 19.275 53.519 1.00 90.25 565 GLY A C 1
ATOM 4101 O O . GLY A 1 565 ? -48.906 19.046 54.540 1.00 90.25 565 GLY A O 1
ATOM 4102 N N . ALA A 1 566 ? -49.553 18.441 52.470 1.00 96.69 566 ALA A N 1
ATOM 4103 C CA . ALA A 1 566 ? -48.671 17.273 52.398 1.00 96.69 566 ALA A CA 1
ATOM 4104 C C . ALA A 1 566 ? -47.194 17.678 52.559 1.00 96.69 566 ALA A C 1
ATOM 4106 O O . ALA A 1 566 ? -46.730 18.658 51.968 1.00 96.69 566 ALA A O 1
ATOM 4107 N N . THR A 1 567 ? -46.448 16.924 53.361 1.00 97.69 567 THR A N 1
ATOM 4108 C CA . THR A 1 567 ? -45.020 17.159 53.609 1.00 97.69 567 THR A CA 1
ATOM 4109 C C . THR A 1 567 ? -44.220 15.877 53.395 1.00 97.69 567 THR A C 1
ATOM 4111 O O . THR A 1 567 ? -44.746 14.782 53.581 1.00 97.69 567 THR A O 1
ATOM 4114 N N . ILE A 1 568 ? -42.951 15.999 53.010 1.00 98.19 568 ILE A N 1
ATOM 4115 C CA . ILE A 1 568 ? -42.062 14.867 52.724 1.00 98.19 568 ILE A CA 1
ATOM 4116 C C . ILE A 1 568 ? -40.665 15.102 53.321 1.00 98.19 568 ILE A C 1
ATOM 4118 O O . ILE A 1 568 ? -40.195 16.236 53.394 1.00 98.19 568 ILE A O 1
ATOM 4122 N N . GLU A 1 569 ? -40.020 14.040 53.801 1.00 98.00 569 GLU A N 1
ATOM 4123 C CA . GLU A 1 569 ? -38.646 14.037 54.333 1.00 98.00 569 GLU A CA 1
ATOM 4124 C C . GLU A 1 569 ? -37.924 12.733 53.967 1.00 98.00 569 GLU A C 1
ATOM 4126 O O . GLU A 1 569 ? -38.581 11.745 53.629 1.00 98.00 569 GLU A O 1
ATOM 4131 N N . VAL A 1 570 ? -36.587 12.719 54.043 1.00 98.25 570 VAL A N 1
ATOM 4132 C CA . VAL A 1 570 ? -35.762 11.532 53.752 1.00 98.25 570 VAL A CA 1
ATOM 4133 C C . VAL A 1 570 ? -34.820 11.232 54.912 1.00 98.25 570 VAL A C 1
ATOM 4135 O O . VAL A 1 570 ? -34.093 12.099 55.413 1.00 98.25 570 VAL A O 1
ATOM 4138 N N . GLY A 1 571 ? -34.779 9.969 55.323 1.00 97.88 571 GLY A N 1
ATOM 4139 C CA . GLY A 1 571 ? -33.999 9.535 56.468 1.00 97.88 571 GLY A CA 1
ATOM 4140 C C . GLY A 1 571 ? -33.861 8.023 56.545 1.00 97.88 571 GLY A C 1
ATOM 4141 O O . GLY A 1 571 ? -33.826 7.321 55.541 1.00 97.88 571 GLY A O 1
ATOM 4142 N N . ILE A 1 572 ? -33.757 7.536 57.774 1.00 98.00 572 ILE A N 1
ATOM 4143 C CA . ILE A 1 572 ? -33.791 6.111 58.102 1.00 98.00 572 ILE A CA 1
ATOM 4144 C C . ILE A 1 572 ? -34.895 5.870 59.127 1.00 98.00 572 ILE A C 1
ATOM 4146 O O . ILE A 1 572 ? -35.357 6.800 59.800 1.00 98.00 572 ILE A O 1
ATOM 4150 N N . VAL A 1 573 ? -35.266 4.608 59.326 1.00 94.75 573 VAL A N 1
ATOM 4151 C CA . VAL A 1 573 ? -36.239 4.228 60.355 1.00 94.75 573 VAL A CA 1
ATOM 4152 C C . VAL A 1 573 ? -35.797 4.748 61.732 1.00 94.75 573 VAL A C 1
ATOM 4154 O O . VAL A 1 573 ? -34.733 4.404 62.244 1.00 94.75 573 VAL A O 1
ATOM 4157 N N . GLY A 1 574 ? -36.634 5.589 62.346 1.00 93.81 574 GLY A N 1
ATOM 4158 C CA . GLY A 1 574 ? -36.376 6.207 63.654 1.00 93.81 574 GLY A CA 1
ATOM 4159 C C . GLY A 1 574 ? -35.591 7.524 63.616 1.00 93.81 574 GLY A C 1
ATOM 4160 O O . GLY A 1 574 ? -35.481 8.180 64.653 1.00 93.81 574 GLY A O 1
ATOM 4161 N N . ALA A 1 575 ? -35.088 7.944 62.453 1.00 96.44 575 ALA A N 1
ATOM 4162 C CA . ALA A 1 575 ? -34.434 9.234 62.250 1.00 96.44 575 ALA A CA 1
ATOM 4163 C C . ALA A 1 575 ? -34.700 9.759 60.827 1.00 96.44 575 ALA A C 1
ATOM 4165 O O . ALA A 1 575 ? -33.817 9.861 59.976 1.00 96.44 575 ALA A O 1
ATOM 4166 N N . THR A 1 576 ? -35.966 10.075 60.584 1.00 96.25 576 THR A N 1
ATOM 4167 C CA . THR A 1 576 ? -36.572 10.278 59.263 1.00 96.25 576 THR A CA 1
ATOM 4168 C C . THR A 1 576 ? -36.213 11.610 58.582 1.00 96.25 576 THR A C 1
ATOM 4170 O O . THR A 1 576 ? -36.531 11.797 57.419 1.00 96.25 576 THR A O 1
ATOM 4173 N N . THR A 1 577 ? -35.491 12.512 59.259 1.00 96.50 577 THR A N 1
ATOM 4174 C CA . THR A 1 577 ? -35.004 13.793 58.699 1.00 96.50 577 THR A CA 1
ATOM 4175 C C . THR A 1 577 ? -33.479 13.861 58.577 1.00 96.50 577 THR A C 1
ATOM 4177 O O . THR A 1 577 ? -32.920 14.957 58.547 1.00 96.50 577 THR A O 1
ATOM 4180 N N . GLN A 1 578 ? -32.769 12.730 58.669 1.00 95.88 578 GLN A N 1
ATOM 4181 C CA . GLN A 1 578 ? -31.302 12.767 58.692 1.00 95.88 578 GLN A CA 1
ATOM 4182 C C . GLN A 1 578 ? -30.697 13.175 57.350 1.00 95.88 578 GLN A C 1
ATOM 4184 O O . GLN A 1 578 ? -29.747 13.948 57.359 1.00 95.88 578 GLN A O 1
ATOM 4189 N N . PHE A 1 579 ? -31.232 12.679 56.230 1.00 96.50 579 PHE A N 1
ATOM 4190 C CA . PHE A 1 579 ? -30.685 12.968 54.903 1.00 96.50 579 PHE A CA 1
ATOM 4191 C C . PHE A 1 579 ? -31.244 14.266 54.332 1.00 96.50 579 PHE A C 1
ATOM 4193 O O . PHE A 1 579 ? -30.473 15.132 53.937 1.00 96.50 579 PHE A O 1
ATOM 4200 N N . ILE A 1 580 ? -32.571 14.401 54.318 1.00 96.62 580 ILE A N 1
ATOM 4201 C CA . ILE A 1 580 ? -33.265 15.586 53.815 1.00 96.62 580 ILE A CA 1
ATOM 4202 C C . ILE A 1 580 ? -34.334 15.971 54.833 1.00 96.62 580 ILE A C 1
ATOM 4204 O O . ILE A 1 580 ? -35.118 15.131 55.286 1.00 96.62 580 ILE A O 1
ATOM 4208 N N . ALA A 1 581 ? -34.331 17.240 55.237 1.00 96.81 581 ALA A N 1
ATOM 4209 C CA . ALA A 1 581 ? -35.268 17.757 56.224 1.00 96.81 581 ALA A CA 1
ATOM 4210 C C . ALA A 1 581 ? -36.716 17.769 55.695 1.00 96.81 581 ALA A C 1
ATOM 4212 O O . ALA A 1 581 ? -36.966 17.629 54.504 1.00 96.81 581 ALA A O 1
ATOM 4213 N N . LEU A 1 582 ? -37.679 17.938 56.607 1.00 97.50 582 LEU A N 1
ATOM 4214 C CA . LEU A 1 582 ? -39.097 18.012 56.259 1.00 97.50 582 LEU A CA 1
ATOM 4215 C C . LEU A 1 582 ? -39.410 19.256 55.428 1.00 97.50 582 LEU A C 1
ATOM 4217 O O . LEU A 1 582 ? -39.244 20.379 55.907 1.00 97.50 582 LEU A O 1
ATOM 4221 N N . THR A 1 583 ? -39.962 19.031 54.240 1.00 97.62 583 THR A N 1
ATOM 4222 C CA . THR A 1 583 ? -40.327 20.066 53.271 1.00 97.62 583 THR A CA 1
ATOM 4223 C C . THR A 1 583 ? -41.793 19.911 52.869 1.00 97.62 583 THR A C 1
ATOM 4225 O O . THR A 1 583 ? -42.348 18.811 52.879 1.00 97.62 583 THR A O 1
ATOM 4228 N N . ALA A 1 584 ? -42.460 21.025 52.567 1.00 97.12 584 ALA A N 1
ATOM 4229 C CA . ALA A 1 584 ? -43.812 21.000 52.016 1.00 97.12 584 ALA A CA 1
ATOM 4230 C C . ALA A 1 584 ? -43.770 20.526 50.559 1.00 97.12 584 ALA A C 1
ATOM 4232 O O . ALA A 1 584 ? -42.923 20.977 49.795 1.00 97.12 584 ALA A O 1
ATOM 4233 N N . GLY A 1 585 ? -44.652 19.605 50.169 1.00 95.12 585 GLY A N 1
ATOM 4234 C CA . GLY A 1 585 ? -44.582 19.008 48.833 1.00 95.12 585 GLY A CA 1
ATOM 4235 C C . GLY A 1 585 ? -44.835 20.012 47.699 1.00 95.12 585 GLY A C 1
ATOM 4236 O O . GLY A 1 585 ? -44.278 19.854 46.622 1.00 95.12 585 GLY A O 1
ATOM 4237 N N . ASP A 1 586 ? -45.599 21.080 47.948 1.00 95.12 586 ASP A N 1
ATOM 4238 C CA . ASP A 1 586 ? -45.821 22.192 47.009 1.00 95.12 586 ASP A CA 1
ATOM 4239 C C . ASP A 1 586 ? -44.640 23.162 46.907 1.00 95.12 586 ASP A C 1
ATOM 4241 O O . ASP A 1 586 ? -44.671 24.058 46.069 1.00 95.12 586 ASP A O 1
ATOM 4245 N N . ALA A 1 587 ? -43.616 23.001 47.746 1.00 96.06 587 ALA A N 1
ATOM 4246 C CA . ALA A 1 587 ? -42.370 23.745 47.635 1.00 96.06 587 ALA A CA 1
ATOM 4247 C C . ALA A 1 587 ? -41.332 23.044 46.745 1.00 96.06 587 ALA A C 1
ATOM 4249 O O . ALA A 1 587 ? -40.273 23.620 46.555 1.00 96.06 587 ALA A O 1
ATOM 4250 N N . ILE A 1 588 ? -41.602 21.822 46.255 1.00 96.69 588 ILE A N 1
ATOM 4251 C CA . ILE A 1 588 ? -40.704 21.058 45.374 1.00 96.69 588 ILE A CA 1
ATOM 4252 C C . ILE A 1 588 ? -41.249 21.115 43.940 1.00 96.69 588 ILE A C 1
ATOM 4254 O O . ILE A 1 588 ? -42.190 20.393 43.584 1.00 96.69 588 ILE A O 1
ATOM 4258 N N . ASP A 1 589 ? -40.638 21.946 43.101 1.00 96.44 589 ASP A N 1
ATOM 4259 C CA . ASP A 1 589 ? -40.995 22.111 41.692 1.00 96.44 589 ASP A CA 1
ATOM 4260 C C . ASP A 1 589 ? -40.084 21.307 40.740 1.00 96.44 589 ASP A C 1
ATOM 4262 O O . ASP A 1 589 ? -38.988 20.849 41.075 1.00 96.44 589 ASP A O 1
ATOM 4266 N N . ALA A 1 590 ? -40.543 21.108 39.500 1.00 96.44 590 ALA A N 1
ATOM 4267 C CA . ALA A 1 590 ? -39.745 20.473 38.459 1.00 96.44 590 ALA A CA 1
ATOM 4268 C C . ALA A 1 590 ? -38.502 21.309 38.117 1.00 96.44 590 ALA A C 1
ATOM 4270 O O . ALA A 1 590 ? -38.591 22.497 37.803 1.00 96.44 590 ALA A O 1
ATOM 4271 N N . GLY A 1 591 ? -37.349 20.645 38.092 1.00 94.19 591 GLY A N 1
ATOM 4272 C CA . GLY A 1 591 ? -36.039 21.239 37.854 1.00 94.19 591 GLY A CA 1
ATOM 4273 C C . GLY A 1 591 ? -35.302 21.669 39.123 1.00 94.19 591 GLY A C 1
ATOM 4274 O O . GLY A 1 591 ? -34.145 22.068 39.009 1.00 94.19 591 GLY A O 1
ATOM 4275 N N . GLU A 1 592 ? -35.921 21.572 40.302 1.00 96.62 592 GLU A N 1
ATOM 4276 C CA . GLU A 1 592 ? -35.281 21.947 41.564 1.00 96.62 592 GLU A CA 1
ATOM 4277 C C . GLU A 1 592 ? -34.429 20.821 42.153 1.00 96.62 592 GLU A C 1
ATOM 4279 O O . GLU A 1 592 ? -34.706 19.627 41.985 1.00 96.62 592 GLU A O 1
ATOM 4284 N N . ILE A 1 593 ? -33.377 21.229 42.860 1.00 96.25 593 ILE A N 1
ATOM 4285 C CA . ILE A 1 593 ? -32.521 20.372 43.672 1.00 96.25 593 ILE A CA 1
ATOM 4286 C C . ILE A 1 593 ? -33.068 20.418 45.096 1.00 96.25 593 ILE A C 1
ATOM 4288 O O . ILE A 1 593 ? -33.235 21.490 45.671 1.00 96.25 593 ILE A O 1
ATOM 4292 N N . TRP A 1 594 ? -33.332 19.253 45.675 1.00 96.06 594 TRP A N 1
ATOM 4293 C CA . TRP A 1 594 ? -33.841 19.115 47.031 1.00 96.06 594 TRP A CA 1
ATOM 4294 C C . TRP A 1 594 ? -32.896 18.231 47.844 1.00 96.06 594 TRP A C 1
ATOM 4296 O O . TRP A 1 594 ? -32.757 17.036 47.588 1.00 96.06 594 TRP A O 1
ATOM 4306 N N . HIS A 1 595 ? -32.197 18.814 48.813 1.00 93.69 595 HIS A N 1
ATOM 4307 C CA . HIS A 1 595 ? -31.361 18.062 49.757 1.00 93.69 595 HIS A CA 1
ATOM 4308 C C . HIS A 1 595 ? -31.370 18.673 51.176 1.00 93.69 595 HIS A C 1
ATOM 4310 O O . HIS A 1 595 ? -30.660 18.188 52.058 1.00 93.69 595 HIS A O 1
ATOM 4316 N N . ASP A 1 596 ? -32.170 19.720 51.418 1.00 93.88 596 ASP A N 1
ATOM 4317 C CA . ASP A 1 596 ? -32.446 20.285 52.741 1.00 93.88 596 ASP A CA 1
ATOM 4318 C C . ASP A 1 596 ? -33.926 20.733 52.876 1.00 93.88 596 ASP A C 1
ATOM 4320 O O . ASP A 1 596 ? -34.799 20.197 52.196 1.00 93.88 596 ASP A O 1
ATOM 4324 N N . ALA A 1 597 ? -34.249 21.645 53.802 1.00 94.62 597 ALA A N 1
ATOM 4325 C CA . ALA A 1 597 ? -35.628 22.086 54.033 1.00 94.62 597 ALA A CA 1
ATOM 4326 C C . ALA A 1 597 ? -36.190 23.015 52.932 1.00 94.62 597 ALA A C 1
ATOM 4328 O O . ALA A 1 597 ? -37.407 23.220 52.889 1.00 94.62 597 ALA A O 1
ATOM 4329 N N . THR A 1 598 ? -35.340 23.578 52.073 1.00 94.38 598 THR A N 1
ATOM 4330 C CA . THR A 1 598 ? -35.670 24.571 51.045 1.00 94.38 598 THR A CA 1
ATOM 4331 C C . THR A 1 598 ? -35.165 24.093 49.682 1.00 94.38 598 THR A C 1
ATOM 4333 O O . THR A 1 598 ? -33.971 24.133 49.449 1.00 94.38 598 THR A O 1
ATOM 4336 N N . PRO A 1 599 ? -36.037 23.605 48.783 1.00 95.62 599 PRO A N 1
ATOM 4337 C CA . PRO A 1 599 ? -35.643 23.271 47.414 1.00 95.62 599 PRO A CA 1
ATOM 4338 C C . PRO A 1 599 ? -35.152 24.502 46.641 1.00 95.62 599 PRO A C 1
ATOM 4340 O O . PRO A 1 599 ? -35.699 25.596 46.798 1.00 95.62 599 PRO A O 1
ATOM 4343 N N . ASP A 1 600 ? -34.154 24.304 45.777 1.00 94.75 600 ASP A N 1
ATOM 4344 C CA . ASP A 1 600 ? -33.482 25.383 45.052 1.00 94.75 600 ASP A CA 1
ATOM 4345 C C . ASP A 1 600 ? -33.426 25.127 43.537 1.00 94.75 600 ASP A C 1
ATOM 4347 O O . ASP A 1 600 ? -33.054 24.057 43.053 1.00 94.75 600 ASP A O 1
ATOM 4351 N N . ALA A 1 601 ? -33.769 26.150 42.748 1.00 81.94 601 ALA A N 1
ATOM 4352 C CA . ALA A 1 601 ? -34.026 26.005 41.311 1.00 81.94 601 ALA A CA 1
ATOM 4353 C C . ALA A 1 601 ? -32.799 26.101 40.386 1.00 81.94 601 ALA A C 1
ATOM 4355 O O . ALA A 1 601 ? -32.941 25.935 39.173 1.00 81.94 601 ALA A O 1
ATOM 4356 N N . THR A 1 602 ? -31.605 26.453 40.885 1.00 79.25 602 THR A N 1
ATOM 4357 C CA . THR A 1 602 ? -30.469 26.762 39.983 1.00 79.25 602 THR A CA 1
ATOM 4358 C C . THR A 1 602 ? -29.090 26.325 40.461 1.00 79.25 602 THR A C 1
ATOM 4360 O O . THR A 1 602 ? -28.350 25.728 39.678 1.00 79.25 602 THR A O 1
ATOM 4363 N N . VAL A 1 603 ? -28.698 26.657 41.688 1.00 86.31 603 VAL A N 1
ATOM 4364 C CA . VAL A 1 603 ? -27.372 26.365 42.243 1.00 86.31 603 VAL A CA 1
ATOM 4365 C C . VAL A 1 603 ? -27.529 26.203 43.734 1.00 86.31 603 VAL A C 1
ATOM 4367 O O . VAL A 1 603 ? -28.189 27.030 44.351 1.00 86.31 603 VAL A O 1
ATOM 4370 N N . GLU A 1 604 ? -26.847 25.206 44.277 1.00 87.88 604 GLU A N 1
ATOM 4371 C CA . GLU A 1 604 ? -26.941 24.880 45.684 1.00 87.88 604 GLU A CA 1
ATOM 4372 C C . GLU A 1 604 ? -25.561 24.671 46.308 1.00 87.88 604 GLU A C 1
ATOM 4374 O O . GLU A 1 604 ? -24.617 24.255 45.620 1.00 87.88 604 GLU A O 1
ATOM 4379 N N . ASP A 1 605 ? -25.404 25.029 47.584 1.00 86.12 605 ASP A N 1
ATOM 4380 C CA . ASP A 1 605 ? -24.103 24.968 48.245 1.00 86.12 605 ASP A CA 1
ATOM 4381 C C . ASP A 1 605 ? -23.781 23.528 48.657 1.00 86.12 605 ASP A C 1
ATOM 4383 O O . ASP A 1 605 ? -24.463 22.895 49.452 1.00 86.12 605 ASP A O 1
ATOM 4387 N N . VAL A 1 606 ? -22.654 22.997 48.191 1.00 85.69 606 VAL A N 1
ATOM 4388 C CA . VAL A 1 606 ? -22.189 21.673 48.625 1.00 85.69 606 VAL A CA 1
ATOM 4389 C C . VAL A 1 606 ? -21.886 21.621 50.133 1.00 85.69 606 VAL A C 1
ATOM 4391 O O . VAL A 1 606 ? -21.764 20.538 50.700 1.00 85.69 606 VAL A O 1
ATOM 4394 N N . SER A 1 607 ? -21.748 22.766 50.813 1.00 86.56 607 SER A N 1
ATOM 4395 C CA . SER A 1 607 ? -21.478 22.821 52.254 1.00 86.56 607 SER A CA 1
ATOM 4396 C C . SER A 1 607 ? -22.638 22.326 53.128 1.00 86.56 607 SER A C 1
ATOM 4398 O O . SER A 1 607 ? -22.394 21.864 54.245 1.00 86.56 607 SER A O 1
ATOM 4400 N N . VAL A 1 608 ? -23.873 22.360 52.616 1.00 83.44 608 VAL A N 1
ATOM 4401 C CA . VAL A 1 608 ? -25.071 21.812 53.279 1.00 83.44 608 VAL A CA 1
ATOM 4402 C C . VAL A 1 608 ? -25.309 20.336 52.937 1.00 83.44 608 VAL A C 1
ATOM 4404 O O . VAL A 1 608 ? -26.204 19.696 53.487 1.00 83.44 608 VAL A O 1
ATOM 4407 N N . TYR A 1 609 ? -24.445 19.756 52.100 1.00 82.56 609 TYR A N 1
ATOM 4408 C CA . TYR A 1 609 ? -24.497 18.359 51.701 1.00 82.56 609 TYR A CA 1
ATOM 4409 C C . TYR A 1 609 ? -23.974 17.438 52.812 1.00 82.56 609 TYR A C 1
ATOM 4411 O O . TYR A 1 609 ? -22.778 17.398 53.119 1.00 82.56 609 TYR A O 1
ATOM 4419 N N . THR A 1 610 ? -24.875 16.689 53.447 1.00 91.69 610 THR A N 1
ATOM 4420 C CA . THR A 1 610 ? -24.542 15.826 54.588 1.00 91.69 610 THR A CA 1
ATOM 4421 C C . THR A 1 610 ? -24.153 14.415 54.139 1.00 91.69 610 THR A C 1
ATOM 4423 O O . THR A 1 610 ? -24.687 13.865 53.177 1.00 91.69 610 THR A O 1
ATOM 4426 N N . GLN A 1 611 ? -23.180 13.819 54.834 1.00 95.88 611 GLN A N 1
ATOM 4427 C CA . GLN A 1 611 ? -22.731 12.444 54.605 1.00 95.88 611 GLN A CA 1
ATOM 4428 C C . GLN A 1 611 ? -22.888 11.627 55.880 1.00 95.88 611 GLN A C 1
ATOM 4430 O O . GLN A 1 611 ? -22.498 12.072 56.963 1.00 95.88 611 GLN A O 1
ATOM 4435 N N . PHE A 1 612 ? -23.386 10.402 55.735 1.00 97.31 612 PHE A N 1
ATOM 4436 C CA . PHE A 1 612 ? -23.633 9.495 56.849 1.00 97.31 612 PHE A CA 1
ATOM 4437 C C . PHE A 1 612 ? -22.990 8.132 56.613 1.00 97.31 612 PHE A C 1
ATOM 4439 O O . PHE A 1 612 ? -22.841 7.679 55.480 1.00 97.31 612 PHE A O 1
ATOM 4446 N N . TYR A 1 613 ? -22.614 7.475 57.709 1.00 97.56 613 TYR A N 1
ATOM 4447 C CA . TYR A 1 613 ? -22.195 6.077 57.705 1.00 97.56 613 TYR A CA 1
ATOM 4448 C C . TYR A 1 613 ? -23.395 5.214 58.081 1.00 97.56 613 TYR A C 1
ATOM 4450 O O . TYR A 1 613 ? -23.944 5.373 59.172 1.00 97.56 613 TYR A O 1
ATOM 4458 N N . LEU A 1 614 ? -23.782 4.308 57.190 1.00 97.81 614 LEU A N 1
ATOM 4459 C CA . LEU A 1 614 ? -24.854 3.345 57.409 1.00 97.81 614 LEU A CA 1
ATOM 4460 C C . LEU A 1 614 ? -24.257 1.946 57.572 1.00 97.81 614 LEU A C 1
ATOM 4462 O O . LEU A 1 614 ? -23.259 1.608 56.934 1.00 97.81 614 LEU A O 1
ATOM 4466 N N . SER A 1 615 ? -24.856 1.145 58.451 1.00 97.38 615 SER A N 1
ATOM 4467 C CA . SER A 1 615 ? -24.535 -0.275 58.624 1.00 97.38 615 SER A CA 1
ATOM 4468 C C . SER A 1 615 ? -25.524 -1.166 57.873 1.00 97.38 615 SER A C 1
ATOM 4470 O O . SER A 1 615 ? -26.599 -0.712 57.490 1.00 97.38 615 SER A O 1
ATOM 4472 N N . ASP A 1 616 ? -25.178 -2.445 57.735 1.00 96.81 616 ASP A N 1
ATOM 4473 C CA . ASP A 1 616 ? -25.994 -3.458 57.057 1.00 96.81 616 ASP A CA 1
ATOM 4474 C C . ASP A 1 616 ? -27.460 -3.452 57.528 1.00 96.81 616 ASP A C 1
ATOM 4476 O O . ASP A 1 616 ? -27.728 -3.442 58.735 1.00 96.81 616 ASP A O 1
ATOM 4480 N N . GLY A 1 617 ? -28.400 -3.420 56.579 1.00 94.94 617 GLY A N 1
ATOM 4481 C CA . GLY A 1 617 ? -29.845 -3.394 56.825 1.00 94.94 617 GLY A CA 1
ATOM 4482 C C . GLY A 1 617 ? -30.411 -2.047 57.289 1.00 94.94 617 GLY A C 1
ATOM 4483 O O . GLY A 1 617 ? -31.569 -1.984 57.701 1.00 94.94 617 GLY A O 1
ATOM 4484 N N . THR A 1 618 ? -29.618 -0.970 57.266 1.00 97.69 618 THR A N 1
ATOM 4485 C CA . THR A 1 618 ? -30.100 0.389 57.574 1.00 97.69 618 THR A CA 1
ATOM 4486 C C . THR A 1 618 ? -30.607 1.055 56.298 1.00 97.69 618 THR A C 1
ATOM 4488 O O . THR A 1 618 ? -29.940 1.923 55.737 1.00 97.69 618 THR A O 1
ATOM 4491 N N . ASP A 1 619 ? -31.768 0.607 55.826 1.00 98.00 619 ASP A N 1
ATOM 4492 C CA . ASP A 1 619 ? -32.366 1.102 54.587 1.00 98.00 619 ASP A CA 1
ATOM 4493 C C . ASP A 1 619 ? -32.749 2.582 54.696 1.00 98.00 619 ASP A C 1
ATOM 4495 O O . ASP A 1 619 ? -33.171 3.074 55.751 1.00 98.00 619 ASP A O 1
ATOM 4499 N N . ILE A 1 620 ? -32.595 3.290 53.580 1.00 98.44 620 ILE A N 1
ATOM 4500 C CA . ILE A 1 620 ? -32.985 4.692 53.450 1.00 98.44 620 ILE A CA 1
ATOM 4501 C C . ILE A 1 620 ? -34.457 4.715 53.053 1.00 98.44 620 ILE A C 1
ATOM 4503 O O . ILE A 1 620 ? -34.863 4.020 52.119 1.00 98.44 620 ILE A O 1
ATOM 4507 N N . THR A 1 621 ? -35.246 5.526 53.747 1.00 98.31 621 THR A N 1
ATOM 4508 C CA . THR A 1 621 ? -36.682 5.687 53.516 1.00 98.31 621 THR A CA 1
ATOM 4509 C C . THR A 1 621 ? -37.019 7.146 53.249 1.00 98.31 621 THR A C 1
ATOM 4511 O O . THR A 1 621 ? -36.302 8.053 53.686 1.00 98.31 621 THR A O 1
ATOM 4514 N N . TYR A 1 622 ? -38.131 7.378 52.562 1.00 98.44 622 TYR A N 1
ATOM 4515 C CA . TYR A 1 622 ? -38.798 8.674 52.581 1.00 98.44 622 TYR A CA 1
ATOM 4516 C C . TYR A 1 622 ? -40.145 8.548 53.290 1.00 98.44 622 TYR A C 1
ATOM 4518 O O . TYR A 1 622 ? -40.794 7.501 53.254 1.00 98.44 622 TYR A O 1
ATOM 4526 N N . ASP A 1 623 ? -40.561 9.620 53.950 1.00 98.06 623 ASP A N 1
ATOM 4527 C CA . ASP A 1 623 ? -41.781 9.647 54.744 1.00 98.06 623 ASP A CA 1
ATOM 4528 C C . ASP A 1 623 ? -42.710 10.743 54.228 1.00 98.06 623 ASP A C 1
ATOM 4530 O O . ASP A 1 623 ? -42.388 11.929 54.315 1.00 98.06 623 ASP A O 1
ATOM 4534 N N . VAL A 1 624 ? -43.883 10.347 53.728 1.00 97.88 624 VAL A N 1
ATOM 4535 C CA . VAL A 1 624 ? -44.972 11.272 53.386 1.00 97.88 624 VAL A CA 1
ATOM 4536 C C . VAL A 1 624 ? -45.834 11.479 54.625 1.00 97.88 624 VAL A C 1
ATOM 4538 O O . VAL A 1 624 ? -46.325 10.531 55.246 1.00 97.88 624 VAL A O 1
ATOM 4541 N N . LYS A 1 625 ? -46.021 12.736 55.009 1.00 96.75 625 LYS A N 1
ATOM 4542 C CA . LYS A 1 625 ? -46.693 13.154 56.239 1.00 96.75 625 LYS A CA 1
ATOM 4543 C C . LYS A 1 625 ? -47.793 14.159 55.940 1.00 96.75 625 LYS A C 1
ATOM 4545 O O . LYS A 1 625 ? -47.875 14.719 54.856 1.00 96.75 625 LYS A O 1
ATOM 4550 N N . THR A 1 626 ? -48.580 14.445 56.975 1.00 94.19 626 THR A N 1
ATOM 4551 C CA . THR A 1 626 ? -49.650 15.455 57.019 1.00 94.19 626 THR A CA 1
ATOM 4552 C C . THR A 1 626 ? -50.834 15.170 56.089 1.00 94.19 626 THR A C 1
ATOM 4554 O O . THR A 1 626 ? -51.958 15.147 56.584 1.00 94.19 626 THR A O 1
ATOM 4557 N N . ASP A 1 627 ? -50.598 14.906 54.804 1.00 96.25 627 ASP A N 1
ATOM 4558 C CA . ASP A 1 627 ? -51.593 14.553 53.787 1.00 96.25 627 ASP A CA 1
ATOM 4559 C C . ASP A 1 627 ? -50.938 13.774 52.620 1.00 96.25 627 ASP A C 1
ATOM 4561 O O . ASP A 1 627 ? -49.732 13.518 52.656 1.00 96.25 627 ASP A O 1
ATOM 4565 N N . THR A 1 628 ? -51.705 13.367 51.603 1.00 96.38 628 THR A N 1
ATOM 4566 C CA . THR A 1 628 ? -51.195 12.610 50.442 1.00 96.38 628 THR A CA 1
ATOM 4567 C C . THR A 1 628 ? -50.586 13.489 49.344 1.00 96.38 628 THR A C 1
ATOM 4569 O O . THR A 1 628 ? -50.978 14.640 49.130 1.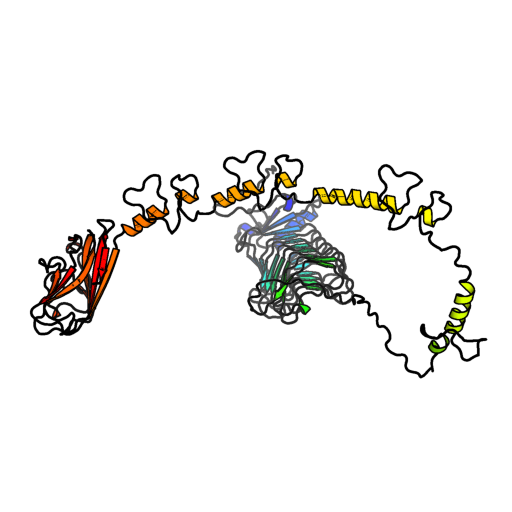00 96.38 628 THR A O 1
ATOM 4572 N N . ILE A 1 629 ? -49.634 12.909 48.607 1.00 97.38 629 ILE A N 1
ATOM 4573 C CA . ILE A 1 629 ? -49.086 13.440 47.353 1.00 97.38 629 ILE A CA 1
ATOM 4574 C C . ILE A 1 629 ? -49.761 12.682 46.202 1.00 97.38 629 ILE A C 1
ATOM 4576 O O . ILE A 1 629 ? -49.520 11.498 45.987 1.00 97.38 629 ILE A O 1
ATOM 4580 N N . ASP A 1 630 ? -50.631 13.358 45.465 1.00 96.56 630 ASP A N 1
ATOM 4581 C CA . ASP A 1 630 ? -51.525 12.756 44.475 1.00 96.56 630 ASP A CA 1
ATOM 4582 C C . ASP A 1 630 ? -50.845 12.484 43.122 1.00 96.56 630 ASP A C 1
ATOM 4584 O O . ASP A 1 630 ? -51.275 11.601 42.378 1.00 96.56 630 ASP A O 1
ATOM 4588 N N . SER A 1 631 ? -49.805 13.247 42.774 1.00 97.00 631 SER A N 1
ATOM 4589 C CA . SER A 1 631 ? -49.056 13.087 41.521 1.00 97.00 631 SER A CA 1
ATOM 4590 C C . SER A 1 631 ? -47.654 13.689 41.603 1.00 97.00 631 SER A C 1
ATOM 4592 O O . SER A 1 631 ? -47.361 14.449 42.519 1.00 97.00 631 SER A O 1
ATOM 4594 N N . GLY A 1 632 ? -46.818 13.437 40.598 1.00 97.31 632 GLY A N 1
ATOM 4595 C CA . GLY A 1 632 ? -45.490 14.044 40.457 1.00 97.31 632 GLY A CA 1
ATOM 4596 C C . GLY A 1 632 ? -44.391 12.992 40.401 1.00 97.31 632 GLY A C 1
ATOM 4597 O O . GLY A 1 632 ? -44.657 11.791 40.471 1.00 97.31 632 GLY A O 1
ATOM 4598 N N . THR A 1 633 ? -43.147 13.412 40.203 1.00 98.19 633 THR A N 1
ATOM 4599 C CA . THR A 1 633 ? -42.008 12.484 40.140 1.00 98.19 633 THR A CA 1
ATOM 4600 C C . THR A 1 633 ? -40.757 13.146 40.683 1.00 98.19 633 THR A C 1
ATOM 4602 O O . THR A 1 633 ? -40.454 14.283 40.315 1.00 98.19 633 THR A O 1
ATOM 4605 N N . ILE A 1 634 ? -40.035 12.416 41.530 1.00 98.38 634 ILE A N 1
ATOM 4606 C CA . ILE A 1 634 ? -38.734 12.813 42.069 1.00 98.38 634 ILE A CA 1
ATOM 4607 C C . ILE A 1 634 ? -37.711 11.734 41.727 1.00 98.38 634 ILE A C 1
ATOM 4609 O O . ILE A 1 634 ? -37.951 10.548 41.958 1.00 98.38 634 ILE A O 1
ATOM 4613 N N . ASP A 1 635 ? -36.552 12.161 41.236 1.00 98.38 635 ASP A N 1
ATOM 4614 C CA . ASP A 1 635 ? -35.377 11.307 41.108 1.00 98.38 635 ASP A CA 1
ATOM 4615 C C . ASP A 1 635 ? -34.517 11.447 42.360 1.00 98.38 635 ASP A C 1
ATOM 4617 O O . ASP A 1 635 ? -33.832 12.453 42.558 1.00 98.38 635 ASP A O 1
ATOM 4621 N N . PHE A 1 636 ? -34.526 10.421 43.203 1.00 98.38 636 PHE A N 1
ATOM 4622 C CA . PHE A 1 636 ? -33.621 10.333 44.336 1.00 98.38 636 PHE A CA 1
ATOM 4623 C C . PHE A 1 636 ? -32.292 9.748 43.877 1.00 98.38 636 PHE A C 1
ATOM 4625 O O . PHE A 1 636 ? -32.236 8.701 43.232 1.00 98.38 636 PHE A O 1
ATOM 4632 N N . VAL A 1 637 ? -31.197 10.408 44.221 1.00 98.06 637 VAL A N 1
ATOM 4633 C CA . VAL A 1 637 ? -29.836 10.007 43.885 1.00 98.06 637 VAL A CA 1
ATOM 4634 C C . VAL A 1 637 ? -29.086 9.732 45.175 1.00 98.06 637 VAL A C 1
ATOM 4636 O O . VAL A 1 637 ? -28.842 10.646 45.956 1.00 98.06 637 VAL A O 1
ATOM 4639 N N . CYS A 1 638 ? -28.680 8.480 45.370 1.00 97.88 638 CYS A N 1
ATOM 4640 C CA . CYS A 1 638 ? -27.756 8.103 46.426 1.00 97.88 638 CYS A CA 1
ATOM 4641 C C . CYS A 1 638 ? -26.346 8.006 45.846 1.00 97.88 638 CYS A C 1
ATOM 4643 O O . CYS A 1 638 ? -26.083 7.197 44.949 1.00 97.88 638 CYS A O 1
ATOM 4645 N N . GLU A 1 639 ? -25.430 8.818 46.362 1.00 97.19 639 GLU A N 1
ATOM 4646 C CA . GLU A 1 639 ? -24.007 8.638 46.100 1.00 97.19 639 GLU A CA 1
ATOM 4647 C C . GLU A 1 639 ? -23.352 7.988 47.314 1.00 97.19 639 GLU A C 1
ATOM 4649 O O . GLU A 1 639 ? -23.516 8.463 48.441 1.00 97.19 639 GLU A O 1
ATOM 4654 N N . PHE A 1 640 ? -22.595 6.915 47.101 1.00 96.62 640 PHE A N 1
ATOM 4655 C CA . PHE A 1 640 ? -22.044 6.129 48.198 1.00 96.62 640 PHE A CA 1
ATOM 4656 C C . PHE A 1 640 ? -20.643 5.590 47.920 1.00 96.62 640 PHE A C 1
ATOM 4658 O O . PHE A 1 640 ? -20.223 5.397 46.783 1.00 96.62 640 PHE A O 1
ATOM 4665 N N . GLU A 1 641 ? -19.914 5.345 49.000 1.00 95.38 641 GLU A N 1
ATOM 4666 C CA . GLU A 1 641 ? -18.637 4.646 49.021 1.00 95.38 641 GLU A CA 1
ATOM 4667 C C . GLU A 1 641 ? -18.764 3.397 49.885 1.00 95.38 641 GLU A C 1
ATOM 4669 O O . GLU A 1 641 ? -19.371 3.415 50.964 1.00 95.38 641 GLU A O 1
ATOM 4674 N N . LEU A 1 642 ? -18.171 2.305 49.411 1.00 93.69 642 LEU A N 1
ATOM 4675 C CA . LEU A 1 642 ? -18.139 1.051 50.144 1.00 93.69 642 LEU A CA 1
ATOM 4676 C C . LEU A 1 642 ? -17.141 1.166 51.297 1.00 93.69 642 LEU A C 1
ATOM 4678 O O . LEU A 1 642 ? -15.957 1.405 51.077 1.00 93.69 642 LEU A O 1
ATOM 4682 N N . MET A 1 643 ? -17.602 0.957 52.529 1.00 93.31 643 MET A N 1
ATOM 4683 C CA . MET A 1 643 ? -16.713 0.883 53.699 1.00 93.31 643 MET A CA 1
ATOM 4684 C C . MET A 1 643 ? -16.283 -0.558 53.993 1.00 93.31 643 MET A C 1
ATOM 4686 O O . MET A 1 643 ? -15.369 -0.793 54.780 1.00 93.31 643 MET A O 1
ATOM 4690 N N . THR A 1 644 ? -16.963 -1.528 53.377 1.00 91.06 644 THR A N 1
ATOM 4691 C CA . THR A 1 644 ? -16.719 -2.971 53.489 1.00 91.06 644 THR A CA 1
ATOM 4692 C C . THR A 1 644 ? -16.973 -3.638 52.140 1.00 91.06 644 THR A C 1
ATOM 4694 O O . THR A 1 644 ? -17.729 -3.107 51.331 1.00 91.06 644 THR A O 1
ATOM 4697 N N . SER A 1 645 ? -16.405 -4.823 51.912 1.00 86.62 645 SER A N 1
ATOM 4698 C CA . SER A 1 645 ? -16.601 -5.594 50.671 1.00 86.62 645 SER A CA 1
ATOM 4699 C C . SER A 1 645 ? -18.044 -6.066 50.443 1.00 86.62 645 SER A C 1
ATOM 4701 O O . SER A 1 645 ? -18.429 -6.310 49.306 1.00 86.62 645 SER A O 1
ATOM 4703 N N . ALA A 1 646 ? -18.851 -6.169 51.504 1.00 89.88 646 ALA A N 1
ATOM 4704 C CA . ALA A 1 646 ? -20.288 -6.454 51.426 1.00 89.88 646 ALA A CA 1
ATOM 4705 C C . ALA A 1 646 ? -21.156 -5.189 51.256 1.00 89.88 646 ALA A C 1
ATOM 4707 O O . ALA A 1 646 ? -22.380 -5.291 51.176 1.00 89.88 646 ALA A O 1
ATOM 4708 N N . GLY A 1 647 ? -20.530 -4.006 51.255 1.00 93.81 647 GLY A N 1
ATOM 4709 C CA . GLY A 1 647 ? -21.199 -2.726 51.074 1.00 93.81 647 GLY A CA 1
ATOM 4710 C C . GLY A 1 647 ? -21.898 -2.659 49.718 1.00 93.81 647 GLY A C 1
ATOM 4711 O O . GLY A 1 647 ? -21.280 -2.958 48.698 1.00 93.81 647 GLY A O 1
ATOM 4712 N N . ASN A 1 648 ? -23.159 -2.246 49.693 1.00 95.69 648 ASN A N 1
ATOM 4713 C CA . ASN A 1 648 ? -23.894 -1.934 48.475 1.00 95.69 648 ASN A CA 1
ATOM 4714 C C . ASN A 1 648 ? -25.116 -1.067 48.800 1.00 95.69 648 ASN A C 1
ATOM 4716 O O . ASN A 1 648 ? -25.656 -1.128 49.906 1.00 95.69 648 ASN A O 1
ATOM 4720 N N . VAL A 1 649 ? -25.573 -0.301 47.816 1.00 97.00 649 VAL A N 1
ATOM 4721 C CA . VAL A 1 649 ? -26.848 0.417 47.862 1.00 97.00 649 VAL A CA 1
ATOM 4722 C C . VAL A 1 649 ? -27.578 0.135 46.558 1.00 97.00 649 VAL A C 1
ATOM 4724 O O . VAL A 1 649 ? -26.998 0.278 45.484 1.00 97.00 649 VAL A O 1
ATOM 4727 N N . VAL A 1 650 ? -28.841 -0.270 46.633 1.00 97.56 650 VAL A N 1
ATOM 4728 C CA . VAL A 1 650 ? -29.697 -0.493 45.458 1.00 97.56 650 VAL A CA 1
ATOM 4729 C C . VAL A 1 650 ? -31.015 0.252 45.629 1.00 97.56 650 VAL A C 1
ATOM 4731 O O . VAL A 1 650 ? -31.447 0.479 46.756 1.00 97.56 650 VAL A O 1
ATOM 4734 N N . ALA A 1 651 ? -31.643 0.655 44.523 1.00 97.69 651 ALA A N 1
ATOM 4735 C CA . ALA A 1 651 ? -33.015 1.165 44.554 1.00 97.69 651 ALA A CA 1
ATOM 4736 C C . ALA A 1 651 ? -33.952 0.079 45.114 1.00 97.69 651 ALA A C 1
ATOM 4738 O O . ALA A 1 651 ? -33.778 -1.093 44.761 1.00 97.69 651 ALA A O 1
ATOM 4739 N N . ALA A 1 652 ? -34.854 0.471 46.018 1.00 94.56 652 ALA A N 1
ATOM 4740 C CA . ALA A 1 652 ? -35.734 -0.444 46.749 1.00 94.56 652 ALA A CA 1
ATOM 4741 C C . ALA A 1 652 ? -36.895 -0.999 45.904 1.00 94.56 652 ALA A C 1
ATOM 4743 O O . ALA A 1 652 ? -37.250 -0.378 44.875 1.00 94.56 652 ALA A O 1
#

Secondary structure (DSSP, 8-state):
----S------TTS------HHHH-SS-EEEE-TT-GGGGGG---BTTB-BSSHHHHHHHHHHHHHH-TT-PPEEEEEPTT-EEEESS-EEE-STTEEEEE---GGGS-EEEE-S-TT--EEE-SSS-EEES-EEEE-STTB--SEEE-SSS-EEES-EEEESSS-BSEEEEE-S-TTSSTT-EEES-EEEE-S-S---EEEEE-S--BS-EEES-EEEE--SSEEEEE--SS---BSEEEES-EEEE-STT-EEEEE--SS--EEEES-EEEES-GGGSEE-TTSEEES-EEEE-SSS---S-EE-----SS--------------S---STTTTS--TTPPPPSSSPPTTS-HHHHHHHHHHHHGGGTTS----SS--SS--SHHHHH--TTPPPP-SSPPTTS-HHHHHHHHHHHHHHHHHTTS--SS--SS--SHHHHH--TTSPPP-SSPPTTS-HHHHHHHHHHTTSPPSS--TT--SHHHHH--TTSPPP-SS--TTS-HHHHHHHHHHHSPEEEEEEEE--TTTTTSSEEEEEEEEES-EEEEEEEEEEEEEEE-TT-EEEEEETTEEEEEEEEEEGGG--TT-EESSSS-BSS---GGG---EEE-TT--EEEEEESS-EEEEEEEEEEEEEESSTT-EEEE-

Sequence (652 aa):
MRDTPLYWRHQPGGPATIINKEDMGTGEFWWVDSNAGAQASNATGSDQAPCTTIAAAVVLAAAALAVDSRNIAHTILIKEGHTESLTAAIALSTAGIKVVALGNLGQRATLTMITNATAAFTVTGANCKIQGIDFVCNVADTTEFIDVAADYLEICDNTFKEGTQVTLAMITADSGDGVGDNLYIHHNYFTQPSAGNGTSAVEIAKDLRNVRIEYNRMYGDWDDACIELPADGKDCTELQIHNNHLSNLLTGQHAIQINSTTCTGSITNNMMQTDTQGATLDAGACFCSGNMWLDVDGSNDEEAIPVNAVISGTIPTGNDAVPTIDTTDNVLTADVLGNKEDAAAVGPVSTTESGIAFIKQNVEAGISLIALHAVPAKDTTDDVNMSDVIGKKEDDAAVGAVSTTESLVAFVKQNVEAGLSLVALHAVPAKDTTDDVNMSDVIGKKEDDAAVGAVSTTESLVAFVKQVINSTIVPAADTTDNVEVGDVIGNKTDAAADGIVSATESIMAYSKQLVTTAKQRVTHSVTFTDVGDGATGSHALFTVTGAVRCTVMAFGVVNLGIQAGATIEVGIVGATTQFIALTAGDAIDAGEIWHDATPDATVEDVSVYTQFYLSDGTDITYDVKTDTIDSGTIDFVCEFELMTSAGNVVAA

pLDDT: mean 83.82, std 16.83, range [32.88, 98.81]

Organism: NCBI:txid412755

Foldseek 3Di:
DDDDQDPDDDDPPDDDDDDGVVVQWDAEEFEEALPLPPLLVVPPRDPNNHHNDPLVSLVNQQVRCVPDPVNIAYEYEYEWQREDEFPAAREQQAARYEYEYDDDDNRTHEYEDAHDLAHEHEYNYELYEYERYEYEYPDEANAERYEQQAENYYYEHYEYEYDNYEYQEHYEDANEAQGHELYHYEHYEYDAADDDNHAEPYEYAAQYEQHAHEHYEHAYAHPAENAYAHADAHEYEQYHAEHYEFEHEHALYENHAHNELHYEHEHEHYEFEYQDLLRHDDQRNYHYYNYWYDYPPPPPPPDTHDRDHPPPPPPPPVPPPPPPDDDPDPDDPVPQADDPPDDADPDDDDPPDHPVNVVVVVVVVVCVPPPVPPQDPDADQDPPDPDNQQDDPPADADDDDDDPRGHPNNPVVVVVVVVVVVVVLVPQDPAADQDPPHPSNQADDPPADADDPPDDPRDHPNNPVVVVVVLVDQDPAADQPPPGPNNQQGDPPDDADDPDDDPRHHPNNPVVVVVQQDKDKAKDKDKFACPPPFDAFKDFFKAKAAKKKKAKKKAFQAQWAWDPFKWKAKDWVPGRNPFEHIEGSNQHHHCWIGGYHHTDRDDDDCVSTDIDMDGGGRTMIMGIDDHGGHGGMMMMMMIIGHPDPGTDMYTD